Protein AF-0000000075733438 (afdb_homodimer)

Sequence (522 aa):
MQTAISKVSTARLRRAIELAVGPLLLFGIWWLAARGGWVNKDLLPSPVDTLRDTAAAIWSGSMTKDFWHTMVRVAYSIAIAIVAGVPVGIVLGAKAAVYRSVEFIVDFFRSTPATAMFPLFLLLFGLGDLAKIAVAAFAAWLVIVFNVAYGVMNARQTRILAARSMGASSLRIFRDVIFFETLPQTFIGLRTAVSLALVVIIVAEMFIGATDGMGHRIIDAQISYSLTDMYGSILIAGAMGYGLNLILLFIERSIVHWSGKMQTAISKVSTARLRRAIELAVGPLLLFGIWWLAARGGWVNKDLLPSPVDTLRDTAAAIWSGSMTKDFWHTMVRVAYSIAIAIVAGVPVGIVLGAKAAVYRSVEFIVDFFRSTPATAMFPLFLLLFGLGDLAKIAVAAFAAWLVIVFNVAYGVMNARQTRILAARSMGASSLRIFRDVIFFETLPQTFIGLRTAVSLALVVIIVAEMFIGATDGMGHRIIDAQISYSLTDMYGSILIAGAMGYGLNLILLFIERSIVHWSGK

Secondary structure (DSSP, 8-state):
-HHHHHHHHHHHHHHHHHHHHHHHHHHHHHHHHHHHTSS-TTT---HHHHHHHHHHHHHHSHHHHHHHHHHHHHHHHHHHHHHHHHHHHHHHHHSHHHHHHHHHHHHHHHHS-GGGGHHHHHHHH-SSHHHHHHHHHHHHHHHHHHHHHHHHHHHIIIIIHHHHTTT--HHHIIIIIIHHHHHHHHHHHHHHHHHHHHHHHHHHHHHS--SSSHHHHHHHHHHTT-HHHHHHHHHHHHHHHHHHHHHHHHHHHHHHTTT--/-HHHHHHHHHHHHHHHHHHHHHHHHHHHHHHHHHHHTSS-TTT---HHHHHHHHHHHHHHSHHHHHHHHHHHHHHHHHHHHHHHHHHHHHHHHHSHHHHHHHHHHHHHHHHS-GGGGHHHHHHHH-SSHHHHHHHHHHHHHHHHHHHHHHHHHHHIIIIIHHHHTTT--HHHIIIIIIHHHHHHHHHHHHHHHHHHHHHHHHHHHHHS--SSSHHHHHHHHHHTT-HHHHHHHHHHHHHHHHHHHHHHHHHHHHHHTTT--

Foldseek 3Di:
DVVVVVVVVVVVVVVVVVVVCVVCVVLVVLQCCCPVPVDPVLARPHPVLLVVVLVVCVVVCNVVQQAVVLVVLLVLLLVLLCVPQLVLLLVCLQDVVSVVVCVCVLVVVLPDDLLVCLVVLCVVPNLDSCSLSVSLSVNLNSLLSVLNSVLQNVLCVPCVVVVVVVVDDPVVCCVPRSCLSSLVSNLVSSLVSSLSSSVSNLVSCQPRDHPGHLSVQLNVCVVVSVNSSNVSSVVVSVVVNVVSNVVSVVVCCVRNVVVVD/DVVVVVVVVVVVVVVVCVVVCVVCVVLVVLQCCCPVVVDPVLFRPHPVLLVVVLVVCVVVCNVVQQAVVLVVLLVLLLVLLCVPQLVLLLVCLQDVVSVVVCVCVLVVVLPDDLLVCLVVLCVVPNLDSCSLSVSLSVNLNSLLSVLNSVLQNVLCVPCVVVVVVVVDDPVVCCVPRSCLSSLVSNLVSSLVSSLSSSVSNLVSCQPRDHPGHLSVQLNVCVVVSVNSSNVSSVVVSVVVNVVSNVVSVVVCCVRNVVVVD

Radius of gyration: 24.95 Å; Cα contacts (8 Å, |Δi|>4): 729; chains: 2; bounding box: 64×68×75 Å

Nearest PDB structures (foldseek):
  7ahc-assembly1_B  TM=6.934E-01  e=2.114E-06  Lactococcus lactis subsp. lactis
  7ahh-assembly1_B  TM=6.778E-01  e=2.208E-06  Lactococcus lactis subsp. lactis
  7ahd-assembly1_A  TM=6.855E-01  e=5.534E-06  Lactococcus lactis subsp. lactis
  7ahh-assembly1_A  TM=6.633E-01  e=5.070E-06  Lactococcus lactis subsp. lactis
  7ahd-assembly1_B  TM=7.149E-01  e=1.327E-05  Lactococcus lactis subsp. lactis

InterPro domains:
  IPR000515 ABC transporter type 1, transmembrane domain MetI-like [PF00528] (85-253)
  IPR000515 ABC transporter type 1, transmembrane domain MetI-like [PS50928] (67-252)
  IPR000515 ABC transporter type 1, transmembrane domain MetI-like [cd06261] (67-250)
  IPR035906 MetI-like superfamily [G3DSA:1.10.3720.10] (60-257)
  IPR035906 MetI-like superfamily [SSF161098] (63-238)

Organism: Rhodopseudomonas palustris (strain ATCC BAA-98 / CGA009) (NCBI:txid258594)

pLDDT: mean 84.65, std 14.75, range [36.91, 98.31]

Structure (mmCIF, N/CA/C/O backbone):
data_AF-0000000075733438-model_v1
#
loop_
_entity.id
_entity.type
_entity.pdbx_description
1 polymer 'ABC transporter permease subunit'
#
loop_
_atom_site.group_PDB
_atom_site.id
_atom_site.type_symbol
_atom_site.label_atom_id
_atom_site.label_alt_id
_atom_site.label_comp_id
_atom_site.label_asym_id
_atom_site.label_entity_id
_atom_site.label_seq_id
_atom_site.pdbx_PDB_ins_code
_atom_site.Cartn_x
_atom_site.Cartn_y
_atom_site.Cartn_z
_atom_site.occupancy
_atom_site.B_iso_or_equiv
_atom_site.auth_seq_id
_atom_site.auth_comp_id
_atom_site.auth_asym_id
_atom_site.auth_atom_id
_atom_site.pdbx_PDB_model_num
ATOM 1 N N . MET A 1 1 ? -22.047 14.969 44.062 1 43.75 1 MET A N 1
ATOM 2 C CA . MET A 1 1 ? -21.125 13.859 43.812 1 43.75 1 MET A CA 1
ATOM 3 C C . MET A 1 1 ? -21.766 12.805 42.938 1 43.75 1 MET A C 1
ATOM 5 O O . MET A 1 1 ? -21.078 12.039 42.25 1 43.75 1 MET A O 1
ATOM 9 N N . GLN A 1 2 ? -23.031 12.523 43.094 1 53.66 2 GLN A N 1
ATOM 10 C CA . GLN A 1 2 ? -23.781 11.539 42.312 1 53.66 2 GLN A CA 1
ATOM 11 C C . GLN A 1 2 ? -23.969 12 40.875 1 53.66 2 GLN A C 1
ATOM 13 O O . GLN A 1 2 ? -24.109 11.18 39.969 1 53.66 2 GLN A O 1
ATOM 18 N N . THR A 1 3 ? -24.109 13.312 40.656 1 53.12 3 THR A N 1
ATOM 19 C CA . THR A 1 3 ? -24.469 13.812 39.312 1 53.12 3 THR A CA 1
ATOM 20 C C . THR A 1 3 ? -23.266 13.719 38.375 1 53.12 3 THR A C 1
ATOM 22 O O . THR A 1 3 ? -23.438 13.617 37.156 1 53.12 3 THR A O 1
ATOM 25 N N . ALA A 1 4 ? -22.125 13.977 39.031 1 54.09 4 ALA A N 1
ATOM 26 C CA . ALA A 1 4 ? -20.922 13.93 38.219 1 54.09 4 ALA A CA 1
ATOM 27 C C . ALA A 1 4 ? -20.625 12.508 37.75 1 54.09 4 ALA A C 1
ATOM 29 O O . ALA A 1 4 ? -20.141 12.297 36.625 1 54.09 4 ALA A O 1
ATOM 30 N N . ILE A 1 5 ? -20.891 11.531 38.5 1 51.16 5 ILE A N 1
ATOM 31 C CA . ILE A 1 5 ? -20.625 10.125 38.219 1 51.16 5 ILE A CA 1
ATOM 32 C C . ILE A 1 5 ? -21.531 9.672 37.062 1 51.16 5 ILE A C 1
ATOM 34 O O . ILE A 1 5 ? -21.156 8.812 36.25 1 51.16 5 ILE A O 1
ATOM 38 N N . SER A 1 6 ? -22.719 10.266 36.906 1 54.28 6 SER A N 1
ATOM 39 C CA . SER A 1 6 ? -23.703 9.836 35.906 1 54.28 6 SER A CA 1
ATOM 40 C C . SER A 1 6 ? -23.344 10.352 34.531 1 54.28 6 SER A C 1
ATOM 42 O O . SER A 1 6 ? -23.578 9.664 33.531 1 54.28 6 SER A O 1
ATOM 44 N N . LYS A 1 7 ? -22.688 11.477 34.438 1 58.09 7 LYS A N 1
ATOM 45 C CA . LYS A 1 7 ? -22.359 12.086 33.125 1 58.09 7 LYS A CA 1
ATOM 46 C C . LYS A 1 7 ? -21.188 11.375 32.469 1 58.09 7 LYS A C 1
ATOM 48 O O . LYS A 1 7 ? -21.172 11.195 31.25 1 58.09 7 LYS A O 1
ATOM 53 N N . VAL A 1 8 ? -20.297 10.961 33.344 1 60.62 8 VAL A N 1
ATOM 54 C CA . VAL A 1 8 ? -19.125 10.258 32.812 1 60.62 8 VAL A CA 1
ATOM 55 C C . VAL A 1 8 ? -19.531 8.891 32.281 1 60.62 8 VAL A C 1
ATOM 57 O O . VAL A 1 8 ? -19.031 8.453 31.234 1 60.62 8 VAL A O 1
ATOM 60 N N . SER A 1 9 ? -20.547 8.32 33 1 63.12 9 SER A N 1
ATOM 61 C CA . SER A 1 9 ? -21.031 7.008 32.594 1 63.12 9 SER A CA 1
ATOM 62 C C . SER A 1 9 ? -21.781 7.098 31.266 1 63.12 9 SER A C 1
ATOM 64 O O . SER A 1 9 ? -21.609 6.25 30.391 1 63.12 9 SER A O 1
ATOM 66 N N . THR A 1 10 ? -22.453 8.203 31.141 1 70.94 10 THR A N 1
ATOM 67 C CA . THR A 1 10 ? -23.25 8.375 29.922 1 70.94 10 THR A CA 1
ATOM 68 C C . THR A 1 10 ? -22.359 8.664 28.719 1 70.94 10 THR A C 1
ATOM 70 O O . THR A 1 10 ? -22.625 8.203 27.609 1 70.94 10 THR A O 1
ATOM 73 N N . ALA A 1 11 ? -21.312 9.398 29.031 1 69.19 11 ALA A N 1
ATOM 74 C CA . ALA A 1 11 ? -20.375 9.719 27.969 1 69.19 11 ALA A CA 1
ATOM 75 C C . ALA A 1 11 ? -19.625 8.469 27.5 1 69.19 11 ALA A C 1
ATOM 77 O O . ALA A 1 11 ? -19.422 8.281 26.297 1 69.19 11 ALA A O 1
ATOM 78 N N . ARG A 1 12 ? -19.266 7.629 28.453 1 69.81 12 ARG A N 1
ATOM 79 C CA . ARG A 1 12 ? -18.578 6.391 28.109 1 69.81 12 ARG A CA 1
ATOM 80 C C . ARG A 1 12 ? -19.484 5.441 27.344 1 69.81 12 ARG A C 1
ATOM 82 O O . ARG A 1 12 ? -19.047 4.777 26.406 1 69.81 12 ARG A O 1
ATOM 89 N N . LEU A 1 13 ? -20.703 5.434 27.828 1 70.5 13 LEU A N 1
ATOM 90 C CA . LEU A 1 13 ? -21.672 4.582 27.141 1 70.5 13 LEU A CA 1
ATOM 91 C C . LEU A 1 13 ? -21.938 5.09 25.734 1 70.5 13 LEU A C 1
ATOM 93 O O . LEU A 1 13 ? -22.062 4.301 24.797 1 70.5 13 LEU A O 1
ATOM 97 N N . ARG A 1 14 ? -22.109 6.34 25.578 1 70.88 14 ARG A N 1
ATOM 98 C CA . ARG A 1 14 ? -22.328 6.945 24.266 1 70.88 14 ARG A CA 1
ATOM 99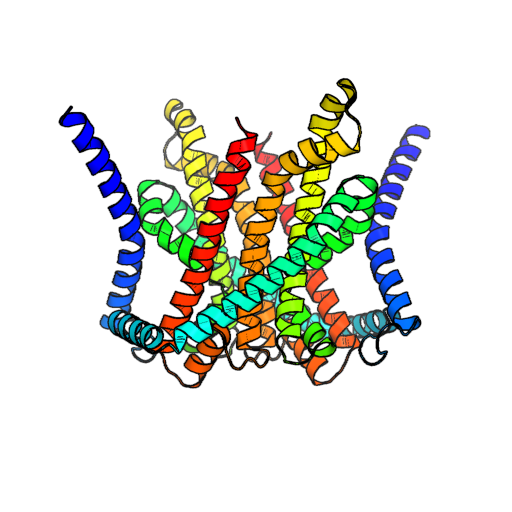 C C . ARG A 1 14 ? -21.156 6.656 23.328 1 70.88 14 ARG A C 1
ATOM 101 O O . ARG A 1 14 ? -21.359 6.34 22.156 1 70.88 14 ARG A O 1
ATOM 108 N N . ARG A 1 15 ? -20.031 6.742 23.891 1 70 15 ARG A N 1
ATOM 109 C CA . ARG A 1 15 ? -18.828 6.461 23.109 1 70 15 ARG A CA 1
ATOM 110 C C . ARG A 1 15 ? -18.781 4.992 22.703 1 70 15 ARG A C 1
ATOM 112 O O . ARG A 1 15 ? -18.422 4.668 21.562 1 70 15 ARG A O 1
ATOM 119 N N . ALA A 1 16 ? -19.188 4.191 23.641 1 71.5 16 ALA A N 1
ATOM 120 C CA . ALA A 1 16 ? -19.219 2.756 23.375 1 71.5 16 ALA A CA 1
ATOM 121 C C . ALA A 1 16 ? -20.25 2.416 22.297 1 71.5 16 ALA A C 1
ATOM 123 O O . ALA A 1 16 ? -20 1.586 21.422 1 71.5 16 ALA A O 1
ATOM 124 N N . ILE A 1 17 ? -21.344 3.002 22.359 1 71.5 17 ILE A N 1
ATOM 125 C CA . ILE A 1 17 ? -22.406 2.773 21.391 1 71.5 17 ILE A CA 1
ATOM 126 C C . ILE A 1 17 ? -21.969 3.279 20.016 1 71.5 17 ILE A C 1
ATOM 128 O O . ILE A 1 17 ? -22.172 2.607 19 1 71.5 17 ILE A O 1
ATOM 132 N N . GLU A 1 18 ? -21.359 4.414 20.062 1 69.5 18 GLU A N 1
ATOM 133 C CA . GLU A 1 18 ? -20.859 4.973 18.812 1 69.5 18 GLU A CA 1
ATOM 134 C C . GLU A 1 18 ? -19.812 4.062 18.172 1 69.5 18 GLU A C 1
ATOM 136 O O . GLU A 1 18 ? -19.781 3.906 16.953 1 69.5 18 GLU A O 1
ATOM 141 N N . LEU A 1 19 ? -19.109 3.385 19.062 1 69.25 19 LEU A N 1
ATOM 142 C CA . LEU A 1 19 ? -18.062 2.504 18.578 1 69.25 19 LEU A CA 1
ATOM 143 C C . LEU A 1 19 ? -18.641 1.177 18.094 1 69.25 19 LEU A C 1
ATOM 145 O O . LEU A 1 19 ? -18.094 0.565 17.156 1 69.25 19 LEU A O 1
ATOM 149 N N . ALA A 1 20 ? -19.766 0.819 18.734 1 78.06 20 ALA A N 1
ATOM 150 C CA . ALA A 1 20 ? -20.375 -0.473 18.422 1 78.06 20 ALA A CA 1
ATOM 151 C C . ALA A 1 20 ? -21.234 -0.384 17.172 1 78.06 20 ALA A C 1
ATOM 153 O O . ALA A 1 20 ? -21.547 -1.401 16.531 1 78.06 20 ALA A O 1
ATOM 154 N N . VAL A 1 21 ? -21.625 0.776 16.797 1 81.06 21 VAL A N 1
ATOM 155 C CA . VAL A 1 21 ? -22.531 0.964 15.656 1 81.06 21 VAL A CA 1
ATOM 156 C C . VAL A 1 21 ? -21.859 0.497 14.375 1 81.06 21 VAL A C 1
ATOM 158 O O . VAL A 1 21 ? -22.484 -0.144 13.523 1 81.06 21 VAL A O 1
ATOM 161 N N . GLY A 1 22 ? -20.578 0.748 14.242 1 79.25 22 GLY A N 1
ATOM 162 C CA . GLY A 1 22 ? -19.844 0.376 13.039 1 79.25 22 GLY A CA 1
ATOM 163 C C . GLY A 1 22 ? -19.844 -1.12 12.781 1 79.25 22 GLY A C 1
ATOM 164 O O . GLY A 1 22 ? -20.359 -1.588 11.773 1 79.25 22 GLY A O 1
ATOM 165 N N . PRO A 1 23 ? -19.359 -1.83 13.781 1 82.19 23 PRO A N 1
ATOM 166 C CA . PRO A 1 23 ? -19.344 -3.287 13.625 1 82.19 23 PRO A CA 1
ATOM 167 C C . PRO A 1 23 ? -20.75 -3.867 13.477 1 82.19 23 PRO A C 1
ATOM 169 O O . PRO A 1 23 ? -20.953 -4.793 12.688 1 82.19 23 PRO A O 1
ATOM 172 N N . LEU A 1 24 ? -21.688 -3.336 14.219 1 86.5 24 LEU A N 1
ATOM 173 C CA . LEU A 1 24 ? -23.047 -3.832 14.148 1 86.5 24 LEU A CA 1
ATOM 174 C C . LEU A 1 24 ? -23.656 -3.58 12.766 1 86.5 24 LEU A C 1
ATOM 176 O O . LEU A 1 24 ? -24.359 -4.43 12.227 1 86.5 24 LEU A O 1
ATOM 180 N N . LEU A 1 25 ? -23.375 -2.441 12.258 1 84.62 25 LEU A N 1
ATOM 181 C CA . LEU A 1 25 ? -23.844 -2.117 10.914 1 84.62 25 LEU A CA 1
ATOM 182 C C . LEU A 1 25 ? -23.203 -3.039 9.875 1 84.62 25 LEU A C 1
ATOM 184 O O . LEU A 1 25 ? -23.891 -3.51 8.961 1 84.62 25 LEU A O 1
ATOM 188 N N . LEU A 1 26 ? -21.953 -3.285 10.031 1 83.75 26 LEU A N 1
ATOM 189 C CA . LEU A 1 26 ? -21.25 -4.168 9.102 1 83.75 26 LEU A CA 1
ATOM 190 C C . LEU A 1 26 ? -21.844 -5.574 9.141 1 83.75 26 LEU A C 1
ATOM 192 O O . LEU A 1 26 ? -22.203 -6.129 8.102 1 83.75 26 LEU A O 1
ATOM 196 N N . PHE A 1 27 ? -22.031 -6.105 10.297 1 88.06 27 PHE A N 1
ATOM 197 C CA . PHE A 1 27 ? -22.516 -7.473 10.438 1 88.06 27 PHE A CA 1
ATOM 198 C C . PHE A 1 27 ? -24 -7.555 10.117 1 88.06 27 PHE A C 1
ATOM 200 O O . PHE A 1 27 ? -24.469 -8.562 9.586 1 88.06 27 PHE A O 1
ATOM 207 N N . GLY A 1 28 ? -24.734 -6.441 10.461 1 86.88 28 GLY A N 1
ATOM 208 C CA . GLY A 1 28 ? -26.141 -6.391 10.094 1 86.88 28 GLY A CA 1
ATOM 209 C C . GLY A 1 28 ? -26.359 -6.398 8.594 1 86.88 28 GLY A C 1
ATOM 210 O O . GLY A 1 28 ? -27.172 -7.176 8.086 1 86.88 28 GLY A O 1
ATOM 211 N N . ILE A 1 29 ? -25.625 -5.605 7.898 1 84.06 29 ILE A N 1
ATOM 212 C CA . ILE A 1 29 ? -25.719 -5.535 6.445 1 84.06 29 ILE A CA 1
ATOM 213 C C . ILE A 1 29 ? -25.266 -6.859 5.836 1 84.06 29 ILE A C 1
ATOM 215 O O . ILE A 1 29 ? -25.891 -7.359 4.895 1 84.06 29 ILE A O 1
ATOM 219 N N . TRP A 1 30 ? -24.234 -7.398 6.418 1 87 30 TRP A N 1
ATOM 220 C CA . TRP A 1 30 ? -23.719 -8.695 5.988 1 87 30 TRP A CA 1
ATOM 221 C C . TRP A 1 30 ? -24.766 -9.789 6.188 1 87 30 TRP A C 1
ATOM 223 O O . TRP A 1 30 ? -25.047 -10.57 5.277 1 87 30 TRP A O 1
ATOM 233 N N . TRP A 1 31 ? -25.375 -9.711 7.277 1 87.88 31 TRP A N 1
ATOM 234 C CA . TRP A 1 31 ? -26.391 -10.703 7.605 1 87.88 31 TRP A CA 1
ATOM 235 C C . TRP A 1 31 ? -27.594 -10.57 6.676 1 87.88 31 TRP A C 1
ATOM 237 O O . TRP A 1 31 ? -28.109 -11.57 6.164 1 87.88 31 TRP A O 1
ATOM 247 N N . LEU A 1 32 ? -28 -9.359 6.402 1 85.69 32 LEU A N 1
ATOM 248 C CA . LEU A 1 32 ? -29.141 -9.102 5.52 1 85.69 32 LEU A CA 1
ATOM 249 C C . LEU A 1 32 ? -28.812 -9.516 4.086 1 85.69 32 LEU A C 1
ATOM 251 O O . LEU A 1 32 ? -29.672 -10.062 3.385 1 85.69 32 LEU A O 1
ATOM 255 N N . ALA A 1 33 ? -27.641 -9.266 3.684 1 83.06 33 ALA A N 1
ATOM 256 C CA . ALA A 1 33 ? -27.234 -9.633 2.332 1 83.06 33 ALA A CA 1
ATOM 257 C C . ALA A 1 33 ? -27.172 -11.148 2.166 1 83.06 33 ALA A C 1
ATOM 259 O O . ALA A 1 33 ? -27.562 -11.68 1.121 1 83.06 33 ALA A O 1
ATOM 260 N N . ALA A 1 34 ? -26.719 -11.797 3.146 1 81.62 34 ALA A N 1
ATOM 261 C CA . ALA A 1 34 ? -26.594 -13.25 3.102 1 81.62 34 ALA A CA 1
ATOM 262 C C . ALA A 1 34 ? -27.969 -13.914 3.145 1 81.62 34 ALA A C 1
ATOM 264 O O . ALA A 1 34 ? -28.219 -14.891 2.441 1 81.62 34 ALA A O 1
ATOM 265 N N . ARG A 1 35 ? -28.859 -13.297 3.908 1 81.44 35 ARG A N 1
ATOM 266 C CA . ARG A 1 35 ? -30.188 -13.883 4.086 1 81.44 35 ARG A CA 1
ATOM 267 C C . ARG A 1 35 ? -31.109 -13.492 2.947 1 81.44 35 ARG A C 1
ATOM 269 O O . ARG A 1 35 ? -31.969 -14.281 2.537 1 81.44 35 ARG A O 1
ATOM 276 N N . GLY A 1 36 ? -31.031 -12.297 2.547 1 78.31 36 GLY A N 1
ATOM 277 C CA . GLY A 1 36 ? -31.969 -11.766 1.569 1 78.31 36 GLY A CA 1
ATOM 278 C C . GLY A 1 36 ? -31.766 -12.344 0.178 1 78.31 36 GLY A C 1
ATOM 279 O O . GLY A 1 36 ? -32.594 -12.117 -0.717 1 78.31 36 GLY A O 1
ATOM 280 N N . GLY A 1 37 ? -30.797 -13.086 -0.04 1 69.38 37 GLY A N 1
ATOM 281 C CA . GLY A 1 37 ? -30.562 -13.695 -1.342 1 69.38 37 GLY A CA 1
ATOM 282 C C . GLY A 1 37 ? -30.031 -12.719 -2.375 1 69.38 37 GLY A C 1
ATOM 283 O O . GLY A 1 37 ? -30.062 -13 -3.574 1 69.38 37 GLY A O 1
ATOM 284 N N . TRP A 1 38 ? -29.719 -11.617 -2.002 1 68.06 38 TRP A N 1
ATOM 285 C CA . TRP A 1 38 ? -29.234 -10.609 -2.938 1 68.06 38 TRP A CA 1
ATOM 286 C C . TRP A 1 38 ? -27.906 -11.039 -3.543 1 68.06 38 TRP A C 1
ATOM 288 O O . TRP A 1 38 ? -27.531 -10.594 -4.633 1 68.06 38 TRP A O 1
ATOM 298 N N . VAL A 1 39 ? -27.281 -11.844 -2.732 1 71.25 39 VAL A N 1
ATOM 299 C CA . VAL A 1 39 ? -25.984 -12.367 -3.186 1 71.25 39 VAL A CA 1
ATOM 300 C C . VAL A 1 39 ? -26.031 -13.891 -3.223 1 71.25 39 VAL A C 1
ATOM 302 O O . VAL A 1 39 ? -26.781 -14.516 -2.467 1 71.25 39 VAL A O 1
ATOM 305 N N . ASN A 1 40 ? -25.422 -14.461 -4.207 1 76.62 40 ASN A N 1
ATOM 306 C CA . ASN A 1 40 ? -25.344 -15.906 -4.312 1 76.62 40 ASN A CA 1
ATOM 307 C C . ASN A 1 40 ? -24.828 -16.531 -3.021 1 76.62 40 ASN A C 1
ATOM 309 O O . ASN A 1 40 ? -23.75 -16.172 -2.527 1 76.62 40 ASN A O 1
ATOM 313 N N . LYS A 1 41 ? -25.688 -17.297 -2.416 1 73 41 LYS A N 1
ATOM 314 C CA . LYS A 1 41 ? -25.375 -17.953 -1.152 1 73 41 LYS A CA 1
ATOM 315 C C . LYS A 1 41 ? -24.062 -18.734 -1.253 1 73 41 LYS A C 1
ATOM 317 O O . LYS A 1 41 ? -23.391 -18.969 -0.246 1 73 41 LYS A O 1
ATOM 322 N N . ASP A 1 42 ? -23.703 -19.031 -2.484 1 79.31 42 ASP A N 1
ATOM 323 C CA . ASP A 1 42 ? -22.5 -19.812 -2.695 1 79.31 42 ASP A CA 1
ATOM 324 C C . ASP A 1 42 ? -21.25 -18.922 -2.643 1 79.31 42 ASP A C 1
ATOM 326 O O . ASP A 1 42 ? -20.125 -19.422 -2.635 1 79.31 42 ASP A O 1
ATOM 330 N N . LEU A 1 43 ? -21.531 -17.641 -2.424 1 85.12 43 LEU A N 1
ATOM 331 C CA . LEU A 1 43 ? -20.391 -16.75 -2.459 1 85.12 43 LEU A CA 1
ATOM 332 C C . LEU A 1 43 ? -20.266 -15.969 -1.159 1 85.12 43 LEU A C 1
ATOM 334 O O . LEU A 1 43 ? -19.203 -15.438 -0.845 1 85.12 43 LEU A O 1
ATOM 338 N N . LEU A 1 44 ? -21.391 -15.906 -0.441 1 87.5 44 LEU A N 1
ATOM 339 C CA . LEU A 1 44 ? -21.391 -15.125 0.79 1 87.5 44 LEU A CA 1
ATOM 340 C C . LEU A 1 44 ? -21.906 -15.953 1.96 1 87.5 44 LEU A C 1
ATOM 342 O O . LEU A 1 44 ? -23.125 -16.109 2.129 1 87.5 44 LEU A O 1
ATOM 346 N N . PRO A 1 45 ? -20.984 -16.391 2.76 1 90.44 45 PRO A N 1
ATOM 347 C CA . PRO A 1 45 ? -21.438 -17.125 3.938 1 90.44 45 PRO A CA 1
ATOM 348 C C . PRO A 1 45 ? -22.062 -16.234 4.996 1 90.44 45 PRO A C 1
ATOM 350 O O . PRO A 1 45 ? -21.859 -15.016 4.988 1 90.44 45 PRO A O 1
ATOM 353 N N . SER A 1 46 ? -22.875 -16.844 5.816 1 90.81 46 SER A N 1
ATOM 354 C CA . SER A 1 46 ? -23.469 -16.062 6.895 1 90.81 46 SER A CA 1
ATOM 355 C C . SER A 1 46 ? -22.406 -15.539 7.859 1 90.81 46 SER A C 1
ATOM 357 O O . SER A 1 46 ? -21.406 -16.219 8.109 1 90.81 46 SER A O 1
ATOM 359 N N . PRO A 1 47 ? -22.672 -14.352 8.336 1 93.12 47 PRO A N 1
ATOM 360 C CA . PRO A 1 47 ? -21.719 -13.828 9.32 1 93.12 47 PRO A CA 1
ATOM 361 C C . PRO A 1 47 ? -21.641 -14.695 10.578 1 93.12 47 PRO A C 1
ATOM 363 O O . PRO A 1 47 ? -20.562 -14.805 11.188 1 93.12 47 PRO A O 1
ATOM 366 N N . VAL A 1 48 ? -22.703 -15.312 10.898 1 93.25 48 VAL A N 1
ATOM 367 C CA . VAL A 1 48 ? -22.75 -16.156 12.094 1 93.25 48 VAL A CA 1
ATOM 368 C C . VAL A 1 48 ? -21.875 -17.391 11.883 1 93.25 48 VAL A C 1
ATOM 370 O O . VAL A 1 48 ? -21.062 -17.734 12.75 1 93.25 48 VAL A O 1
ATOM 373 N N . ASP A 1 49 ? -22.016 -18.031 10.742 1 94.69 49 ASP A N 1
ATOM 374 C CA . ASP A 1 49 ? -21.203 -19.203 10.43 1 94.69 49 ASP A CA 1
ATOM 375 C C . ASP A 1 49 ? -19.719 -18.828 10.32 1 94.69 49 ASP A C 1
ATOM 377 O O . ASP A 1 49 ? -18.859 -19.562 10.781 1 94.69 49 ASP A O 1
ATOM 381 N N . THR A 1 50 ? -19.5 -17.703 9.75 1 95.75 50 THR A N 1
ATOM 382 C CA . THR A 1 50 ? -18.125 -17.234 9.57 1 95.75 50 THR A CA 1
ATOM 383 C C . THR A 1 50 ? -17.453 -16.984 10.922 1 95.75 50 THR A C 1
ATOM 385 O O . THR A 1 50 ? -16.328 -17.422 11.156 1 95.75 50 THR A O 1
ATOM 388 N N . LEU A 1 51 ? -18.156 -16.328 11.812 1 96 51 LEU A N 1
ATOM 389 C CA . LEU A 1 51 ? -17.594 -16.016 13.117 1 96 51 LEU A CA 1
ATOM 390 C C . LEU A 1 51 ? -17.422 -17.281 13.953 1 96 51 LEU A C 1
ATOM 392 O O . LEU A 1 51 ? -16.453 -17.422 14.695 1 96 51 LEU A O 1
ATOM 396 N N . ARG A 1 52 ? -18.359 -18.156 13.805 1 96.62 52 ARG A N 1
ATOM 397 C CA . ARG A 1 52 ? -18.281 -19.422 14.516 1 96.62 52 ARG A CA 1
ATOM 398 C C . ARG A 1 52 ? -17.062 -20.234 14.055 1 96.62 52 ARG A C 1
ATOM 400 O O . ARG A 1 52 ? -16.281 -20.688 14.875 1 96.62 52 ARG A O 1
ATOM 407 N N . ASP A 1 53 ? -16.891 -20.344 12.789 1 97.38 53 ASP A N 1
ATOM 408 C CA . ASP A 1 53 ? -15.789 -21.109 12.234 1 97.38 53 ASP A CA 1
ATOM 409 C C . ASP A 1 53 ? -14.453 -20.422 12.523 1 97.38 53 ASP A C 1
ATOM 411 O O . ASP A 1 53 ? -13.438 -21.094 12.734 1 97.38 53 ASP A O 1
ATOM 415 N N . THR A 1 54 ? -14.461 -19.141 12.477 1 97.75 54 THR A N 1
ATOM 416 C CA . THR A 1 54 ? -13.25 -18.391 12.82 1 97.75 54 THR A CA 1
ATOM 417 C C . THR A 1 54 ? -12.859 -18.641 14.273 1 97.75 54 THR A C 1
ATOM 419 O O . THR A 1 54 ? -11.695 -18.891 14.578 1 97.75 54 THR A O 1
ATOM 422 N N . ALA A 1 55 ? -13.859 -18.578 15.164 1 97.5 55 ALA A N 1
ATOM 423 C CA . ALA A 1 55 ? -13.602 -18.844 16.578 1 97.5 55 ALA A CA 1
ATOM 424 C C . ALA A 1 55 ? -13.062 -20.25 16.781 1 97.5 55 ALA A C 1
ATOM 426 O O . ALA A 1 55 ? -12.148 -20.469 17.578 1 97.5 55 ALA A O 1
ATOM 427 N N . ALA A 1 56 ? -13.617 -21.172 16.109 1 97.69 56 ALA A N 1
ATOM 428 C CA . ALA A 1 56 ? -13.156 -22.547 16.188 1 97.69 56 ALA A CA 1
ATOM 429 C C . ALA A 1 56 ? -11.719 -22.688 15.695 1 97.69 56 ALA A C 1
ATOM 431 O O . ALA A 1 56 ? -10.922 -23.422 16.281 1 97.69 56 ALA A O 1
ATOM 432 N N . ALA A 1 57 ? -11.406 -21.984 14.609 1 97.56 57 ALA A N 1
ATOM 433 C CA . ALA A 1 57 ? -10.055 -22.031 14.047 1 97.56 57 ALA A CA 1
ATOM 434 C C . ALA A 1 57 ? -9.047 -21.375 14.992 1 97.56 57 ALA A C 1
ATOM 436 O O . ALA A 1 57 ? -7.895 -21.828 15.07 1 97.56 57 ALA A O 1
ATOM 437 N N . ILE A 1 58 ? -9.484 -20.375 15.688 1 97.25 58 ILE A N 1
ATOM 438 C CA . ILE A 1 58 ? -8.625 -19.719 16.672 1 97.25 58 ILE A CA 1
ATOM 439 C C . ILE A 1 58 ? -8.414 -20.656 17.859 1 97.25 58 ILE A C 1
ATOM 441 O O . ILE A 1 58 ? -7.281 -20.828 18.328 1 97.25 58 ILE A O 1
ATOM 445 N N . TRP A 1 59 ? -9.484 -21.25 18.312 1 96.06 59 TRP A N 1
ATOM 446 C CA . TRP A 1 59 ? -9.445 -22.125 19.484 1 96.06 59 TRP A CA 1
ATOM 447 C C . TRP A 1 59 ? -8.625 -23.375 19.203 1 96.06 59 TRP A C 1
ATOM 449 O O . TRP A 1 59 ? -7.906 -23.859 20.078 1 96.06 59 TRP A O 1
ATOM 459 N N . SER A 1 60 ? -8.734 -23.906 18.031 1 96.12 60 SER A N 1
ATOM 460 C CA . SER A 1 60 ? -7.977 -25.109 17.672 1 96.12 60 SER A CA 1
ATOM 461 C C . SER A 1 60 ? -6.496 -24.797 17.484 1 96.12 60 SER A C 1
ATOM 463 O O . SER A 1 60 ? -5.66 -25.703 17.438 1 96.12 60 SER A O 1
ATOM 465 N N . GLY A 1 61 ? -6.199 -23.484 17.266 1 96.06 61 GLY A N 1
ATOM 466 C CA . GLY A 1 61 ? -4.812 -23.078 17.125 1 96.06 61 GLY A CA 1
ATOM 467 C C . GLY A 1 61 ? -4.387 -22.906 15.672 1 96.06 61 GLY A C 1
ATOM 468 O O . GLY A 1 61 ? -3.342 -22.328 15.391 1 96.06 61 GLY A O 1
ATOM 469 N N . SER A 1 62 ? -5.156 -23.438 14.75 1 96.38 62 SER A N 1
ATOM 470 C CA . SER A 1 62 ? -4.781 -23.375 13.336 1 96.38 62 SER A CA 1
ATOM 471 C C . SER A 1 62 ? -4.648 -21.938 12.859 1 96.38 62 SER A C 1
ATOM 473 O O . SER A 1 62 ? -3.641 -21.578 12.258 1 96.38 62 SER A O 1
ATOM 475 N N . MET A 1 63 ? -5.617 -21.141 13.141 1 97.69 63 MET A N 1
ATOM 476 C CA . MET A 1 63 ? -5.578 -19.75 12.703 1 97.69 63 MET A CA 1
ATOM 477 C C . MET A 1 63 ? -4.613 -18.938 13.555 1 97.69 63 MET A C 1
ATOM 479 O O . MET A 1 63 ? -3.975 -18.016 13.062 1 97.69 63 MET A O 1
ATOM 483 N N . THR A 1 64 ? -4.492 -19.312 14.797 1 97.5 64 THR A N 1
ATOM 484 C CA . THR A 1 64 ? -3.574 -18.625 15.695 1 97.5 64 THR A CA 1
ATOM 485 C C . THR A 1 64 ? -2.133 -18.781 15.219 1 97.5 64 THR A C 1
ATOM 487 O O . THR A 1 64 ? -1.349 -17.828 15.289 1 97.5 64 THR A O 1
ATOM 490 N N . LYS A 1 65 ? -1.826 -19.938 14.797 1 97.75 65 LYS A N 1
ATOM 491 C CA . LYS A 1 65 ? -0.489 -20.172 14.266 1 97.75 65 LYS A CA 1
ATOM 492 C C . LYS A 1 65 ? -0.222 -19.312 13.039 1 97.75 65 LYS A C 1
ATOM 494 O O . LYS A 1 65 ? 0.841 -18.688 12.93 1 97.75 65 LYS A O 1
ATOM 499 N N . ASP A 1 66 ? -1.181 -19.25 12.141 1 98.31 66 ASP A N 1
ATOM 500 C CA . ASP A 1 66 ? -1.052 -18.422 10.945 1 98.31 66 ASP A CA 1
ATOM 501 C C . ASP A 1 66 ? -0.926 -16.953 11.312 1 98.31 66 ASP A C 1
ATOM 503 O O . ASP A 1 66 ? -0.12 -16.219 10.719 1 98.31 66 ASP A O 1
ATOM 507 N N . PHE A 1 67 ? -1.701 -16.578 12.281 1 98.19 67 PHE A N 1
ATOM 508 C CA . PHE A 1 67 ? -1.664 -15.211 12.773 1 98.19 67 PHE A CA 1
ATOM 509 C C . PHE A 1 67 ? -0.267 -14.852 13.266 1 98.19 67 PHE A C 1
ATOM 511 O O . PHE A 1 67 ? 0.284 -13.82 12.883 1 98.19 67 PHE A O 1
ATOM 518 N N . TRP A 1 68 ? 0.301 -15.664 14.016 1 97.81 68 TRP A N 1
ATOM 519 C CA . TRP A 1 68 ? 1.598 -15.383 14.625 1 97.81 68 TRP A CA 1
ATOM 520 C C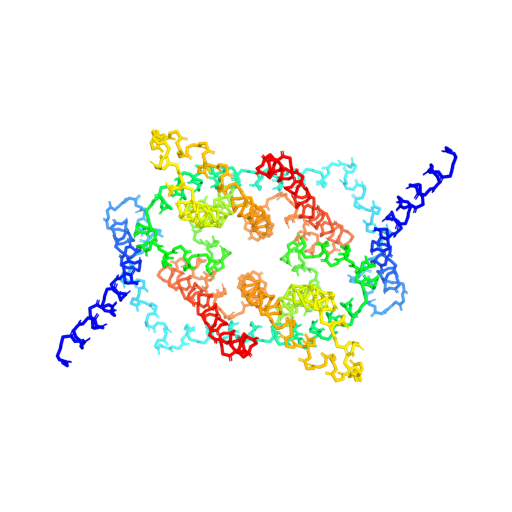 . TRP A 1 68 ? 2.709 -15.422 13.586 1 97.81 68 TRP A C 1
ATOM 522 O O . TRP A 1 68 ? 3.656 -14.633 13.648 1 97.81 68 TRP A O 1
ATOM 532 N N . HIS A 1 69 ? 2.615 -16.297 12.648 1 97.94 69 HIS A N 1
ATOM 533 C CA . HIS A 1 69 ? 3.623 -16.359 11.594 1 97.94 69 HIS A CA 1
ATOM 534 C C . HIS A 1 69 ? 3.641 -15.07 10.781 1 97.94 69 HIS A C 1
ATOM 536 O O . HIS A 1 69 ? 4.711 -14.539 10.477 1 97.94 69 HIS A O 1
ATOM 542 N N . THR A 1 70 ? 2.455 -14.57 10.477 1 98.19 70 THR A N 1
ATOM 543 C CA . THR A 1 70 ? 2.371 -13.305 9.766 1 98.19 70 THR A CA 1
ATOM 544 C C . THR A 1 70 ? 2.93 -12.164 10.617 1 98.19 70 THR A C 1
ATOM 546 O O . THR A 1 70 ? 3.732 -11.359 10.148 1 98.19 70 THR A O 1
ATOM 549 N N . MET A 1 71 ? 2.59 -12.164 11.898 1 98.12 71 MET A N 1
ATOM 550 C CA . MET A 1 71 ? 3.035 -11.102 12.797 1 98.12 71 MET A CA 1
ATOM 551 C C . MET A 1 71 ? 4.551 -11.125 12.961 1 98.12 71 MET A C 1
ATOM 553 O O . MET A 1 71 ? 5.188 -10.07 13.008 1 98.12 71 MET A O 1
ATOM 557 N N . VAL A 1 72 ? 5.094 -12.242 13.039 1 97.94 72 VAL A N 1
ATOM 558 C CA . VAL A 1 72 ? 6.535 -12.391 13.219 1 97.94 72 VAL A CA 1
ATOM 559 C C . VAL A 1 72 ? 7.262 -11.898 11.969 1 97.94 72 VAL A C 1
ATOM 561 O O . VAL A 1 72 ? 8.273 -11.203 12.062 1 97.94 72 VAL A O 1
ATOM 564 N N . ARG A 1 73 ? 6.801 -12.242 10.812 1 98.19 73 ARG A N 1
ATOM 565 C CA . ARG A 1 73 ? 7.402 -11.773 9.57 1 98.19 73 ARG A CA 1
ATOM 566 C C . ARG A 1 73 ? 7.344 -10.25 9.477 1 98.19 73 ARG A C 1
ATOM 568 O O . ARG A 1 73 ? 8.32 -9.609 9.078 1 98.19 73 ARG A O 1
ATOM 575 N N . VAL A 1 74 ? 6.188 -9.719 9.844 1 98 74 VAL A N 1
ATOM 576 C CA . VAL A 1 74 ? 6.035 -8.266 9.836 1 98 74 VAL A CA 1
ATOM 577 C C . VAL A 1 74 ? 7.023 -7.641 10.82 1 98 74 VAL A C 1
ATOM 579 O O . VAL A 1 74 ? 7.707 -6.668 10.484 1 98 74 VAL A O 1
ATOM 582 N N . ALA A 1 75 ? 7.121 -8.234 11.992 1 98 75 ALA A N 1
ATOM 583 C CA . ALA A 1 75 ? 8.008 -7.715 13.031 1 98 75 ALA A CA 1
ATOM 584 C C . ALA A 1 75 ? 9.461 -7.73 12.57 1 98 75 ALA A C 1
ATOM 586 O O . ALA A 1 75 ? 10.195 -6.762 12.773 1 98 75 ALA A O 1
ATOM 587 N N . TYR A 1 76 ? 9.883 -8.805 11.977 1 98.19 76 TYR A N 1
ATOM 588 C CA . TYR A 1 76 ? 11.242 -8.898 11.461 1 98.19 76 TYR A CA 1
ATOM 589 C C . TYR A 1 76 ? 11.484 -7.844 10.383 1 98.19 76 TYR A C 1
ATOM 591 O O . TYR A 1 76 ? 12.539 -7.199 10.367 1 98.19 76 TYR A O 1
ATOM 599 N N . SER A 1 77 ? 10.547 -7.699 9.5 1 98.31 77 SER A N 1
ATOM 600 C CA . SER A 1 77 ? 10.68 -6.73 8.422 1 98.31 77 SER A CA 1
ATOM 601 C C . SER A 1 77 ? 10.828 -5.312 8.961 1 98.31 77 SER A C 1
ATOM 603 O O . SER A 1 77 ? 11.695 -4.559 8.508 1 98.31 77 SER A O 1
ATOM 605 N N . ILE A 1 78 ? 10.031 -5.008 9.938 1 97.56 78 ILE A N 1
ATOM 606 C CA . ILE A 1 78 ? 10.031 -3.674 10.523 1 97.56 78 ILE A CA 1
ATOM 607 C C . ILE A 1 78 ? 11.328 -3.457 11.305 1 97.56 78 ILE A C 1
ATOM 609 O O . ILE A 1 78 ? 11.922 -2.375 11.258 1 97.56 78 ILE A O 1
ATOM 613 N N . ALA A 1 79 ? 11.727 -4.445 12.062 1 98 79 ALA A N 1
ATOM 614 C CA . ALA A 1 79 ? 12.961 -4.344 12.828 1 98 79 ALA A CA 1
ATOM 615 C C . ALA A 1 79 ? 14.148 -4.059 11.914 1 98 79 ALA A C 1
ATOM 617 O O . ALA A 1 79 ? 14.961 -3.172 12.195 1 98 79 ALA A O 1
ATOM 618 N N . ILE A 1 80 ? 14.234 -4.734 10.875 1 98 80 ILE A N 1
ATOM 619 C CA . ILE A 1 80 ? 15.312 -4.543 9.906 1 98 80 ILE A CA 1
ATOM 620 C C . ILE A 1 80 ? 15.227 -3.141 9.312 1 98 80 ILE A C 1
ATOM 622 O O . ILE A 1 80 ? 16.234 -2.439 9.195 1 98 80 ILE A O 1
ATOM 626 N N . ALA A 1 81 ? 14.016 -2.764 8.938 1 97.69 81 ALA A N 1
ATOM 627 C CA . ALA A 1 81 ? 13.797 -1.452 8.336 1 97.69 81 ALA A CA 1
ATOM 628 C C . ALA A 1 81 ? 14.188 -0.332 9.289 1 97.69 81 ALA A C 1
ATOM 630 O O . ALA A 1 81 ? 14.797 0.662 8.883 1 97.69 81 ALA A O 1
ATOM 631 N N . ILE A 1 82 ? 13.867 -0.518 10.539 1 95.69 82 ILE A N 1
ATOM 632 C CA . ILE A 1 82 ? 14.164 0.502 11.539 1 95.69 82 ILE A CA 1
ATOM 633 C C . ILE A 1 82 ? 15.672 0.568 11.781 1 95.69 82 ILE A C 1
ATOM 635 O O . ILE A 1 82 ? 16.266 1.649 11.75 1 95.69 82 ILE A O 1
ATOM 639 N N . VAL A 1 83 ? 16.297 -0.547 12.031 1 96.5 83 VAL A N 1
ATOM 640 C CA . VAL A 1 83 ? 17.719 -0.621 12.375 1 96.5 83 VAL A CA 1
ATOM 641 C C . VAL A 1 83 ? 18.562 -0.05 11.234 1 96.5 83 VAL A C 1
ATOM 643 O O . VAL A 1 83 ? 19.531 0.663 11.477 1 96.5 83 VAL A O 1
ATOM 646 N N . ALA A 1 84 ? 18.141 -0.255 10.062 1 96.31 84 ALA A N 1
ATOM 647 C CA . ALA A 1 84 ? 18.906 0.233 8.906 1 96.31 84 ALA A CA 1
ATOM 648 C C . ALA A 1 84 ? 18.422 1.621 8.492 1 96.31 84 ALA A C 1
ATOM 650 O O . ALA A 1 84 ? 19.219 2.443 8.023 1 96.31 84 ALA A O 1
ATOM 651 N N . GLY A 1 85 ? 17.172 1.842 8.617 1 95.12 85 GLY A N 1
ATOM 652 C CA . GLY A 1 85 ? 16.562 3.037 8.062 1 95.12 85 GLY A CA 1
ATOM 653 C C . GLY A 1 85 ? 16.797 4.277 8.898 1 95.12 85 GLY A C 1
ATOM 654 O O . GLY A 1 85 ? 17.031 5.359 8.359 1 95.12 85 GLY A O 1
ATOM 655 N N . VAL A 1 86 ? 16.719 4.113 10.156 1 92.06 86 VAL A N 1
ATOM 656 C CA . VAL A 1 86 ? 16.828 5.266 11.047 1 92.06 86 VAL A CA 1
ATOM 657 C C . VAL A 1 86 ? 18.234 5.855 10.938 1 92.06 86 VAL A C 1
ATOM 659 O O . VAL A 1 86 ? 18.391 7.047 10.672 1 92.06 86 VAL A O 1
ATOM 662 N N . PRO A 1 87 ? 19.328 5.062 11.062 1 92.81 87 PRO A N 1
ATOM 663 C CA . PRO A 1 87 ? 20.672 5.633 10.922 1 92.81 87 PRO A CA 1
ATOM 664 C C . PRO A 1 87 ? 20.906 6.258 9.547 1 92.81 87 PRO A C 1
ATOM 666 O O . PRO A 1 87 ? 21.469 7.352 9.453 1 92.81 87 PRO A O 1
ATOM 669 N N . VAL A 1 88 ? 20.484 5.605 8.484 1 94.06 88 VAL A N 1
ATOM 670 C CA . VAL A 1 88 ? 20.656 6.121 7.133 1 94.06 88 VAL A CA 1
ATOM 671 C C . VAL A 1 88 ? 19.891 7.43 6.973 1 94.06 88 VAL A C 1
ATOM 673 O O . VAL A 1 88 ? 20.391 8.391 6.391 1 94.06 88 VAL A O 1
ATOM 676 N N . GLY A 1 89 ? 18.656 7.43 7.477 1 92.56 89 GLY A N 1
ATOM 677 C CA . GLY A 1 89 ? 17.844 8.641 7.426 1 92.56 89 GLY A CA 1
ATOM 678 C C . GLY A 1 89 ? 18.484 9.812 8.148 1 92.56 89 GLY A C 1
ATOM 679 O O . GLY A 1 89 ? 18.453 10.945 7.656 1 92.56 89 GLY A O 1
ATOM 680 N N . ILE A 1 90 ? 19.062 9.531 9.242 1 87.94 90 ILE A N 1
ATOM 681 C CA . ILE A 1 90 ? 19.734 10.57 10.023 1 87.94 90 ILE A CA 1
ATOM 682 C C . ILE A 1 90 ? 20.922 11.117 9.258 1 87.94 90 ILE A C 1
ATOM 684 O O . ILE A 1 90 ? 21.109 12.328 9.141 1 87.94 90 ILE A O 1
ATOM 688 N N . VAL A 1 91 ? 21.703 10.219 8.734 1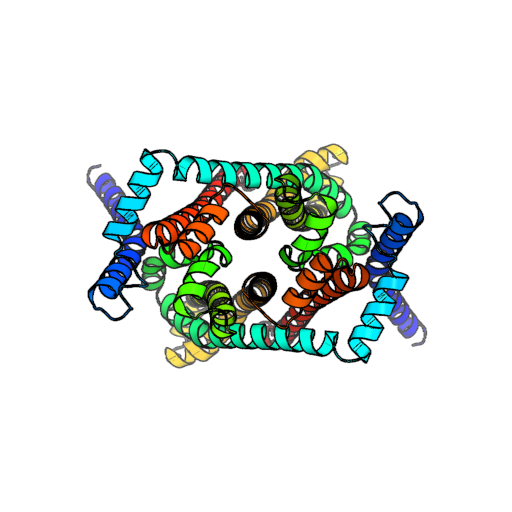 89.19 91 VAL A N 1
ATOM 689 C CA . VAL A 1 91 ? 22.906 10.617 8.008 1 89.19 91 VAL A CA 1
ATOM 690 C C . VAL A 1 91 ? 22.516 11.422 6.773 1 89.19 91 VAL A C 1
ATOM 692 O O . VAL A 1 91 ? 23.109 12.477 6.5 1 89.19 91 VAL A O 1
ATOM 695 N N . LEU A 1 92 ? 21.531 11.023 6.062 1 89.75 92 LEU A N 1
ATOM 696 C CA . LEU A 1 92 ? 21.109 11.703 4.848 1 89.75 92 LEU A CA 1
ATOM 697 C C . LEU A 1 92 ? 20.453 13.047 5.18 1 89.75 92 LEU A C 1
ATOM 699 O O . LEU A 1 92 ? 20.594 14.008 4.422 1 89.75 92 LEU A O 1
ATOM 703 N N . GLY A 1 93 ? 19.781 13.047 6.285 1 87.44 93 GLY A N 1
ATOM 704 C CA . GLY A 1 93 ? 19.062 14.258 6.668 1 87.44 93 GLY A CA 1
ATOM 705 C C . GLY A 1 93 ? 19.953 15.297 7.328 1 87.44 93 GLY A C 1
ATOM 706 O O . GLY A 1 93 ? 19.562 16.453 7.488 1 87.44 93 GLY A O 1
ATOM 707 N N . ALA A 1 94 ? 21.141 14.938 7.742 1 84.75 94 ALA A N 1
ATOM 708 C CA . ALA A 1 94 ? 22.047 15.836 8.453 1 84.75 94 ALA A CA 1
ATOM 709 C C . ALA A 1 94 ? 22.469 17 7.562 1 84.75 94 ALA A C 1
ATOM 711 O O . ALA A 1 94 ? 22.672 18.125 8.047 1 84.75 94 ALA A O 1
ATOM 712 N N . LYS A 1 95 ? 22.609 16.719 6.281 1 84.19 95 LYS A N 1
ATOM 713 C CA . LYS A 1 95 ? 22.922 17.766 5.316 1 84.19 95 LYS A CA 1
ATOM 714 C C . LYS A 1 95 ? 21.953 17.734 4.141 1 84.19 95 LYS A C 1
ATOM 716 O O . LYS A 1 95 ? 21.844 16.734 3.432 1 84.19 95 LYS A O 1
ATOM 721 N N . ALA A 1 96 ? 21.359 18.781 3.922 1 84.25 96 ALA A N 1
ATOM 722 C CA . ALA A 1 96 ? 20.344 18.891 2.893 1 84.25 96 ALA A CA 1
ATOM 723 C C . ALA A 1 96 ? 20.891 18.516 1.521 1 84.25 96 ALA A C 1
ATOM 725 O O . ALA A 1 96 ? 20.203 17.891 0.715 1 84.25 96 ALA A O 1
ATOM 726 N N . ALA A 1 97 ? 22.125 18.859 1.323 1 83 97 ALA A N 1
ATOM 727 C CA . ALA A 1 97 ? 22.75 18.594 0.026 1 83 97 ALA A CA 1
ATOM 728 C C . ALA A 1 97 ? 22.906 17.109 -0.212 1 83 97 ALA A C 1
ATOM 730 O O . ALA A 1 97 ? 22.797 16.625 -1.347 1 83 97 ALA A O 1
ATOM 731 N N . VAL A 1 98 ? 23.219 16.406 0.826 1 85.06 98 VAL A N 1
ATOM 732 C CA . VAL A 1 98 ? 23.391 14.969 0.719 1 85.06 98 VAL A CA 1
ATOM 733 C C . VAL A 1 98 ? 22.062 14.305 0.39 1 85.06 98 VAL A C 1
ATOM 735 O O . VAL A 1 98 ? 21.984 13.477 -0.517 1 85.06 98 VAL A O 1
ATOM 738 N N . TYR A 1 99 ? 21.031 14.719 1.028 1 87.69 99 TYR A N 1
ATOM 739 C CA . TYR A 1 99 ? 19.719 14.141 0.762 1 87.69 99 TYR A CA 1
ATOM 740 C C . TYR A 1 99 ? 19.266 14.445 -0.662 1 87.69 99 TYR A C 1
ATOM 742 O O . TYR A 1 99 ? 18.719 13.578 -1.344 1 87.69 99 TYR A O 1
ATOM 750 N N . ARG A 1 100 ? 19.516 15.656 -1.082 1 84.94 100 ARG A N 1
ATOM 751 C CA . ARG A 1 100 ? 19.094 16.078 -2.41 1 84.94 100 ARG A CA 1
ATOM 752 C C . ARG A 1 100 ? 19.766 15.242 -3.496 1 84.94 100 ARG A C 1
ATOM 754 O O . ARG A 1 100 ? 19.172 14.984 -4.547 1 84.94 100 ARG A O 1
ATOM 761 N N . SER A 1 101 ? 20.938 14.828 -3.17 1 85.19 101 SER A N 1
ATOM 762 C CA . SER A 1 101 ? 21.688 14.039 -4.141 1 85.19 101 SER A CA 1
ATOM 763 C C . SER A 1 101 ? 21.062 12.656 -4.32 1 85.19 101 SER A C 1
ATOM 765 O O . SER A 1 101 ? 21.203 12.039 -5.379 1 85.19 101 SER A O 1
ATOM 767 N N . VAL A 1 102 ? 20.312 12.172 -3.312 1 88.88 102 VAL A N 1
ATOM 768 C CA . VAL A 1 102 ? 19.75 10.82 -3.393 1 88.88 102 VAL A CA 1
ATOM 769 C C . VAL A 1 102 ? 18.234 10.898 -3.424 1 88.88 102 VAL A C 1
ATOM 771 O O . VAL A 1 102 ? 17.547 9.867 -3.465 1 88.88 102 VAL A O 1
ATOM 774 N N . GLU A 1 103 ? 17.719 12.023 -3.408 1 87.69 103 GLU A N 1
ATOM 775 C CA . GLU A 1 103 ? 16.281 12.266 -3.295 1 87.69 103 GLU A CA 1
ATOM 776 C C . GLU A 1 103 ? 15.523 11.586 -4.426 1 87.69 103 GLU A C 1
ATOM 778 O O . GLU A 1 103 ? 14.484 10.969 -4.199 1 87.69 103 GLU A O 1
ATOM 783 N N . PHE A 1 104 ? 16.047 11.703 -5.59 1 86.44 104 PHE A N 1
ATOM 784 C CA . PHE A 1 104 ? 15.391 11.086 -6.734 1 86.44 104 PHE A CA 1
ATOM 785 C C . PHE A 1 104 ? 15.289 9.578 -6.555 1 86.44 104 PHE A C 1
ATOM 787 O O . PHE A 1 104 ? 14.25 8.977 -6.836 1 86.44 104 PHE A O 1
ATOM 794 N N . ILE A 1 105 ? 16.344 8.961 -6.113 1 88.56 105 ILE A N 1
ATOM 795 C CA . ILE A 1 105 ? 16.375 7.516 -5.941 1 88.56 105 ILE A CA 1
ATOM 796 C C . ILE A 1 105 ? 15.352 7.09 -4.895 1 88.56 105 ILE A C 1
ATOM 798 O O . ILE A 1 105 ? 14.578 6.156 -5.121 1 88.56 105 ILE A O 1
ATOM 802 N N . VAL A 1 106 ? 15.367 7.812 -3.828 1 89.12 106 VAL A N 1
ATOM 803 C CA . VAL A 1 106 ? 14.445 7.504 -2.738 1 89.12 106 VAL A CA 1
ATOM 804 C C . VAL A 1 106 ? 13.008 7.676 -3.213 1 89.12 106 VAL A C 1
ATOM 806 O O . VAL A 1 106 ? 12.172 6.785 -3.031 1 89.12 106 VAL A O 1
ATOM 809 N N . ASP A 1 107 ? 12.789 8.758 -3.922 1 87.75 107 ASP A N 1
ATOM 810 C CA . ASP A 1 107 ? 11.438 9.07 -4.379 1 87.75 107 ASP A CA 1
ATOM 811 C C . ASP A 1 107 ? 10.977 8.086 -5.449 1 87.75 107 ASP A C 1
ATOM 813 O O . ASP A 1 107 ? 9.812 7.68 -5.477 1 87.75 107 ASP A O 1
ATOM 817 N N . PHE A 1 108 ? 11.875 7.73 -6.289 1 88.88 108 PHE A N 1
ATOM 818 C CA . PHE A 1 108 ? 11.555 6.797 -7.363 1 88.88 108 PHE A CA 1
ATOM 819 C C . PHE A 1 108 ? 11.172 5.434 -6.801 1 88.88 108 PHE A C 1
ATOM 821 O O . PHE A 1 108 ? 10.133 4.875 -7.164 1 88.88 108 PHE A O 1
ATOM 828 N N . PHE A 1 109 ? 11.914 4.895 -5.922 1 89.88 109 PHE A N 1
ATOM 829 C CA . PHE A 1 109 ? 11.656 3.559 -5.398 1 89.88 109 PHE A CA 1
ATOM 830 C C . PHE A 1 109 ? 10.477 3.574 -4.43 1 89.88 109 PHE A C 1
ATOM 832 O O . PHE A 1 109 ? 9.766 2.576 -4.289 1 89.88 109 PHE A O 1
ATOM 839 N N . ARG A 1 110 ? 10.273 4.703 -3.797 1 88.12 110 ARG A N 1
ATOM 840 C CA . ARG A 1 110 ? 9.094 4.824 -2.945 1 88.12 110 ARG A CA 1
ATOM 841 C C . ARG A 1 110 ? 7.82 4.836 -3.779 1 88.12 110 ARG A C 1
ATOM 843 O O . ARG A 1 110 ? 6.75 4.465 -3.289 1 88.12 110 ARG A O 1
ATOM 850 N N . SER A 1 111 ? 8.023 5.305 -4.984 1 87.88 111 SER A N 1
ATOM 851 C CA . SER A 1 111 ? 6.875 5.383 -5.879 1 87.88 111 SER A CA 1
ATOM 852 C C . SER A 1 111 ? 6.656 4.062 -6.617 1 87.88 111 SER A C 1
ATOM 854 O O . SER A 1 111 ? 5.602 3.844 -7.211 1 87.88 111 SER A O 1
ATOM 856 N N . THR A 1 112 ? 7.668 3.279 -6.605 1 89.06 112 THR A N 1
ATOM 857 C CA . THR A 1 112 ? 7.566 1.957 -7.211 1 89.06 112 THR A CA 1
ATOM 858 C C . THR A 1 112 ? 6.758 1.015 -6.324 1 89.06 112 THR A C 1
ATOM 860 O O . THR A 1 112 ? 7.062 0.853 -5.141 1 89.06 112 THR A O 1
ATOM 863 N N . PRO A 1 113 ? 5.723 0.427 -6.895 1 90.06 113 PRO A N 1
ATOM 864 C CA . PRO A 1 113 ? 5.062 -0.611 -6.098 1 90.06 113 PRO A CA 1
ATOM 865 C C . PRO A 1 113 ? 6.039 -1.659 -5.566 1 90.06 113 PRO A C 1
ATOM 867 O O . PRO A 1 113 ? 6.734 -2.312 -6.348 1 90.06 113 PRO A O 1
ATOM 870 N N . ALA A 1 114 ? 6.074 -1.742 -4.262 1 89.44 114 ALA A N 1
ATOM 871 C CA . ALA A 1 114 ? 7.004 -2.682 -3.645 1 89.44 114 ALA A CA 1
ATOM 872 C C . ALA A 1 114 ? 6.777 -4.102 -4.16 1 89.44 114 ALA A C 1
ATOM 874 O O . ALA A 1 114 ? 7.723 -4.879 -4.289 1 89.44 114 ALA A O 1
ATOM 875 N N . THR A 1 115 ? 5.617 -4.379 -4.477 1 88.94 115 THR A N 1
ATOM 876 C CA . THR A 1 115 ? 5.246 -5.715 -4.926 1 88.94 115 THR A CA 1
ATOM 877 C C . THR A 1 115 ? 5.801 -5.992 -6.32 1 88.94 115 THR A C 1
ATOM 879 O O . THR A 1 115 ? 5.957 -7.148 -6.711 1 88.94 115 THR A O 1
ATOM 882 N N . ALA A 1 116 ? 6.07 -4.918 -7.07 1 91.81 116 ALA A N 1
ATOM 883 C CA . ALA A 1 116 ? 6.676 -5.098 -8.391 1 91.81 116 ALA A CA 1
ATOM 884 C C . ALA A 1 116 ? 8.078 -5.691 -8.273 1 91.81 116 ALA A C 1
ATOM 886 O O . ALA A 1 116 ? 8.602 -6.242 -9.242 1 91.81 116 ALA A O 1
ATOM 887 N N . MET A 1 117 ? 8.617 -5.625 -7.09 1 92.81 117 MET A N 1
ATOM 888 C CA . MET A 1 117 ? 9.977 -6.102 -6.871 1 92.81 117 MET A CA 1
ATOM 889 C C . MET A 1 117 ? 9.977 -7.547 -6.387 1 92.81 117 MET A C 1
ATOM 891 O O . MET A 1 117 ? 11.031 -8.156 -6.227 1 92.81 117 MET A O 1
ATOM 895 N N . PHE A 1 118 ? 8.781 -8.164 -6.223 1 92.44 118 PHE A N 1
ATOM 896 C CA . PHE A 1 118 ? 8.672 -9.531 -5.723 1 92.44 118 PH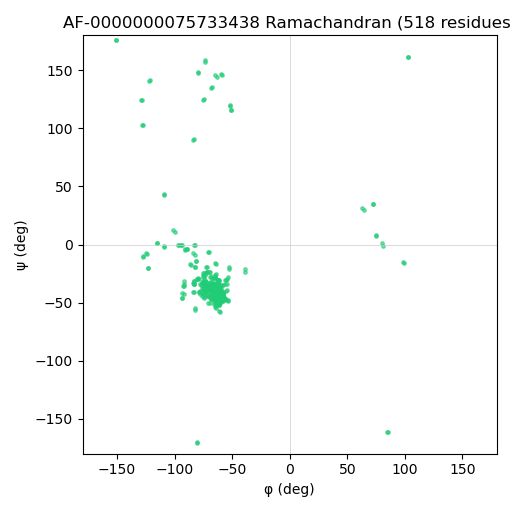E A CA 1
ATOM 897 C C . PHE A 1 118 ? 9.531 -10.484 -6.551 1 92.44 118 PHE A C 1
ATOM 899 O O . PHE A 1 118 ? 10.344 -11.234 -6 1 92.44 118 PHE A O 1
ATOM 906 N N . PRO A 1 119 ? 9.422 -10.398 -7.816 1 91.25 119 PRO A N 1
ATOM 907 C CA . PRO A 1 119 ? 10.188 -11.344 -8.625 1 91.25 119 PRO A CA 1
ATOM 908 C C . PRO A 1 119 ? 11.695 -11.195 -8.445 1 91.25 119 PRO A C 1
ATOM 910 O O . PRO A 1 119 ? 12.43 -12.188 -8.461 1 91.25 119 PRO A O 1
ATOM 913 N N . LEU A 1 120 ? 12.125 -9.945 -8.281 1 90.62 120 LEU A N 1
ATOM 914 C CA . LEU A 1 120 ? 13.539 -9.703 -8.031 1 90.62 120 LEU A CA 1
ATOM 915 C C . LEU A 1 120 ? 13.977 -10.359 -6.719 1 90.62 120 LEU A C 1
ATOM 917 O O . LEU A 1 120 ? 14.992 -11.055 -6.672 1 90.62 120 LEU A O 1
ATOM 921 N N . PHE A 1 121 ? 13.219 -10.234 -5.711 1 92 121 PHE A N 1
ATOM 922 C CA . PHE A 1 121 ? 13.578 -10.781 -4.406 1 92 121 PHE A CA 1
ATOM 923 C C . PHE A 1 121 ? 13.438 -12.297 -4.398 1 92 121 PHE A C 1
ATOM 925 O O . PHE A 1 121 ? 14.172 -12.992 -3.688 1 92 121 PHE A O 1
ATOM 932 N N . LEU A 1 122 ? 12.5 -12.773 -5.195 1 89.56 122 LEU A N 1
ATOM 933 C CA . LEU A 1 122 ? 12.383 -14.219 -5.379 1 89.56 122 LEU A CA 1
ATOM 934 C C . LEU A 1 122 ? 13.641 -14.781 -6.027 1 89.56 122 LEU A C 1
ATOM 936 O O . LEU A 1 122 ? 14.125 -15.844 -5.633 1 89.56 122 LEU A O 1
ATOM 940 N N . LEU A 1 123 ? 14.055 -14.039 -6.961 1 85.31 123 LEU A N 1
ATOM 941 C CA . LEU A 1 123 ? 15.25 -14.469 -7.684 1 85.31 123 LEU A CA 1
ATOM 942 C C . LEU A 1 123 ? 16.469 -14.445 -6.773 1 85.31 123 LEU A C 1
ATOM 944 O O . LEU A 1 123 ? 17.297 -15.352 -6.82 1 85.31 123 LEU A O 1
ATOM 948 N N . LEU A 1 124 ? 16.594 -13.492 -5.836 1 85.62 124 LEU A N 1
ATOM 949 C CA . LEU A 1 124 ? 17.781 -13.289 -5 1 85.62 124 LEU A CA 1
ATOM 950 C C . LEU A 1 124 ? 17.75 -14.211 -3.791 1 85.62 124 LEU A C 1
ATOM 952 O O . LEU A 1 124 ? 18.797 -14.719 -3.371 1 85.62 124 LEU A O 1
ATOM 956 N N . PHE A 1 125 ? 16.516 -14.492 -3.273 1 90.19 125 PHE A N 1
ATOM 957 C CA . PHE A 1 125 ? 16.469 -15.109 -1.951 1 90.19 125 PHE A CA 1
ATOM 958 C C . PHE A 1 125 ? 15.695 -16.422 -1.981 1 90.19 125 PHE A C 1
ATOM 960 O O . PHE A 1 125 ? 15.68 -17.156 -0.999 1 90.19 125 PHE A O 1
ATOM 967 N N . GLY A 1 126 ? 15.062 -16.734 -3.084 1 86.56 126 GLY A N 1
ATOM 968 C CA . GLY A 1 126 ? 14.273 -17.953 -3.176 1 86.56 126 GLY A CA 1
ATOM 969 C C . GLY A 1 126 ? 12.867 -17.797 -2.635 1 86.56 126 GLY A C 1
ATOM 970 O O . GLY A 1 126 ? 12.344 -16.688 -2.553 1 86.56 126 GLY A O 1
ATOM 971 N N . LEU A 1 127 ? 12.219 -18.875 -2.322 1 88 127 LEU A N 1
ATOM 972 C CA . LEU A 1 127 ? 10.797 -18.891 -1.983 1 88 127 LEU A CA 1
ATOM 973 C C . LEU A 1 127 ? 10.602 -18.859 -0.471 1 88 127 LEU A C 1
ATOM 975 O O . LEU A 1 127 ? 9.469 -18.766 0.01 1 88 127 LEU A O 1
ATOM 979 N N . GLY A 1 128 ? 11.641 -18.828 0.271 1 89.69 128 GLY A N 1
ATOM 980 C CA . GLY A 1 128 ? 11.547 -18.922 1.72 1 89.69 128 GLY A CA 1
ATOM 981 C C . GLY A 1 128 ? 11.18 -17.609 2.377 1 89.69 128 GLY A C 1
ATOM 982 O O . GLY A 1 128 ? 10.797 -16.656 1.695 1 89.69 128 GLY A O 1
ATOM 983 N N . ASP A 1 129 ? 11.266 -17.516 3.719 1 94.06 129 ASP A N 1
ATOM 984 C CA . ASP A 1 129 ? 10.891 -16.375 4.531 1 94.06 129 ASP A CA 1
ATOM 985 C C . ASP A 1 129 ? 11.789 -15.172 4.227 1 94.06 129 ASP A C 1
ATOM 987 O O . ASP A 1 129 ? 11.352 -14.023 4.316 1 94.06 129 ASP A O 1
ATOM 991 N N . LEU A 1 130 ? 12.914 -15.492 3.828 1 94.19 130 LEU A N 1
ATOM 992 C CA . LEU A 1 130 ? 13.883 -14.422 3.604 1 94.19 130 LEU A CA 1
ATOM 993 C C . LEU A 1 130 ? 13.406 -13.492 2.494 1 94.19 130 LEU A C 1
ATOM 995 O O . LEU A 1 130 ? 13.531 -12.273 2.609 1 94.19 130 LEU A O 1
ATOM 999 N N . ALA A 1 131 ? 12.914 -14.047 1.393 1 93.62 131 ALA A N 1
ATOM 1000 C CA . ALA A 1 131 ? 12.43 -13.227 0.29 1 93.62 131 ALA A CA 1
ATOM 1001 C C . ALA A 1 131 ? 11.266 -12.344 0.735 1 93.62 131 ALA A C 1
ATOM 1003 O O . ALA A 1 131 ? 11.227 -11.148 0.419 1 93.62 131 ALA A O 1
ATOM 1004 N N . LYS A 1 132 ? 10.344 -12.914 1.483 1 96 132 LYS A N 1
ATOM 1005 C CA . LYS A 1 132 ? 9.148 -12.211 1.94 1 96 132 LYS A CA 1
ATOM 1006 C C . LYS A 1 132 ? 9.508 -11.086 2.906 1 96 132 LYS A C 1
ATOM 1008 O O . LYS A 1 132 ? 9.047 -9.953 2.748 1 96 132 LYS A O 1
ATOM 1013 N N . ILE A 1 133 ? 10.391 -11.375 3.826 1 97.38 133 ILE A N 1
ATOM 1014 C CA . ILE A 1 133 ? 10.797 -10.414 4.84 1 97.38 133 ILE A CA 1
ATOM 1015 C C . ILE A 1 133 ? 11.656 -9.32 4.199 1 97.38 133 ILE A C 1
ATOM 1017 O O . ILE A 1 133 ? 11.5 -8.141 4.512 1 97.38 133 ILE A O 1
ATOM 1021 N N . ALA A 1 134 ? 12.5 -9.703 3.301 1 96.44 134 ALA A N 1
ATOM 1022 C CA . ALA A 1 134 ? 13.422 -8.758 2.678 1 96.44 134 ALA A CA 1
ATOM 1023 C C . ALA A 1 134 ? 12.664 -7.719 1.856 1 96.44 134 ALA A C 1
ATOM 1025 O O . ALA A 1 134 ? 12.961 -6.523 1.928 1 96.44 134 ALA A O 1
ATOM 1026 N N . VAL A 1 135 ? 11.734 -8.164 1.059 1 95.38 135 VAL A N 1
ATOM 1027 C CA . VAL A 1 135 ? 11 -7.219 0.221 1 95.38 135 VAL A CA 1
ATOM 1028 C C . VAL A 1 135 ? 10.164 -6.289 1.099 1 95.38 135 VAL A C 1
ATOM 1030 O O . VAL A 1 135 ? 10.086 -5.086 0.841 1 95.38 135 VAL A O 1
ATOM 1033 N N . ALA A 1 136 ? 9.508 -6.852 2.105 1 97.31 136 ALA A N 1
ATOM 1034 C CA . ALA A 1 136 ? 8.742 -6.031 3.037 1 97.31 136 ALA A CA 1
ATOM 1035 C C . ALA A 1 136 ? 9.641 -5.043 3.773 1 97.31 136 ALA A C 1
ATOM 1037 O O . ALA A 1 136 ? 9.281 -3.879 3.949 1 97.31 136 ALA A O 1
ATOM 1038 N N . ALA A 1 137 ? 10.781 -5.496 4.199 1 97.88 137 ALA A N 1
ATOM 1039 C CA . ALA A 1 137 ? 11.742 -4.641 4.887 1 97.88 137 ALA A CA 1
ATOM 1040 C C . ALA A 1 137 ? 12.227 -3.518 3.971 1 97.88 137 ALA A C 1
ATOM 1042 O O . ALA A 1 137 ? 12.391 -2.375 4.41 1 97.88 137 ALA A O 1
ATOM 1043 N N . PHE A 1 138 ? 12.461 -3.867 2.764 1 96.56 138 PHE A N 1
ATOM 1044 C CA . PHE A 1 138 ? 12.922 -2.877 1.799 1 96.56 138 PHE A CA 1
ATOM 1045 C C . PHE A 1 138 ? 11.891 -1.774 1.614 1 96.56 138 PHE A C 1
ATOM 1047 O O . PHE A 1 138 ? 12.227 -0.588 1.64 1 96.56 138 PHE A O 1
ATOM 1054 N N . ALA A 1 139 ? 10.672 -2.188 1.377 1 95.12 139 ALA A N 1
ATOM 1055 C CA . ALA A 1 139 ? 9.586 -1.224 1.215 1 95.12 139 ALA A CA 1
ATOM 1056 C C . ALA A 1 139 ? 9.453 -0.333 2.447 1 95.12 139 ALA A C 1
ATOM 1058 O O . ALA A 1 139 ? 9.352 0.89 2.328 1 95.12 139 ALA A O 1
ATOM 1059 N N . ALA A 1 140 ? 9.445 -0.939 3.586 1 96.94 140 ALA A N 1
ATOM 1060 C CA . ALA A 1 140 ? 9.344 -0.208 4.848 1 96.94 140 ALA A CA 1
ATOM 1061 C C . ALA A 1 140 ? 10.562 0.689 5.059 1 96.94 140 ALA A C 1
ATOM 1063 O O . ALA A 1 140 ? 10.438 1.796 5.59 1 96.94 140 ALA A O 1
ATOM 1064 N N . TRP A 1 141 ? 11.711 0.208 4.707 1 97 141 TRP A N 1
ATOM 1065 C CA . TRP A 1 141 ? 12.977 0.927 4.863 1 97 141 TRP A CA 1
ATOM 1066 C C . TRP A 1 141 ? 12.938 2.254 4.109 1 97 141 TRP A C 1
ATOM 1068 O O . TRP A 1 141 ? 13.359 3.285 4.641 1 97 141 TRP A O 1
ATOM 1078 N N . LEU A 1 142 ? 12.484 2.25 2.938 1 95.19 142 LEU A N 1
ATOM 1079 C CA . LEU A 1 142 ? 12.422 3.455 2.119 1 95.19 142 LEU A CA 1
ATOM 1080 C C . LEU A 1 142 ? 11.547 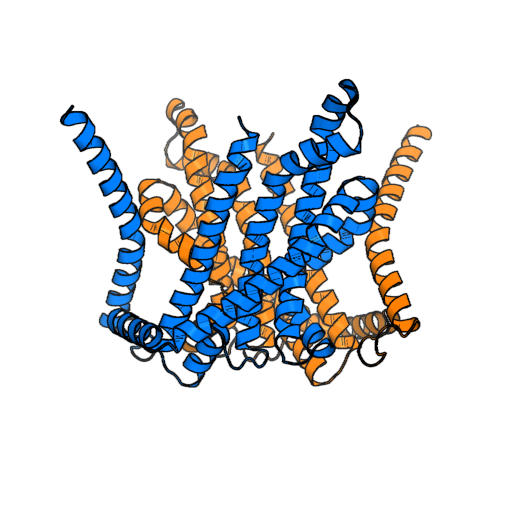4.516 2.781 1 95.19 142 LEU A C 1
ATOM 1082 O O . LEU A 1 142 ? 11.898 5.699 2.783 1 95.19 142 LEU A O 1
ATOM 1086 N N . VAL A 1 143 ? 10.445 4.086 3.299 1 94.06 143 VAL A N 1
ATOM 1087 C CA . VAL A 1 143 ? 9.516 4.988 3.963 1 94.06 143 VAL A CA 1
ATOM 1088 C C . VAL A 1 143 ? 10.164 5.586 5.207 1 94.06 143 VAL A C 1
ATOM 1090 O O . VAL A 1 143 ? 10.078 6.793 5.449 1 94.06 143 VAL A O 1
ATOM 1093 N N . ILE A 1 144 ? 10.812 4.773 5.941 1 94.81 144 ILE A N 1
ATOM 1094 C CA . ILE A 1 144 ? 11.445 5.211 7.18 1 94.81 144 ILE A CA 1
ATOM 1095 C C . ILE A 1 144 ? 12.586 6.172 6.859 1 94.81 144 ILE A C 1
ATOM 1097 O O . ILE A 1 144 ? 12.711 7.23 7.477 1 94.81 144 ILE A O 1
ATOM 1101 N N . VAL A 1 145 ? 13.43 5.82 5.906 1 94.69 145 VAL A N 1
ATOM 1102 C CA . VAL A 1 145 ? 14.555 6.668 5.508 1 94.69 145 VAL A CA 1
ATOM 1103 C C . VAL A 1 145 ? 14.039 8.055 5.125 1 94.69 145 VAL A C 1
ATOM 1105 O O . VAL A 1 145 ? 14.578 9.07 5.566 1 94.69 145 VAL A O 1
ATOM 1108 N N . PHE A 1 146 ? 13.031 8.055 4.336 1 93.31 146 PHE A N 1
ATOM 1109 C CA . PHE A 1 146 ? 12.461 9.312 3.861 1 93.31 146 PHE A CA 1
ATOM 1110 C C . PHE A 1 146 ? 11.953 10.156 5.027 1 93.31 146 PHE A C 1
ATOM 1112 O O . PHE A 1 146 ? 12.289 11.336 5.141 1 93.31 146 PHE A O 1
ATOM 1119 N N . ASN A 1 147 ? 11.164 9.586 5.891 1 92.62 147 ASN A N 1
ATOM 1120 C CA . ASN A 1 147 ? 10.539 10.336 6.98 1 92.62 147 ASN A CA 1
ATOM 1121 C C . ASN A 1 147 ? 11.57 10.789 8.008 1 92.62 147 ASN A C 1
ATOM 1123 O O . ASN A 1 147 ? 11.492 11.906 8.516 1 92.62 147 ASN A O 1
ATOM 1127 N N . VAL A 1 148 ? 12.508 9.938 8.305 1 90.81 148 VAL A N 1
ATOM 1128 C CA . VAL A 1 148 ? 13.555 10.297 9.258 1 90.81 148 VAL A CA 1
ATOM 1129 C C . VAL A 1 148 ? 14.414 11.414 8.688 1 90.81 148 VAL A C 1
ATOM 1131 O O . VAL A 1 148 ? 14.703 12.398 9.375 1 90.81 148 VAL A O 1
ATOM 1134 N N . ALA A 1 149 ? 14.828 11.281 7.426 1 91.56 149 ALA A N 1
ATOM 1135 C CA . ALA A 1 149 ? 15.641 12.312 6.789 1 91.56 149 ALA A CA 1
ATOM 1136 C C . ALA A 1 149 ? 14.906 13.656 6.773 1 91.56 149 ALA A C 1
ATOM 1138 O O . ALA A 1 149 ? 15.484 14.688 7.098 1 91.56 149 ALA A O 1
ATOM 1139 N N . TYR A 1 150 ? 13.695 13.555 6.387 1 88.31 150 TYR A N 1
ATOM 1140 C CA . TYR A 1 150 ? 12.891 14.766 6.348 1 88.31 150 TYR A CA 1
ATOM 1141 C C . TYR A 1 150 ? 12.742 15.367 7.742 1 88.31 150 TYR A C 1
ATOM 1143 O O . TYR A 1 150 ? 12.773 16.594 7.906 1 88.31 150 TYR A O 1
ATOM 1151 N N . GLY A 1 151 ? 12.5 14.555 8.703 1 86.25 151 GLY A N 1
ATOM 1152 C CA . GLY A 1 151 ? 12.43 15.023 10.078 1 86.25 151 GLY A CA 1
ATOM 1153 C C . GLY A 1 151 ? 13.703 15.703 10.539 1 86.25 151 GLY A C 1
ATOM 1154 O O . GLY A 1 151 ? 13.656 16.766 11.172 1 86.25 151 GLY A O 1
ATOM 1155 N N . VAL A 1 152 ? 14.812 15.133 10.227 1 85 152 VAL A N 1
ATOM 1156 C CA . VAL A 1 152 ? 16.109 15.672 10.617 1 85 152 VAL A CA 1
ATOM 1157 C C . VAL A 1 152 ? 16.359 17 9.906 1 85 152 VAL A C 1
ATOM 1159 O O . VAL A 1 152 ? 16.812 17.969 10.516 1 85 152 VAL A O 1
ATOM 1162 N N . MET A 1 153 ? 16.078 17.047 8.648 1 86 153 MET A N 1
ATOM 1163 C CA . MET A 1 153 ? 16.281 18.266 7.863 1 86 153 MET A CA 1
ATOM 1164 C C . MET A 1 153 ? 15.43 19.406 8.398 1 86 153 MET A C 1
ATOM 1166 O O . MET A 1 153 ? 15.867 20.562 8.422 1 86 153 MET A O 1
ATOM 1170 N N . ASN A 1 154 ? 14.305 19.141 8.805 1 82.12 154 ASN A N 1
ATOM 1171 C CA . ASN A 1 154 ? 13.398 20.188 9.273 1 82.12 154 ASN A CA 1
ATOM 1172 C C . ASN A 1 154 ? 13.672 20.562 10.727 1 82.12 154 ASN A C 1
ATOM 1174 O O . ASN A 1 154 ? 13.32 21.656 11.172 1 82.12 154 ASN A O 1
ATOM 1178 N N . ALA A 1 155 ? 14.062 19.594 11.492 1 73.25 155 ALA A N 1
ATOM 1179 C CA . ALA A 1 155 ? 14.453 19.891 12.867 1 73.25 155 ALA A CA 1
ATOM 1180 C C . ALA A 1 155 ? 15.594 20.906 12.898 1 73.25 155 ALA A C 1
ATOM 1182 O O . ALA A 1 155 ? 15.648 21.766 13.781 1 73.25 155 ALA A O 1
ATOM 1183 N N . ARG A 1 156 ? 16.531 20.719 12.008 1 59.28 156 ARG A N 1
ATOM 1184 C CA . ARG A 1 156 ? 17.719 21.547 11.953 1 59.28 156 ARG A CA 1
ATOM 1185 C C . ARG A 1 156 ? 17.344 23.016 11.711 1 59.28 156 ARG A C 1
ATOM 1187 O O . ARG A 1 156 ? 17.938 23.922 12.305 1 59.28 156 ARG A O 1
ATOM 1194 N N . GLN A 1 157 ? 16.406 23.109 10.914 1 60.66 157 GLN A N 1
ATOM 1195 C CA . GLN A 1 157 ? 16.109 24.5 10.562 1 60.66 157 GLN A CA 1
ATOM 1196 C C . GLN A 1 157 ? 15.531 25.25 11.758 1 60.66 157 GLN A C 1
ATOM 1198 O O . GLN A 1 157 ? 15.844 26.422 11.961 1 60.66 157 GLN A O 1
ATOM 1203 N N . THR A 1 158 ? 14.812 24.547 12.531 1 55.16 158 THR A N 1
ATOM 1204 C CA . THR A 1 158 ? 14.172 25.266 13.633 1 55.16 158 THR A CA 1
ATOM 1205 C C . THR A 1 158 ? 15.141 25.438 14.797 1 55.16 158 THR A C 1
ATOM 1207 O O . THR A 1 158 ? 15.258 26.531 15.359 1 55.16 158 THR A O 1
ATOM 1210 N N . ARG A 1 159 ? 15.719 24.312 15.273 1 54.06 159 ARG A N 1
ATOM 1211 C CA . ARG A 1 159 ? 16.406 24.375 16.562 1 54.06 159 ARG A CA 1
ATOM 1212 C C . ARG A 1 159 ? 17.875 24.703 16.391 1 54.06 159 ARG A C 1
ATOM 1214 O O . ARG A 1 159 ? 18.516 25.25 17.297 1 54.06 159 ARG A O 1
ATOM 1221 N N . ILE A 1 160 ? 18.531 24.234 15.297 1 52.53 160 ILE A N 1
ATOM 1222 C CA . ILE A 1 160 ? 19.953 24.531 15.18 1 52.53 160 ILE A CA 1
ATOM 1223 C C . ILE A 1 160 ? 20.172 26.047 15.289 1 52.53 160 ILE A C 1
ATOM 1225 O O . ILE A 1 160 ? 21.109 26.5 15.945 1 52.53 160 ILE A O 1
ATOM 1229 N N . LEU A 1 161 ? 19.188 26.641 14.758 1 51.62 161 LEU A N 1
ATOM 1230 C CA . LEU A 1 161 ? 19.344 28.078 14.914 1 51.62 161 LEU A CA 1
ATOM 1231 C C . LEU A 1 161 ? 19.266 28.469 16.375 1 51.62 161 LEU A C 1
ATOM 1233 O O . LEU A 1 161 ? 20.031 29.328 16.844 1 51.62 161 LEU A O 1
ATOM 1237 N N . ALA A 1 162 ? 18.406 27.688 17.016 1 52.72 162 ALA A N 1
ATOM 1238 C CA . ALA A 1 162 ? 18.234 28.031 18.422 1 52.72 162 ALA A CA 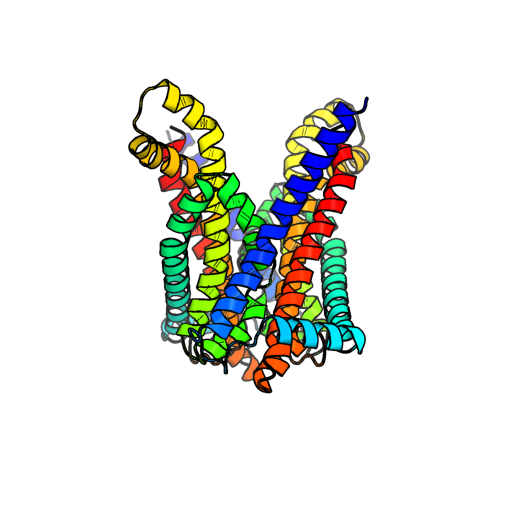1
ATOM 1239 C C . ALA A 1 162 ? 19.391 27.516 19.266 1 52.72 162 ALA A C 1
ATOM 1241 O O . ALA A 1 162 ? 19.875 28.203 20.156 1 52.72 162 ALA A O 1
ATOM 1242 N N . ALA A 1 163 ? 19.828 26.328 19.031 1 54.12 163 ALA A N 1
ATOM 1243 C CA . ALA A 1 163 ? 20.844 25.688 19.875 1 54.12 163 ALA A CA 1
ATOM 1244 C C . ALA A 1 163 ? 22.219 26.266 19.625 1 54.12 163 ALA A C 1
ATOM 1246 O O . ALA A 1 163 ? 23.016 26.406 20.562 1 54.12 163 ALA A O 1
ATOM 1247 N N . ARG A 1 164 ? 22.531 26.469 18.391 1 53.62 164 ARG A N 1
ATOM 1248 C CA . ARG A 1 164 ? 23.828 27.094 18.125 1 53.62 164 ARG A CA 1
ATOM 1249 C C . ARG A 1 164 ? 23.984 28.391 18.906 1 53.62 164 ARG A C 1
ATOM 1251 O O . ARG A 1 164 ? 25.094 28.734 19.328 1 53.62 164 ARG A O 1
ATOM 1258 N N . SER A 1 165 ? 22.938 28.938 19.141 1 52.62 165 SER A N 1
ATOM 1259 C CA . SER A 1 165 ? 23 30.156 19.938 1 52.62 165 SER A CA 1
ATOM 1260 C C . SER A 1 165 ? 23.312 29.859 21.406 1 52.62 165 SER A C 1
ATOM 1262 O O . SER A 1 165 ? 23.781 30.719 22.141 1 52.62 165 SER A O 1
ATOM 1264 N N . MET A 1 166 ? 22.969 28.625 21.797 1 53.22 166 MET A N 1
ATOM 1265 C CA . MET A 1 166 ? 23.125 28.344 23.219 1 53.22 166 MET A CA 1
ATOM 1266 C C . MET A 1 166 ? 24.406 27.578 23.484 1 53.22 166 MET A C 1
ATOM 1268 O O . MET A 1 166 ? 24.703 27.203 24.625 1 53.22 166 MET A O 1
ATOM 1272 N N . GLY A 1 167 ? 25.328 27.391 22.625 1 56.09 167 GLY A N 1
ATOM 1273 C CA . GLY A 1 167 ? 26.656 26.828 22.859 1 56.09 167 GLY A CA 1
ATOM 1274 C C . GLY A 1 167 ? 26.672 25.312 22.922 1 56.09 167 GLY A C 1
ATOM 1275 O O . GLY A 1 167 ? 27.609 24.719 23.453 1 56.09 167 GLY A O 1
ATOM 1276 N N . ALA A 1 168 ? 25.625 24.594 22.812 1 53.19 168 ALA A N 1
ATOM 1277 C CA . ALA A 1 168 ? 25.578 23.156 23 1 53.19 168 ALA A CA 1
ATOM 1278 C C . ALA A 1 168 ? 26.344 22.438 21.891 1 53.19 168 ALA A C 1
ATOM 1280 O O . ALA A 1 168 ? 26.438 22.922 20.766 1 53.19 168 ALA A O 1
ATOM 1281 N N . SER A 1 169 ? 27.172 21.422 22.312 1 57.16 169 SER A N 1
ATOM 1282 C CA . SER A 1 169 ? 27.969 20.625 21.391 1 57.16 169 SER A CA 1
ATOM 1283 C C . SER A 1 169 ? 27.094 19.906 20.375 1 57.16 169 SER A C 1
ATOM 1285 O O . SER A 1 169 ? 25.922 19.656 20.625 1 57.16 169 SER A O 1
ATOM 1287 N N . SER A 1 170 ? 27.547 19.703 19.141 1 55.72 170 SER A N 1
ATOM 1288 C CA . SER A 1 170 ? 26.828 19.234 17.953 1 55.72 170 SER A CA 1
ATOM 1289 C C . SER A 1 170 ? 26.141 17.891 18.219 1 55.72 170 SER A C 1
ATOM 1291 O O . SER A 1 170 ? 25.016 17.656 17.766 1 55.72 170 SER A O 1
ATOM 1293 N N . LEU A 1 171 ? 26.875 17.047 18.953 1 56.59 171 LEU A N 1
ATOM 1294 C CA . LEU A 1 171 ? 26.359 15.703 19.172 1 56.59 171 LEU A CA 1
ATOM 1295 C C . LEU A 1 171 ? 25.219 15.719 20.172 1 56.59 171 LEU A C 1
ATOM 1297 O O . LEU A 1 171 ? 24.25 14.969 20.031 1 56.59 171 LEU A O 1
ATOM 1301 N N . ARG A 1 172 ? 25.438 16.453 21.297 1 55.91 172 ARG A N 1
ATOM 1302 C CA . ARG A 1 172 ? 24.406 16.547 22.312 1 55.91 172 ARG A CA 1
ATOM 1303 C C . ARG A 1 172 ? 23.141 17.203 21.75 1 55.91 172 ARG A C 1
ATOM 1305 O O . ARG A 1 172 ? 22.031 16.797 22.062 1 55.91 172 ARG A O 1
ATOM 1312 N N . ILE A 1 173 ? 23.312 18.125 20.906 1 55.28 173 ILE A N 1
ATOM 1313 C CA . ILE A 1 173 ? 22.188 18.766 20.234 1 55.28 173 ILE A CA 1
ATOM 1314 C C . ILE A 1 173 ? 21.484 17.781 19.312 1 55.28 173 ILE A C 1
ATOM 1316 O O . ILE A 1 173 ? 20.266 17.734 19.25 1 55.28 173 ILE A O 1
ATOM 1320 N N . PHE A 1 174 ? 22.359 17.062 18.781 1 56 174 PHE A N 1
ATOM 1321 C CA . PHE A 1 174 ? 21.812 16.094 17.828 1 56 174 PHE A CA 1
ATOM 1322 C C . PHE A 1 174 ? 20.922 15.086 18.531 1 56 174 PHE A C 1
ATOM 1324 O O . PHE A 1 174 ? 19.828 14.781 18.062 1 56 174 PHE A O 1
ATOM 1331 N N . ARG A 1 175 ? 21.5 14.469 19.562 1 58.34 175 ARG A N 1
ATOM 1332 C CA . ARG A 1 175 ? 20.781 13.391 20.219 1 58.34 175 ARG A CA 1
ATOM 1333 C C . ARG A 1 175 ? 19.5 13.922 20.875 1 58.34 175 ARG A C 1
ATOM 1335 O O . ARG A 1 175 ? 18.438 13.32 20.734 1 58.34 175 ARG A O 1
ATOM 1342 N N . ASP A 1 176 ? 19.688 14.922 21.641 1 56.41 176 ASP A N 1
ATOM 1343 C CA . ASP A 1 176 ? 18.562 15.352 22.484 1 56.41 176 ASP A CA 1
ATOM 1344 C C . ASP A 1 176 ? 17.516 16.109 21.656 1 56.41 176 ASP A C 1
ATOM 1346 O O . ASP A 1 176 ? 16.328 15.875 21.797 1 56.41 176 ASP A O 1
ATOM 1350 N N . VAL A 1 177 ? 18.031 16.891 20.844 1 56.06 177 VAL A N 1
ATOM 1351 C CA . VAL A 1 177 ? 17.094 17.797 20.203 1 56.06 177 VAL A CA 1
ATOM 1352 C C . VAL A 1 177 ? 16.625 17.203 18.875 1 56.06 177 VAL A C 1
ATOM 1354 O O . VAL A 1 177 ? 15.43 17.172 18.594 1 56.06 177 VAL A O 1
ATOM 1357 N N . ILE A 1 178 ? 17.641 16.641 18.203 1 59.44 178 ILE A N 1
ATOM 1358 C CA . ILE A 1 178 ? 17.281 16.203 16.859 1 59.44 178 ILE A CA 1
ATOM 1359 C C . ILE A 1 178 ? 16.438 14.938 16.938 1 59.44 178 ILE A C 1
ATOM 1361 O O . ILE A 1 178 ? 15.43 14.82 16.234 1 59.44 178 ILE A O 1
ATOM 1365 N N . PHE A 1 179 ? 16.859 14.125 17.844 1 65.19 179 PHE A N 1
ATOM 1366 C CA . PHE A 1 179 ? 16.156 12.844 17.938 1 65.19 179 PHE A CA 1
ATOM 1367 C C . PHE A 1 179 ? 14.703 13.055 18.359 1 65.19 179 PHE A C 1
ATOM 1369 O O . PHE A 1 179 ? 13.789 12.539 17.719 1 65.19 179 PHE A O 1
ATOM 1376 N N . PHE A 1 180 ? 14.609 13.867 19.359 1 66.69 180 PHE A N 1
ATOM 1377 C CA . PHE A 1 180 ? 13.258 14.07 19.891 1 66.69 180 PHE A CA 1
ATOM 1378 C C . PHE A 1 180 ? 12.43 14.922 18.938 1 66.69 180 PHE A C 1
ATOM 1380 O O . PHE A 1 180 ? 11.219 14.711 18.812 1 66.69 180 PHE A O 1
ATOM 1387 N N . GLU A 1 181 ? 13.078 15.797 18.266 1 69 181 GLU A N 1
ATOM 1388 C CA . GLU A 1 181 ? 12.352 16.672 17.359 1 69 181 GLU A CA 1
ATOM 1389 C C . GLU A 1 181 ? 11.938 15.922 16.094 1 69 181 GLU A C 1
ATOM 1391 O O . GLU A 1 181 ? 10.961 16.297 15.438 1 69 181 GLU A O 1
ATOM 1396 N N . THR A 1 182 ? 12.672 14.938 15.852 1 78.19 182 THR A N 1
ATOM 1397 C CA . THR A 1 182 ? 12.398 14.188 14.633 1 78.19 182 THR A CA 1
ATOM 1398 C C . THR A 1 182 ? 11.422 13.047 14.914 1 78.19 182 THR A C 1
ATOM 1400 O O . THR A 1 182 ? 10.891 12.438 13.984 1 78.19 182 THR A O 1
ATOM 1403 N N . LEU A 1 183 ? 11.078 12.875 16.203 1 78.62 183 LEU A N 1
ATOM 1404 C CA . LEU A 1 183 ? 10.32 11.711 16.641 1 78.62 183 LEU A CA 1
ATOM 1405 C C . LEU A 1 183 ? 8.93 11.703 16.016 1 78.62 183 LEU A C 1
ATOM 1407 O O . LEU A 1 183 ? 8.461 10.672 15.523 1 78.62 183 LEU A O 1
ATOM 1411 N N . PRO A 1 184 ? 8.297 12.898 15.984 1 78.56 184 PRO A N 1
ATOM 1412 C CA . PRO A 1 184 ? 6.953 12.875 15.406 1 78.56 184 PRO A CA 1
ATOM 1413 C C . PRO A 1 184 ? 6.941 12.422 13.945 1 78.56 184 PRO A C 1
ATOM 1415 O O . PRO A 1 184 ? 6.129 11.578 13.562 1 78.56 184 PRO A O 1
ATOM 1418 N N . GLN A 1 185 ? 7.859 12.969 13.195 1 81 185 GLN A N 1
ATOM 1419 C CA . GLN A 1 185 ? 7.941 12.602 11.781 1 81 185 GLN A CA 1
ATOM 1420 C C . GLN A 1 185 ? 8.375 11.148 11.625 1 81 185 GLN A C 1
ATOM 1422 O O . GLN A 1 185 ? 7.918 10.453 10.711 1 81 185 GLN A O 1
ATOM 1427 N N . THR A 1 186 ? 9.219 10.719 12.484 1 86 186 THR A N 1
ATOM 1428 C CA . THR A 1 186 ? 9.672 9.328 12.477 1 86 186 THR A CA 1
ATOM 1429 C C . THR A 1 186 ? 8.508 8.383 12.758 1 86 186 THR A C 1
ATOM 1431 O O . THR A 1 186 ? 8.391 7.332 12.117 1 86 186 THR A O 1
ATOM 1434 N N . PHE A 1 187 ? 7.625 8.742 13.625 1 86.88 187 PHE A N 1
ATOM 1435 C CA . PHE A 1 187 ? 6.496 7.887 13.961 1 86.88 187 PHE A CA 1
ATOM 1436 C C . PHE A 1 187 ? 5.488 7.848 12.812 1 86.88 187 PHE A C 1
ATOM 1438 O O . PHE A 1 187 ? 4.848 6.82 12.586 1 86.88 187 PHE A O 1
ATOM 1445 N N . ILE A 1 188 ? 5.344 8.969 12.125 1 84.19 188 ILE A N 1
ATOM 1446 C CA . ILE A 1 188 ? 4.516 8.961 10.922 1 84.19 188 ILE A CA 1
ATOM 1447 C C . ILE A 1 188 ? 5.059 7.949 9.922 1 84.19 188 ILE A C 1
ATOM 1449 O O . ILE A 1 188 ? 4.305 7.152 9.367 1 84.19 188 ILE A O 1
ATOM 1453 N N . GLY A 1 189 ? 6.336 7.996 9.805 1 89 189 GLY A N 1
ATOM 1454 C CA . GLY A 1 189 ? 6.988 7.043 8.922 1 89 189 GLY A CA 1
ATOM 1455 C C . GLY A 1 189 ? 6.832 5.605 9.383 1 89 189 GLY A C 1
ATOM 1456 O O . GLY A 1 189 ? 6.602 4.711 8.562 1 89 189 GLY A O 1
ATOM 1457 N N . LEU A 1 190 ? 6.902 5.422 10.672 1 92.19 190 LEU A N 1
ATOM 1458 C CA . LEU A 1 190 ? 6.793 4.078 11.227 1 92.19 190 LEU A CA 1
ATOM 1459 C C . LEU A 1 190 ? 5.391 3.518 11.031 1 92.19 190 LEU A C 1
ATOM 1461 O O . LEU A 1 190 ? 5.23 2.346 10.68 1 92.19 190 LEU A O 1
ATOM 1465 N N . ARG A 1 191 ? 4.41 4.32 11.266 1 91.81 191 ARG A N 1
ATOM 1466 C CA . ARG A 1 191 ? 3.029 3.885 11.078 1 91.81 191 ARG A CA 1
ATOM 1467 C C . ARG A 1 191 ? 2.779 3.479 9.625 1 91.81 191 ARG A C 1
ATOM 1469 O O . ARG A 1 191 ? 2.195 2.426 9.367 1 91.81 191 ARG A O 1
ATOM 1476 N N . THR A 1 192 ? 3.254 4.262 8.758 1 91 192 THR A N 1
ATOM 1477 C CA . THR A 1 192 ? 3.107 3.965 7.336 1 91 192 THR A CA 1
ATOM 1478 C C . THR A 1 192 ? 3.883 2.707 6.961 1 91 192 THR A C 1
ATOM 1480 O O . THR A 1 192 ? 3.387 1.865 6.207 1 91 192 THR A O 1
ATOM 1483 N N . ALA A 1 193 ? 5.047 2.59 7.5 1 95.62 193 ALA A N 1
ATOM 1484 C CA . ALA A 1 193 ? 5.914 1.454 7.195 1 95.62 193 ALA A CA 1
ATOM 1485 C C . ALA A 1 193 ? 5.297 0.146 7.68 1 95.62 193 ALA A C 1
ATOM 1487 O O . ALA A 1 193 ? 5.348 -0.869 6.98 1 95.62 193 ALA A O 1
ATOM 1488 N N . VAL A 1 194 ? 4.754 0.185 8.859 1 95.62 194 VAL A N 1
ATOM 1489 C CA . VAL A 1 194 ? 4.156 -1.016 9.438 1 95.62 194 VAL A CA 1
ATOM 1490 C C . VAL A 1 194 ? 2.969 -1.462 8.594 1 95.62 194 VAL A C 1
ATOM 1492 O O . VAL A 1 194 ? 2.82 -2.65 8.289 1 95.62 194 VAL A O 1
ATOM 1495 N N . SER A 1 195 ? 2.117 -0.538 8.234 1 92.69 195 SER A N 1
ATOM 1496 C CA . SER A 1 195 ? 0.973 -0.847 7.379 1 92.69 195 SER A CA 1
ATOM 1497 C C . SER A 1 195 ? 1.42 -1.419 6.039 1 92.69 195 SER A C 1
ATOM 1499 O O . SER A 1 195 ? 0.861 -2.408 5.562 1 92.69 195 SER A O 1
ATOM 1501 N N . LEU A 1 196 ? 2.436 -0.84 5.48 1 93.06 196 LEU A N 1
ATOM 1502 C CA . LEU A 1 196 ? 2.957 -1.285 4.191 1 93.06 196 LEU A CA 1
ATOM 1503 C C . LEU A 1 196 ? 3.562 -2.68 4.305 1 93.06 196 LEU A C 1
ATOM 1505 O O . LEU A 1 196 ? 3.379 -3.514 3.414 1 93.06 196 LEU A O 1
ATOM 1509 N N . ALA A 1 197 ? 4.277 -2.865 5.371 1 96.75 197 ALA A N 1
ATOM 1510 C CA . ALA A 1 197 ? 4.891 -4.172 5.582 1 96.75 197 ALA A CA 1
ATOM 1511 C C . ALA A 1 197 ? 3.832 -5.266 5.688 1 96.75 197 ALA A C 1
ATOM 1513 O O . ALA A 1 197 ? 4.012 -6.367 5.16 1 96.75 197 ALA A O 1
ATOM 1514 N N . LEU A 1 198 ? 2.807 -4.977 6.414 1 96.56 198 LEU A N 1
ATOM 1515 C CA . LEU A 1 198 ? 1.731 -5.953 6.547 1 96.56 198 LEU A CA 1
ATOM 1516 C C . LEU A 1 198 ? 1.131 -6.285 5.184 1 96.56 198 LEU A C 1
ATOM 1518 O O . LEU A 1 198 ? 0.896 -7.453 4.875 1 96.56 198 LEU A O 1
ATOM 1522 N N . VAL A 1 199 ? 0.886 -5.293 4.375 1 94.31 199 VAL A N 1
ATOM 1523 C CA . VAL A 1 199 ? 0.321 -5.48 3.041 1 94.31 199 VAL A CA 1
ATOM 1524 C C . VAL A 1 199 ? 1.245 -6.363 2.207 1 94.31 199 VAL A C 1
ATOM 1526 O O . VAL A 1 199 ? 0.799 -7.336 1.593 1 94.31 199 VAL A O 1
ATOM 1529 N N . VAL A 1 200 ? 2.51 -6.062 2.199 1 95.75 200 VAL A N 1
ATOM 1530 C CA . VAL A 1 200 ? 3.498 -6.766 1.387 1 95.75 200 VAL A CA 1
ATOM 1531 C C . VAL A 1 200 ? 3.617 -8.211 1.855 1 95.75 200 VAL A C 1
ATOM 1533 O O . VAL A 1 200 ? 3.66 -9.133 1.037 1 95.75 200 VAL A O 1
ATOM 1536 N N . ILE A 1 201 ? 3.627 -8.406 3.168 1 97.19 201 ILE A N 1
ATOM 1537 C CA . ILE A 1 201 ? 3.779 -9.75 3.725 1 97.19 201 ILE A CA 1
ATOM 1538 C C . ILE A 1 201 ? 2.551 -10.594 3.385 1 97.19 201 ILE A C 1
ATOM 1540 O O . ILE A 1 201 ? 2.676 -11.758 3 1 97.19 201 ILE A O 1
ATOM 1544 N N . ILE A 1 202 ? 1.377 -10.016 3.506 1 97.12 202 ILE A N 1
ATOM 1545 C CA . ILE A 1 202 ? 0.154 -10.75 3.199 1 97.12 202 ILE A CA 1
ATOM 1546 C C . ILE A 1 202 ? 0.171 -11.195 1.738 1 97.12 202 ILE A C 1
ATOM 1548 O O . ILE A 1 202 ? -0.128 -12.352 1.429 1 97.12 202 ILE A O 1
ATOM 1552 N N . VAL A 1 203 ? 0.571 -10.352 0.861 1 94.88 203 VAL A N 1
ATOM 1553 C CA . VAL A 1 203 ? 0.626 -10.664 -0.562 1 94.88 203 VAL A CA 1
ATOM 1554 C C . VAL A 1 203 ? 1.665 -11.758 -0.807 1 94.88 203 VAL A C 1
ATOM 1556 O O . VAL A 1 203 ? 1.416 -12.703 -1.558 1 94.88 203 VAL A O 1
ATOM 1559 N N . ALA A 1 204 ? 2.764 -11.602 -0.204 1 95.56 204 ALA A N 1
ATOM 1560 C CA . ALA A 1 204 ? 3.836 -12.578 -0.37 1 95.56 204 ALA A CA 1
ATOM 1561 C C . ALA A 1 204 ? 3.402 -13.953 0.114 1 95.56 204 ALA A C 1
ATOM 1563 O O . ALA A 1 204 ? 3.727 -14.969 -0.508 1 95.56 204 ALA A O 1
ATOM 1564 N N . GLU A 1 205 ? 2.713 -13.992 1.241 1 96.31 205 GLU A N 1
ATOM 1565 C CA . GLU A 1 205 ? 2.234 -15.258 1.782 1 96.31 205 GLU A CA 1
ATOM 1566 C C . GLU A 1 205 ? 1.208 -15.906 0.854 1 96.31 205 GLU A C 1
ATOM 1568 O O . GLU A 1 205 ? 1.073 -17.125 0.824 1 96.31 205 GLU A O 1
ATOM 1573 N N . MET A 1 206 ? 0.493 -15.062 0.11 1 94.62 206 MET A N 1
ATOM 1574 C CA . MET A 1 206 ? -0.539 -15.562 -0.794 1 94.62 206 MET A CA 1
ATOM 1575 C C . MET A 1 206 ? 0.083 -16.172 -2.043 1 94.62 206 MET A C 1
ATOM 1577 O O . MET A 1 206 ? -0.379 -17.219 -2.527 1 94.62 206 MET A O 1
ATOM 1581 N N . PHE A 1 207 ? 1.164 -15.539 -2.518 1 91.12 207 PHE A N 1
ATOM 1582 C CA . PHE A 1 207 ? 1.488 -15.82 -3.91 1 91.12 207 PHE A CA 1
ATOM 1583 C C . PHE A 1 207 ? 2.941 -16.266 -4.047 1 91.12 207 PHE A C 1
ATOM 1585 O O . PHE A 1 207 ? 3.365 -16.688 -5.121 1 91.12 207 PHE A O 1
ATOM 1592 N N . ILE A 1 208 ? 3.734 -16.141 -3.029 1 90.06 208 ILE A N 1
ATOM 1593 C CA . ILE A 1 208 ? 5.152 -16.469 -3.145 1 90.06 208 ILE A CA 1
ATOM 1594 C C . ILE A 1 208 ? 5.461 -17.734 -2.369 1 90.06 208 ILE A C 1
ATOM 1596 O O . ILE A 1 208 ? 6.426 -17.797 -1.605 1 90.06 208 ILE A O 1
ATOM 1600 N N . GLY A 1 209 ? 4.723 -18.688 -2.426 1 86.69 209 GLY A N 1
ATOM 1601 C CA . GLY A 1 209 ? 4.996 -20.062 -2.012 1 86.69 209 GLY A CA 1
ATOM 1602 C C . GLY A 1 209 ? 5.051 -20.234 -0.506 1 86.69 209 GLY A C 1
ATOM 1603 O O . GLY A 1 209 ? 5.859 -21 0.009 1 86.69 209 GLY A O 1
ATOM 1604 N N . ALA A 1 210 ? 4.266 -19.531 0.222 1 89.31 210 ALA A N 1
ATOM 1605 C CA . ALA A 1 210 ? 4.211 -19.703 1.67 1 89.31 210 ALA A CA 1
ATOM 1606 C C . ALA A 1 210 ? 3.363 -20.922 2.039 1 89.31 210 ALA A C 1
ATOM 1608 O O . ALA A 1 210 ? 2.422 -21.266 1.322 1 89.31 210 ALA A O 1
ATOM 1609 N N . THR A 1 211 ? 3.795 -21.562 3.191 1 93.38 211 THR A N 1
ATOM 1610 C CA . THR A 1 211 ? 3.041 -22.703 3.67 1 93.38 211 THR A CA 1
ATOM 1611 C C . THR A 1 211 ? 2.281 -22.359 4.949 1 93.38 211 THR A C 1
ATOM 1613 O O . THR A 1 211 ? 1.652 -23.234 5.555 1 93.38 211 THR A O 1
ATOM 1616 N N . ASP A 1 212 ? 2.463 -21.188 5.371 1 96.69 212 ASP A N 1
ATOM 1617 C CA . ASP A 1 212 ? 1.766 -20.688 6.551 1 96.69 212 ASP A CA 1
ATOM 1618 C C . ASP A 1 212 ? 1.556 -19.172 6.465 1 96.69 212 ASP A C 1
ATOM 1620 O O . ASP A 1 212 ? 1.934 -18.547 5.477 1 96.69 212 ASP A O 1
ATOM 1624 N N . GLY A 1 213 ? 0.824 -18.641 7.52 1 97.88 213 GLY A N 1
ATOM 1625 C CA . GLY A 1 213 ? 0.506 -17.219 7.523 1 97.88 213 GLY A CA 1
ATOM 1626 C C . GLY A 1 213 ? -0.924 -16.938 7.109 1 97.88 213 GLY A C 1
ATOM 1627 O O . GLY A 1 213 ? -1.558 -17.75 6.434 1 97.88 213 GLY A O 1
ATOM 1628 N N . MET A 1 214 ? -1.354 -15.805 7.445 1 98.06 214 MET A N 1
ATOM 1629 C CA . MET A 1 214 ? -2.736 -15.43 7.16 1 98.06 214 MET A CA 1
ATOM 1630 C C . MET A 1 214 ? -2.969 -15.305 5.656 1 98.06 214 MET A C 1
ATOM 1632 O O . MET A 1 214 ? -4.043 -15.656 5.164 1 98.06 214 MET A O 1
ATOM 1636 N N . GLY A 1 215 ? -1.995 -14.758 4.949 1 97.5 215 GLY A N 1
ATOM 1637 C CA . GLY A 1 215 ? -2.121 -14.68 3.504 1 97.5 215 GLY A CA 1
ATOM 1638 C C . GLY A 1 215 ? -2.287 -16.031 2.848 1 97.5 215 GLY A C 1
ATOM 1639 O O . GLY A 1 215 ? -3.143 -16.219 1.978 1 97.5 215 GLY A O 1
ATOM 1640 N N . HIS A 1 216 ? -1.497 -16.953 3.246 1 97.5 216 HIS A N 1
ATOM 1641 C CA . HIS A 1 216 ? -1.599 -18.312 2.738 1 97.5 216 HIS A CA 1
ATOM 1642 C C . HIS A 1 216 ? -2.963 -18.922 3.055 1 97.5 216 HIS A C 1
ATOM 1644 O O . HIS A 1 216 ? -3.564 -19.578 2.207 1 97.5 216 HIS A O 1
ATOM 1650 N N . ARG A 1 217 ? -3.383 -18.719 4.23 1 97.81 217 ARG A N 1
ATOM 1651 C CA . ARG A 1 217 ? -4.672 -19.25 4.645 1 97.81 217 ARG A CA 1
ATOM 1652 C C . ARG A 1 217 ? -5.801 -18.703 3.775 1 97.81 217 ARG A C 1
ATOM 1654 O O . ARG A 1 217 ? -6.699 -19.453 3.373 1 97.81 217 ARG A O 1
ATOM 1661 N N . ILE A 1 218 ? -5.758 -17.438 3.467 1 97.31 218 ILE A N 1
ATOM 1662 C CA . ILE A 1 218 ? -6.801 -16.797 2.676 1 97.31 218 ILE A CA 1
ATOM 1663 C C . ILE A 1 218 ? -6.848 -17.406 1.28 1 97.31 218 ILE A C 1
ATOM 1665 O O . ILE A 1 218 ? -7.91 -17.812 0.806 1 97.31 218 ILE A O 1
ATOM 1669 N N . ILE A 1 219 ? -5.699 -17.516 0.638 1 94.94 219 ILE A N 1
ATOM 1670 C CA . ILE A 1 219 ? -5.676 -18.016 -0.735 1 94.94 219 ILE A CA 1
ATOM 1671 C C . ILE A 1 219 ? -6.027 -19.5 -0.756 1 94.94 219 ILE A C 1
ATOM 1673 O O . ILE A 1 219 ? -6.715 -19.969 -1.666 1 94.94 219 ILE A O 1
ATOM 1677 N N . ASP A 1 220 ? -5.578 -20.266 0.202 1 95.94 220 ASP A N 1
ATOM 1678 C CA . ASP A 1 220 ? -5.914 -21.672 0.3 1 95.94 220 ASP A CA 1
ATOM 1679 C C . ASP A 1 220 ? -7.418 -21.875 0.487 1 95.94 220 ASP A C 1
ATOM 1681 O O . ASP A 1 220 ? -8.008 -22.781 -0.101 1 95.94 220 ASP A O 1
ATOM 1685 N N . ALA A 1 221 ? -7.98 -21.062 1.356 1 96.44 221 ALA A N 1
ATOM 1686 C CA . ALA A 1 221 ? -9.414 -21.141 1.604 1 96.44 221 ALA A CA 1
ATOM 1687 C C . ALA A 1 221 ? -10.211 -20.812 0.339 1 96.44 221 ALA A C 1
ATOM 1689 O O . ALA A 1 221 ? -11.258 -21.406 0.086 1 96.44 221 ALA A O 1
ATOM 1690 N N . GLN A 1 222 ? -9.727 -19.875 -0.421 1 93 222 GLN A N 1
ATOM 1691 C CA . GLN A 1 222 ? -10.383 -19.531 -1.68 1 93 222 GLN A CA 1
ATOM 1692 C C . GLN A 1 222 ? -10.289 -20.688 -2.676 1 93 222 GLN A C 1
ATOM 1694 O O . GLN A 1 222 ? -11.281 -21.047 -3.316 1 93 222 GLN A O 1
ATOM 1699 N N . ILE A 1 223 ? -9.102 -21.281 -2.789 1 92.06 223 ILE A N 1
ATOM 1700 C CA . ILE A 1 223 ? -8.859 -22.375 -3.729 1 92.06 223 ILE A CA 1
ATOM 1701 C C . ILE A 1 223 ? -9.703 -23.594 -3.336 1 92.06 223 ILE A C 1
ATOM 1703 O O . ILE A 1 223 ? -10.266 -24.266 -4.199 1 92.06 223 ILE A O 1
ATOM 1707 N N . SER A 1 224 ? -9.867 -23.844 -2.094 1 94.94 224 SER A N 1
ATOM 1708 C CA . SER A 1 224 ? -10.617 -24.984 -1.6 1 94.94 224 SER A CA 1
ATOM 1709 C C . SER A 1 224 ? -12.094 -24.641 -1.43 1 94.94 224 SER A C 1
ATOM 1711 O O . SER A 1 224 ? -12.875 -25.469 -0.955 1 94.94 224 SER A O 1
ATOM 1713 N N . TYR A 1 225 ? -12.43 -23.391 -1.664 1 94.19 225 TYR A N 1
ATOM 1714 C CA . TYR A 1 225 ? -13.797 -22.891 -1.585 1 94.19 225 TYR A CA 1
ATOM 1715 C C . TYR A 1 225 ? -14.344 -23.016 -0.165 1 94.19 225 TYR A C 1
ATOM 1717 O O . TYR A 1 225 ? -15.508 -23.359 0.035 1 94.19 225 TYR A O 1
ATOM 1725 N N . SER A 1 226 ? -13.469 -22.906 0.76 1 95.62 226 SER A N 1
ATOM 1726 C CA . SER A 1 226 ? -13.867 -22.781 2.158 1 95.62 226 SER A CA 1
ATOM 1727 C C . SER A 1 226 ? -14.203 -21.328 2.508 1 95.62 226 SER A C 1
ATOM 1729 O O . SER A 1 226 ? -13.391 -20.625 3.115 1 95.62 226 SER A O 1
ATOM 1731 N N . LEU A 1 227 ? -15.414 -21.016 2.338 1 94.62 227 LEU A N 1
ATOM 1732 C CA . LEU A 1 227 ? -15.828 -19.609 2.338 1 94.62 227 LEU A CA 1
ATOM 1733 C C . LEU A 1 227 ? -15.766 -19.031 3.744 1 94.62 227 LEU A C 1
ATOM 1735 O O . LEU A 1 227 ? -15.297 -17.906 3.934 1 94.62 227 LEU A O 1
ATOM 1739 N N . THR A 1 228 ? -16.234 -19.75 4.676 1 95.88 228 THR A N 1
ATOM 1740 C CA . THR A 1 228 ? -16.203 -19.219 6.035 1 95.88 228 THR A CA 1
ATOM 1741 C C . THR A 1 228 ? -14.766 -18.969 6.488 1 95.88 228 THR A C 1
ATOM 1743 O O . THR A 1 228 ? -14.492 -17.969 7.164 1 95.88 228 THR A O 1
ATOM 1746 N N . ASP A 1 229 ? -13.867 -19.812 6.047 1 97.12 229 ASP A N 1
ATOM 1747 C CA . ASP A 1 229 ? -12.461 -19.641 6.41 1 97.12 229 ASP A CA 1
ATOM 1748 C C . ASP A 1 229 ? -11.852 -18.453 5.664 1 97.12 229 ASP A C 1
ATOM 1750 O O . ASP A 1 229 ? -11.055 -17.703 6.23 1 97.12 229 ASP A O 1
ATOM 1754 N N . MET A 1 230 ? -12.234 -18.344 4.434 1 96.56 230 MET A N 1
ATOM 1755 C CA . MET A 1 230 ? -11.727 -17.234 3.633 1 96.56 230 MET A CA 1
ATOM 1756 C C . MET A 1 230 ? -12.141 -15.891 4.227 1 96.56 230 MET A C 1
ATOM 1758 O O . MET A 1 230 ? -11.297 -15.047 4.516 1 96.56 230 MET A O 1
ATOM 1762 N N . TYR A 1 231 ? -13.453 -15.758 4.469 1 95.75 231 TYR A N 1
ATOM 1763 C CA . TYR A 1 231 ? -13.977 -14.508 5.012 1 95.75 231 TYR A CA 1
ATOM 1764 C C . TYR A 1 231 ? -13.461 -14.266 6.422 1 95.75 231 TYR A C 1
ATOM 1766 O O . TYR A 1 231 ? -13.117 -13.133 6.777 1 95.75 231 TYR A O 1
ATOM 1774 N N . GLY A 1 232 ? -13.445 -15.289 7.203 1 96.88 232 GLY A N 1
ATOM 1775 C CA . GLY A 1 232 ? -12.891 -15.156 8.539 1 96.88 232 GLY A CA 1
ATOM 1776 C C . GLY A 1 232 ? -11.438 -14.719 8.539 1 96.88 232 GLY A C 1
ATOM 1777 O O . GLY A 1 232 ? -11.047 -13.867 9.344 1 96.88 232 GLY A O 1
ATOM 1778 N N . SER A 1 233 ? -10.625 -15.305 7.645 1 97.88 233 SER A N 1
ATOM 1779 C CA . SER A 1 233 ? -9.211 -14.961 7.547 1 97.88 233 SER A CA 1
ATOM 1780 C C . SER A 1 233 ? -9.016 -13.531 7.07 1 97.88 233 SER A C 1
ATOM 1782 O O . SER A 1 233 ? -8.086 -12.844 7.492 1 97.88 233 SER A O 1
ATOM 1784 N N . ILE A 1 234 ? -9.867 -13.055 6.219 1 96.19 234 ILE A N 1
ATOM 1785 C CA . ILE A 1 234 ? -9.828 -11.664 5.758 1 96.19 234 ILE A CA 1
ATOM 1786 C C . ILE A 1 234 ? -10.141 -10.727 6.922 1 96.19 234 ILE A C 1
ATOM 1788 O O . ILE A 1 234 ? -9.477 -9.711 7.105 1 96.19 234 ILE A O 1
ATOM 1792 N N . LEU A 1 235 ? -11.133 -11.094 7.719 1 95.56 235 LEU A N 1
ATOM 1793 C CA . LEU A 1 235 ? -11.484 -10.297 8.891 1 95.56 235 LEU A CA 1
ATOM 1794 C C . LEU A 1 235 ? -10.312 -10.211 9.859 1 95.56 235 LEU A C 1
ATOM 1796 O O . LEU A 1 235 ? -10.031 -9.148 10.414 1 95.56 235 LEU A O 1
ATOM 1800 N N . ILE A 1 236 ? -9.664 -11.312 10.023 1 97.31 236 ILE A N 1
ATOM 1801 C CA . ILE A 1 236 ? -8.523 -11.344 10.945 1 97.31 236 ILE A CA 1
ATOM 1802 C C . ILE A 1 236 ? -7.379 -10.516 10.367 1 97.31 236 ILE A C 1
ATOM 1804 O O . ILE A 1 236 ? -6.676 -9.82 11.109 1 97.31 236 ILE A O 1
ATOM 1808 N N . ALA A 1 237 ? -7.168 -10.617 9.062 1 96.5 237 ALA A N 1
ATOM 1809 C CA . ALA A 1 237 ? -6.164 -9.766 8.43 1 96.5 237 ALA A CA 1
ATOM 1810 C C . ALA A 1 237 ? -6.477 -8.289 8.656 1 96.5 237 ALA A C 1
ATOM 1812 O O . ALA A 1 237 ? -5.574 -7.488 8.906 1 96.5 237 ALA A O 1
ATOM 1813 N N . GLY A 1 238 ? -7.738 -7.93 8.531 1 95.5 238 GLY A N 1
ATOM 1814 C CA . GLY A 1 238 ? -8.156 -6.574 8.844 1 95.5 238 GLY A CA 1
ATOM 1815 C C . GLY A 1 238 ? -7.906 -6.195 10.289 1 95.5 238 GLY A C 1
ATOM 1816 O O . GLY A 1 238 ? -7.449 -5.086 10.578 1 95.5 238 GLY A O 1
ATOM 1817 N N . ALA A 1 239 ? -8.219 -7.113 11.164 1 95.12 239 ALA A N 1
ATOM 1818 C CA . ALA A 1 239 ? -7.98 -6.891 12.586 1 95.12 239 ALA A CA 1
ATOM 1819 C C . ALA A 1 239 ? -6.492 -6.68 12.867 1 95.12 239 ALA A C 1
ATOM 1821 O O . ALA A 1 239 ? -6.125 -5.898 13.75 1 95.12 239 ALA A O 1
ATOM 1822 N N . MET A 1 240 ? -5.68 -7.371 12.172 1 96.56 240 MET A N 1
ATOM 1823 C CA . MET A 1 240 ? -4.234 -7.191 12.305 1 96.56 240 MET A CA 1
ATOM 1824 C C . MET A 1 240 ? -3.828 -5.77 11.93 1 96.56 240 MET A C 1
ATOM 1826 O O . MET A 1 240 ? -3.1 -5.109 12.672 1 96.56 240 MET A O 1
ATOM 1830 N N . GLY A 1 241 ? -4.301 -5.395 10.766 1 94.81 241 GLY A N 1
ATOM 1831 C CA . GLY A 1 241 ? -3.994 -4.039 10.328 1 94.81 241 GLY A CA 1
ATOM 1832 C C . GLY A 1 241 ? -4.488 -2.977 11.289 1 94.81 241 GLY A C 1
ATOM 1833 O O . GLY A 1 241 ? -3.744 -2.066 11.656 1 94.81 241 GLY A O 1
ATOM 1834 N N . TYR A 1 242 ? -5.68 -3.104 11.68 1 93 242 TYR A N 1
ATOM 1835 C CA . TYR A 1 242 ? -6.277 -2.156 12.617 1 93 242 TYR A CA 1
ATOM 1836 C C . TYR A 1 242 ? -5.562 -2.191 13.961 1 93 242 TYR A C 1
ATOM 1838 O O . TYR A 1 242 ? -5.289 -1.146 14.555 1 93 242 TYR A O 1
ATOM 1846 N N . GLY A 1 243 ? -5.301 -3.346 14.438 1 94.88 243 GLY A N 1
ATOM 1847 C CA . GLY A 1 243 ? -4.594 -3.51 15.703 1 94.88 243 GLY A CA 1
ATOM 1848 C C . GLY A 1 243 ? -3.207 -2.896 15.695 1 94.88 243 GLY A C 1
ATOM 1849 O O . GLY A 1 243 ? -2.816 -2.221 16.641 1 94.88 243 GLY A O 1
ATOM 1850 N N . LEU A 1 244 ? -2.484 -3.146 14.68 1 94.5 244 LEU A N 1
ATOM 1851 C CA . LEU A 1 244 ? -1.153 -2.562 14.555 1 94.5 244 LEU A CA 1
ATOM 1852 C C . LEU A 1 244 ? -1.225 -1.039 14.555 1 94.5 244 LEU A C 1
ATOM 1854 O O . LEU A 1 244 ? -0.391 -0.372 15.164 1 94.5 244 LEU A O 1
ATOM 1858 N N . ASN A 1 245 ? -2.184 -0.558 13.82 1 89.31 245 ASN A N 1
ATOM 1859 C CA . ASN A 1 245 ? -2.383 0.888 13.82 1 89.31 245 ASN A CA 1
ATOM 1860 C C . ASN A 1 245 ? -2.641 1.421 15.227 1 89.31 245 ASN A C 1
ATOM 1862 O O . ASN A 1 245 ? -2.08 2.447 15.617 1 89.31 245 ASN A O 1
ATOM 1866 N N . LEU A 1 246 ? -3.494 0.786 16.031 1 89.44 246 LEU A N 1
ATOM 1867 C CA . LEU A 1 246 ? -3.811 1.202 17.391 1 89.44 246 LEU A CA 1
ATOM 1868 C C . LEU A 1 246 ? -2.578 1.13 18.281 1 89.44 246 LEU A C 1
ATOM 1870 O O . LEU A 1 246 ? -2.355 2.014 19.109 1 89.44 246 LEU A O 1
ATOM 1874 N N . ILE A 1 247 ? -1.857 0.079 18.094 1 92.5 247 ILE A N 1
ATOM 1875 C CA . ILE A 1 247 ? -0.645 -0.095 18.891 1 92.5 247 ILE A CA 1
ATOM 1876 C C . ILE A 1 247 ? 0.317 1.061 18.625 1 92.5 247 ILE A C 1
ATOM 1878 O O . ILE A 1 247 ? 0.87 1.645 19.562 1 92.5 247 ILE A O 1
ATOM 1882 N N . LEU A 1 248 ? 0.483 1.42 17.406 1 89.38 248 LEU A N 1
ATOM 1883 C CA . LEU A 1 248 ? 1.417 2.482 17.062 1 89.38 248 LEU A CA 1
ATOM 1884 C C . LEU A 1 248 ? 0.911 3.836 17.547 1 89.38 248 LEU A C 1
ATOM 1886 O O . LEU A 1 248 ? 1.699 4.68 17.969 1 89.38 248 LEU A O 1
ATOM 1890 N N . LEU A 1 249 ? -0.382 4.027 17.484 1 85.31 249 LEU A N 1
ATOM 1891 C CA . LEU A 1 249 ? -0.953 5.25 18.031 1 85.31 249 LEU A CA 1
ATOM 1892 C C . LEU A 1 249 ? -0.693 5.34 19.531 1 85.31 249 LEU A C 1
ATOM 1894 O O . LEU A 1 249 ? -0.385 6.418 20.047 1 85.31 249 LEU A O 1
ATOM 1898 N N . PHE A 1 250 ? -0.832 4.281 20.156 1 87.06 250 PHE A N 1
ATOM 1899 C CA . PHE A 1 250 ? -0.595 4.227 21.594 1 87.06 250 PHE A CA 1
ATOM 1900 C C . PHE A 1 250 ? 0.864 4.531 21.906 1 87.06 250 PHE A C 1
ATOM 1902 O O . PHE A 1 250 ? 1.156 5.285 22.828 1 87.06 250 PHE A O 1
ATOM 1909 N N . ILE A 1 251 ? 1.739 3.953 21.156 1 86.94 251 ILE A N 1
ATOM 1910 C CA . ILE A 1 251 ? 3.166 4.18 21.344 1 86.94 251 ILE A CA 1
ATOM 1911 C C . ILE A 1 251 ? 3.502 5.641 21.062 1 86.94 251 ILE A C 1
ATOM 1913 O O . ILE A 1 251 ? 4.27 6.262 21.812 1 86.94 251 ILE A O 1
ATOM 1917 N N . GLU A 1 252 ? 2.98 6.156 20.031 1 83.62 252 GLU A N 1
ATOM 1918 C CA . GLU A 1 252 ? 3.207 7.551 19.672 1 83.62 252 GLU A CA 1
ATOM 1919 C C . GLU A 1 252 ? 2.777 8.484 20.797 1 83.62 252 GLU A C 1
ATOM 1921 O O . GLU A 1 252 ? 3.502 9.422 21.156 1 83.62 252 GLU A O 1
ATOM 1926 N N . ARG A 1 253 ? 1.654 8.312 21.375 1 82.38 253 ARG A N 1
ATOM 1927 C CA . ARG A 1 253 ? 1.129 9.148 22.453 1 82.38 253 ARG A CA 1
ATOM 1928 C C . ARG A 1 253 ? 2.004 9.055 23.703 1 82.38 253 ARG A C 1
ATOM 1930 O O . ARG A 1 253 ? 2.15 10.031 24.438 1 82.38 253 ARG A O 1
ATOM 1937 N N . SER A 1 254 ? 2.52 7.988 23.891 1 81.44 254 SER A N 1
ATOM 1938 C CA . SER A 1 254 ? 3.334 7.777 25.078 1 81.44 254 SER A CA 1
ATOM 1939 C C . SER A 1 254 ? 4.703 8.43 24.938 1 81.44 254 SER A C 1
ATOM 1941 O O . SER A 1 254 ? 5.281 8.891 25.922 1 81.44 254 SER A O 1
ATOM 1943 N N . ILE A 1 255 ? 5.211 8.461 23.781 1 74.5 255 ILE A N 1
ATOM 1944 C CA . ILE A 1 255 ? 6.566 8.953 23.562 1 74.5 255 ILE A CA 1
ATOM 1945 C C . ILE A 1 255 ? 6.523 10.438 23.203 1 74.5 255 ILE A C 1
ATOM 1947 O O . ILE A 1 255 ? 7.324 11.227 23.703 1 74.5 255 ILE A O 1
ATOM 1951 N N . VAL A 1 256 ? 5.641 10.828 22.297 1 63.16 256 VAL A N 1
ATOM 1952 C CA . VAL A 1 256 ? 5.598 12.211 21.844 1 63.16 256 VAL A CA 1
ATOM 1953 C C . VAL A 1 256 ? 4.988 13.102 22.922 1 63.16 256 VAL A C 1
ATOM 1955 O O . VAL A 1 256 ? 5.285 14.289 23 1 63.16 256 VAL A O 1
ATOM 1958 N N . HIS A 1 257 ? 3.977 12.812 23.703 1 58.25 257 HIS A N 1
ATOM 1959 C CA . HIS A 1 257 ? 3.561 13.641 24.844 1 58.25 257 HIS A CA 1
ATOM 1960 C C . HIS A 1 257 ? 4.766 14.195 25.594 1 58.25 257 HIS A C 1
ATOM 1962 O O . HIS A 1 257 ? 4.68 15.25 26.219 1 58.25 257 HIS A O 1
ATOM 1968 N N . TRP A 1 258 ? 5.75 13.578 25.406 1 47.06 258 TRP A N 1
ATOM 1969 C CA . TRP A 1 258 ? 6.906 14.148 26.078 1 47.06 258 TRP A CA 1
ATOM 1970 C C . TRP A 1 258 ? 7.406 15.391 25.344 1 47.06 258 TRP A C 1
ATOM 1972 O O . TRP A 1 258 ? 8.023 16.266 25.938 1 47.06 258 TRP A O 1
ATOM 1982 N N . SER A 1 259 ? 7.184 15.547 24.047 1 45.44 259 SER A N 1
ATOM 1983 C CA . SER A 1 259 ? 7.777 16.672 23.328 1 45.44 259 SER A CA 1
ATOM 1984 C C . SER A 1 259 ? 6.938 17.938 23.484 1 45.44 259 SER A C 1
ATOM 1986 O O . SER A 1 259 ? 7.398 19.047 23.188 1 45.44 259 SER A O 1
ATOM 1988 N N . GLY A 1 260 ? 5.598 17.953 23.625 1 41.41 260 GLY A N 1
ATOM 1989 C CA . GLY A 1 260 ? 4.828 19.156 23.859 1 41.41 260 GLY A CA 1
ATOM 1990 C C . GLY A 1 260 ? 4.809 19.578 25.312 1 41.41 260 GLY A C 1
ATOM 1991 O O . GLY A 1 260 ? 4.117 20.531 25.672 1 41.41 260 GLY A O 1
ATOM 1992 N N . LYS A 1 261 ? 5.242 18.906 26.281 1 36.91 261 LYS A N 1
ATOM 1993 C CA . LYS A 1 261 ? 5.32 19.641 27.531 1 36.91 261 LYS A CA 1
ATOM 1994 C C . LYS A 1 261 ? 6.582 20.484 27.594 1 36.91 261 LYS A C 1
ATOM 1996 O O . LYS A 1 261 ? 7.645 20.078 27.141 1 36.91 261 LYS A O 1
ATOM 2001 N N . MET B 1 1 ? 22.125 43.656 -17.375 1 43.41 1 MET B N 1
ATOM 2002 C CA . MET B 1 1 ? 21.203 42.75 -18.047 1 43.41 1 MET B CA 1
ATOM 2003 C C . MET B 1 1 ? 21.859 41.406 -18.312 1 43.41 1 MET B C 1
ATOM 2005 O O . MET B 1 1 ? 21.156 40.406 -18.484 1 43.41 1 MET B O 1
ATOM 2009 N N . GLN B 1 2 ? 23.125 41.344 -18.641 1 53.38 2 GLN B N 1
ATOM 2010 C CA . GLN B 1 2 ? 23.875 40.125 -18.891 1 53.38 2 GLN B CA 1
ATOM 2011 C C . GLN B 1 2 ? 24.078 39.344 -17.594 1 53.38 2 GLN B C 1
ATOM 2013 O O . GLN B 1 2 ? 24.203 38.094 -17.641 1 53.38 2 GLN B O 1
ATOM 2018 N N . THR B 1 3 ? 24.203 40 -16.453 1 53.09 3 THR B N 1
ATOM 2019 C CA . THR B 1 3 ? 24.547 39.312 -15.211 1 53.09 3 THR B CA 1
ATOM 2020 C C . THR B 1 3 ? 23.359 38.531 -14.68 1 53.09 3 THR B C 1
ATOM 2022 O O . THR B 1 3 ? 23.516 37.5 -14.016 1 53.09 3 THR B O 1
ATOM 2025 N N . ALA B 1 4 ? 22.219 39.188 -14.891 1 54.41 4 ALA B N 1
ATOM 2026 C CA . ALA B 1 4 ? 21.016 38.531 -14.406 1 54.41 4 ALA B CA 1
ATOM 2027 C C . ALA B 1 4 ? 20.734 37.25 -15.195 1 54.41 4 ALA B C 1
ATOM 2029 O O . ALA B 1 4 ? 20.25 36.25 -14.641 1 54.41 4 ALA B O 1
ATOM 2030 N N . ILE B 1 5 ? 21 37.188 -16.453 1 51.41 5 ILE B N 1
ATOM 2031 C CA . ILE B 1 5 ? 20.766 36.062 -17.328 1 51.41 5 ILE B CA 1
ATOM 2032 C C . ILE B 1 5 ? 21.672 34.906 -16.922 1 51.41 5 ILE B C 1
ATOM 2034 O O . ILE B 1 5 ? 21.297 33.719 -17.062 1 51.41 5 ILE B O 1
ATOM 2038 N N . SER B 1 6 ? 22.844 35.188 -16.344 1 54.53 6 SER B N 1
ATOM 2039 C CA . SER B 1 6 ? 23.844 34.156 -16.031 1 54.53 6 SER B CA 1
ATOM 2040 C C . SER B 1 6 ? 23.484 33.406 -14.75 1 54.53 6 SER B C 1
ATOM 2042 O O . SER B 1 6 ? 23.719 32.219 -14.633 1 54.53 6 SER B O 1
ATOM 2044 N N . LYS B 1 7 ? 22.797 34.031 -13.828 1 58.41 7 LYS B N 1
ATOM 2045 C CA . LYS B 1 7 ? 22.469 33.438 -12.531 1 58.41 7 LYS B CA 1
ATOM 2046 C C . LYS B 1 7 ? 21.312 32.469 -12.656 1 58.41 7 LYS B C 1
ATOM 2048 O O . LYS B 1 7 ? 21.312 31.406 -12 1 58.41 7 LYS B O 1
ATOM 2053 N N . VAL B 1 8 ? 20.422 32.812 -13.547 1 60.94 8 VAL B N 1
ATOM 2054 C CA . VAL B 1 8 ? 19.266 31.969 -13.758 1 60.94 8 VAL B CA 1
ATOM 2055 C C . VAL B 1 8 ? 19.703 30.672 -14.445 1 60.94 8 VAL B C 1
ATOM 2057 O O . VAL B 1 8 ? 19.203 29.594 -14.109 1 60.94 8 VAL B O 1
ATOM 2060 N N . SER B 1 9 ? 20.719 30.875 -15.344 1 63.03 9 SER B N 1
ATOM 2061 C CA . SER B 1 9 ? 21.219 29.703 -16.062 1 63.03 9 SER B CA 1
ATOM 2062 C C . SER B 1 9 ? 21.984 28.766 -15.133 1 63.03 9 SER B C 1
ATOM 2064 O O . SER B 1 9 ? 21.828 27.547 -15.219 1 63.03 9 SER B O 1
ATOM 2066 N N . THR B 1 10 ? 22.656 29.391 -14.203 1 70.38 10 THR B N 1
ATOM 2067 C CA . THR B 1 10 ? 23.453 28.578 -13.281 1 70.38 10 THR B CA 1
ATOM 2068 C C . THR B 1 10 ? 22.562 27.844 -12.289 1 70.38 10 THR B C 1
ATOM 2070 O O . THR B 1 10 ? 22.844 26.703 -11.922 1 70.38 10 THR B O 1
ATOM 2073 N N . ALA B 1 11 ? 21.5 28.547 -11.93 1 68.62 11 ALA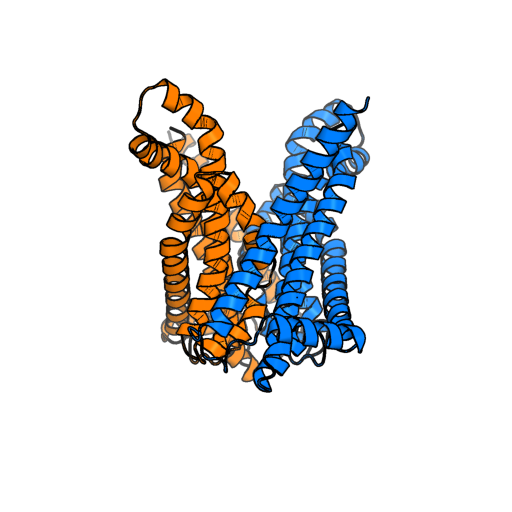 B N 1
ATOM 2074 C CA . ALA B 1 11 ? 20.547 27.922 -11 1 68.62 11 ALA B CA 1
ATOM 2075 C C . ALA B 1 11 ? 19.844 26.734 -11.656 1 68.62 11 ALA B C 1
ATOM 2077 O O . ALA B 1 11 ? 19.641 25.703 -11.031 1 68.62 11 ALA B O 1
ATOM 2078 N N . ARG B 1 12 ? 19.484 26.922 -12.93 1 69.75 12 ARG B N 1
ATOM 2079 C CA . ARG B 1 12 ? 18.812 25.859 -13.664 1 69.75 12 ARG B CA 1
ATOM 2080 C C . ARG B 1 12 ? 19.734 24.672 -13.875 1 69.75 12 ARG B C 1
ATOM 2082 O O . ARG B 1 12 ? 19.312 23.516 -13.773 1 69.75 12 ARG B O 1
ATOM 2089 N N . LEU B 1 13 ? 20.953 25.031 -14.18 1 70.06 13 LEU B N 1
ATOM 2090 C CA . LEU B 1 13 ? 21.938 23.969 -14.375 1 70.06 13 LEU B CA 1
ATOM 2091 C C . LEU B 1 13 ? 22.188 23.234 -13.062 1 70.06 13 LEU B C 1
ATOM 2093 O O . LEU B 1 13 ? 22.328 22 -13.062 1 70.06 13 LEU B O 1
ATOM 2097 N N . ARG B 1 14 ? 22.359 23.922 -12.016 1 70.38 14 ARG B N 1
ATOM 2098 C CA . ARG B 1 14 ? 22.562 23.312 -10.695 1 70.38 14 ARG B CA 1
ATOM 2099 C C . ARG B 1 14 ? 21.406 22.406 -10.32 1 70.38 14 ARG B C 1
ATOM 2101 O O . ARG B 1 14 ? 21.609 21.312 -9.797 1 70.38 14 ARG B O 1
ATOM 2108 N N . ARG B 1 15 ? 20.266 22.891 -10.648 1 69.94 15 ARG B N 1
ATOM 2109 C CA . ARG B 1 15 ? 19.078 22.094 -10.359 1 69.94 15 ARG B CA 1
ATOM 2110 C C . ARG B 1 15 ? 19.047 20.828 -11.219 1 69.94 15 ARG B C 1
ATOM 2112 O O . ARG B 1 15 ? 18.688 19.75 -10.727 1 69.94 15 ARG B O 1
ATOM 2119 N N . ALA B 1 16 ? 19.484 21.031 -12.438 1 71.12 16 ALA B N 1
ATOM 2120 C CA . ALA B 1 16 ? 19.516 19.891 -13.352 1 71.12 16 ALA B CA 1
ATOM 2121 C C . ALA B 1 16 ? 20.562 18.875 -12.898 1 71.12 16 ALA B C 1
ATOM 2123 O O . ALA B 1 16 ? 20.312 17.656 -12.961 1 71.12 16 ALA B O 1
ATOM 2124 N N . ILE B 1 17 ? 21.656 19.312 -12.477 1 70.81 17 ILE B N 1
ATOM 2125 C CA . ILE B 1 17 ? 22.719 18.422 -12 1 70.81 17 ILE B CA 1
ATOM 2126 C C . ILE B 1 17 ? 22.266 17.703 -10.734 1 70.81 17 ILE B C 1
ATOM 2128 O O . ILE B 1 17 ? 22.469 16.5 -10.586 1 70.81 17 ILE B O 1
ATOM 2132 N N . GLU B 1 18 ? 21.641 18.484 -9.914 1 69.25 18 GLU B N 1
ATOM 2133 C CA . GLU B 1 18 ? 21.125 17.875 -8.68 1 69.25 18 GLU B CA 1
ATOM 2134 C C . GLU B 1 18 ? 20.094 16.797 -8.977 1 69.25 18 GLU B C 1
ATOM 2136 O O . GLU B 1 18 ? 20.047 15.773 -8.297 1 69.25 18 GLU B O 1
ATOM 2141 N N . LEU B 1 19 ? 19.406 17.016 -10.062 1 69.12 19 LEU B N 1
ATOM 2142 C CA . LEU B 1 19 ? 18.359 16.078 -10.43 1 69.12 19 LEU B CA 1
ATOM 2143 C C . LEU B 1 19 ? 18.953 14.844 -11.117 1 69.12 19 LEU B C 1
ATOM 2145 O O . LEU B 1 19 ? 18.422 13.742 -10.977 1 69.12 19 LEU B O 1
ATOM 2149 N N . ALA B 1 20 ? 20.094 15.109 -11.797 1 78.06 20 ALA B N 1
ATOM 2150 C CA . ALA B 1 20 ? 20.719 14.031 -12.57 1 78.06 20 ALA B CA 1
ATOM 2151 C C . ALA B 1 20 ? 21.578 13.148 -11.672 1 78.06 20 ALA B C 1
ATOM 2153 O O . ALA B 1 20 ? 21.891 12.008 -12.031 1 78.06 20 ALA B O 1
ATOM 2154 N N . VAL B 1 21 ? 21.953 13.625 -10.547 1 81.12 21 VAL B N 1
ATOM 2155 C CA . VAL B 1 21 ? 22.859 12.891 -9.664 1 81.12 21 VAL B CA 1
ATOM 2156 C C . VAL B 1 21 ? 22.188 11.609 -9.18 1 81.12 21 VAL B C 1
ATOM 2158 O O . VAL B 1 21 ? 22.828 10.555 -9.109 1 81.12 21 VAL B O 1
ATOM 2161 N N . GLY B 1 22 ? 20.906 11.664 -8.914 1 79.25 22 GLY B N 1
ATOM 2162 C CA . GLY B 1 22 ? 20.172 10.508 -8.422 1 79.25 22 GLY B CA 1
ATOM 2163 C C . GLY B 1 22 ? 20.188 9.336 -9.383 1 79.25 22 GLY B C 1
ATOM 2164 O O . GLY B 1 22 ? 20.719 8.273 -9.07 1 79.25 22 GLY B O 1
ATOM 2165 N N . PRO B 1 23 ? 19.703 9.617 -10.57 1 82.44 23 PRO B N 1
ATOM 2166 C CA . PRO B 1 23 ? 19.719 8.547 -11.578 1 82.44 23 PRO B CA 1
ATOM 2167 C C . PRO B 1 23 ? 21.141 8.062 -11.898 1 82.44 23 PRO B C 1
ATOM 2169 O O . PRO B 1 23 ? 21.359 6.867 -12.086 1 82.44 23 PRO B O 1
ATOM 2172 N N . LEU B 1 24 ? 22.062 8.992 -11.984 1 86.56 24 LEU B N 1
ATOM 2173 C CA . LEU B 1 24 ? 23.438 8.625 -12.305 1 86.56 24 LEU B CA 1
ATOM 2174 C C . LEU B 1 24 ? 24.031 7.746 -11.203 1 86.56 24 LEU B C 1
ATOM 2176 O O . LEU B 1 24 ? 24.75 6.789 -11.492 1 86.56 24 LEU B O 1
ATOM 2180 N N . LEU B 1 25 ? 23.734 8.094 -10.008 1 84.75 25 LEU B N 1
ATOM 2181 C CA . LEU B 1 25 ? 24.203 7.293 -8.883 1 84.75 25 LEU B CA 1
ATOM 2182 C C . LEU B 1 25 ? 23.578 5.898 -8.906 1 84.75 25 LEU B C 1
ATOM 2184 O O . LEU B 1 25 ? 24.266 4.906 -8.656 1 84.75 25 LEU B O 1
ATOM 2188 N N . LEU B 1 26 ? 22.328 5.855 -9.211 1 83.81 26 LEU B N 1
ATOM 2189 C CA . LEU B 1 26 ? 21.656 4.57 -9.281 1 83.81 26 LEU B CA 1
ATOM 2190 C C . LEU B 1 26 ? 22.266 3.686 -10.359 1 83.81 26 LEU B C 1
ATOM 2192 O O . LEU B 1 26 ? 22.641 2.539 -10.094 1 83.81 26 LEU B O 1
ATOM 2196 N N . PHE B 1 27 ? 22.438 4.211 -11.516 1 88.06 27 PHE B N 1
ATOM 2197 C CA . PHE B 1 27 ? 22.953 3.434 -12.641 1 88.06 27 PHE B CA 1
ATOM 2198 C C . PHE B 1 27 ? 24.438 3.15 -12.477 1 88.06 27 PHE B C 1
ATOM 2200 O O . PHE B 1 27 ? 24.922 2.098 -12.898 1 88.06 27 PHE B O 1
ATOM 2207 N N . GLY B 1 28 ? 25.141 4.141 -11.859 1 86.69 28 GLY B N 1
ATOM 2208 C CA . GLY B 1 28 ? 26.547 3.908 -11.57 1 86.69 28 GLY B CA 1
ATOM 2209 C C . GLY B 1 28 ? 26.781 2.768 -10.594 1 86.69 28 GLY B C 1
ATOM 2210 O O . GLY B 1 28 ? 27.609 1.886 -10.852 1 86.69 28 GLY B O 1
ATOM 2211 N N . ILE B 1 29 ? 26.031 2.752 -9.539 1 83.94 29 ILE B N 1
ATOM 2212 C CA . ILE B 1 29 ? 26.141 1.694 -8.539 1 83.94 29 ILE B CA 1
ATOM 2213 C C . ILE B 1 29 ? 25.703 0.363 -9.148 1 83.94 29 ILE B C 1
ATOM 2215 O O . ILE B 1 29 ? 26.344 -0.669 -8.914 1 83.94 29 ILE B O 1
ATOM 2219 N N . TRP B 1 30 ? 24.672 0.441 -9.945 1 86.94 30 TRP B N 1
ATOM 2220 C CA . TRP B 1 30 ? 24.188 -0.736 -10.656 1 86.94 30 TRP B CA 1
ATOM 2221 C C . TRP B 1 30 ? 25.25 -1.282 -11.602 1 86.94 30 TRP B C 1
ATOM 2223 O O . TRP B 1 30 ? 25.531 -2.482 -11.602 1 86.94 30 TRP B O 1
ATOM 2233 N N . TRP B 1 31 ? 25.844 -0.408 -12.258 1 87.75 31 TRP B N 1
ATOM 2234 C CA . TRP B 1 31 ? 26.875 -0.795 -13.211 1 87.75 31 TRP B CA 1
ATOM 2235 C C . TRP B 1 31 ? 28.078 -1.398 -12.492 1 87.75 31 TRP B C 1
ATOM 2237 O O . TRP B 1 31 ? 28.609 -2.432 -12.914 1 87.75 31 TRP B O 1
ATOM 2247 N N . LEU B 1 32 ? 28.484 -0.813 -11.391 1 85.62 32 LEU B N 1
ATOM 2248 C CA . LEU B 1 32 ? 29.609 -1.3 -10.617 1 85.62 32 LEU B CA 1
ATOM 2249 C C . LEU B 1 32 ? 29.297 -2.658 -9.992 1 85.62 32 LEU B C 1
ATOM 2251 O O . LEU B 1 32 ? 30.172 -3.533 -9.938 1 85.62 32 LEU B O 1
ATOM 2255 N N . ALA B 1 33 ? 28.125 -2.805 -9.555 1 82.94 33 ALA B N 1
ATOM 2256 C CA . ALA B 1 33 ? 27.734 -4.074 -8.953 1 82.94 33 ALA B CA 1
ATOM 2257 C C . ALA B 1 33 ? 27.688 -5.188 -9.992 1 82.94 33 ALA B C 1
ATOM 2259 O O . ALA B 1 33 ? 28.094 -6.32 -9.711 1 82.94 33 ALA B O 1
ATOM 2260 N N . ALA B 1 34 ? 27.234 -4.871 -11.125 1 81.38 34 ALA B N 1
ATOM 2261 C CA . ALA B 1 34 ? 27.141 -5.855 -12.203 1 81.38 34 ALA B CA 1
ATOM 2262 C C . ALA B 1 34 ? 28.516 -6.234 -12.719 1 81.38 34 ALA B C 1
ATOM 2264 O O . ALA B 1 34 ? 28.797 -7.41 -12.992 1 81.38 34 ALA B O 1
ATOM 2265 N N . ARG B 1 35 ? 29.375 -5.238 -12.758 1 81.19 35 ARG B N 1
ATOM 2266 C CA . ARG B 1 35 ? 30.719 -5.469 -13.305 1 81.19 35 ARG B CA 1
ATOM 2267 C C . ARG B 1 35 ? 31.641 -6.062 -12.258 1 81.19 35 ARG B C 1
ATOM 2269 O O . ARG B 1 35 ? 32.5 -6.879 -12.578 1 81.19 35 ARG B O 1
ATOM 2276 N N . GLY B 1 36 ? 31.547 -5.586 -11.086 1 78 36 GLY B N 1
ATOM 2277 C CA . GLY B 1 36 ? 32.469 -5.969 -10.039 1 78 36 GLY B CA 1
ATOM 2278 C C . GLY B 1 36 ? 32.281 -7.395 -9.555 1 78 36 GLY B C 1
ATOM 2279 O O . GLY B 1 36 ? 33.094 -7.914 -8.789 1 78 36 GLY B O 1
ATOM 2280 N N . GLY B 1 37 ? 31.312 -8.039 -9.984 1 69 37 GLY B N 1
ATOM 2281 C CA . GLY B 1 37 ? 31.094 -9.422 -9.586 1 69 37 GLY B CA 1
ATOM 2282 C C . GLY B 1 37 ? 30.562 -9.555 -8.172 1 69 37 GLY B C 1
ATOM 2283 O O . GLY B 1 37 ? 30.594 -10.648 -7.598 1 69 37 GLY B O 1
ATOM 2284 N N . TRP B 1 38 ? 30.25 -8.562 -7.602 1 68.19 38 TRP B N 1
ATOM 2285 C CA . TRP B 1 38 ? 29.734 -8.617 -6.23 1 68.19 38 TRP B CA 1
ATOM 2286 C C . TRP B 1 38 ? 28.422 -9.375 -6.168 1 68.19 38 TRP B C 1
ATOM 2288 O O . TRP B 1 38 ? 28.062 -9.906 -5.117 1 68.19 38 TRP B O 1
ATOM 2298 N N . VAL B 1 39 ? 27.812 -9.32 -7.309 1 71.31 39 VAL B N 1
ATOM 2299 C CA . VAL B 1 39 ? 26.547 -10.016 -7.41 1 71.31 39 VAL B CA 1
ATOM 2300 C C . VAL B 1 39 ? 26.609 -11.047 -8.539 1 71.31 39 VAL B C 1
ATOM 2302 O O . VAL B 1 39 ? 27.344 -10.875 -9.5 1 71.31 39 VAL B O 1
ATOM 2305 N N . ASN B 1 40 ? 26.031 -12.172 -8.328 1 76.62 40 ASN B N 1
ATOM 2306 C CA . ASN B 1 40 ? 25.969 -13.211 -9.359 1 76.62 40 ASN B CA 1
ATOM 2307 C C . ASN B 1 40 ? 25.453 -12.656 -10.68 1 76.62 40 ASN B C 1
ATOM 2309 O O . ASN B 1 40 ? 24.375 -12.047 -10.727 1 76.62 40 ASN B O 1
ATOM 2313 N N . LYS B 1 41 ? 26.312 -12.695 -11.656 1 72.75 41 LYS B N 1
ATOM 2314 C CA . LYS B 1 41 ? 26 -12.172 -12.984 1 72.75 41 LYS B CA 1
ATOM 2315 C C . LYS B 1 41 ? 24.703 -12.781 -13.516 1 72.75 41 LYS B C 1
ATOM 2317 O O . LYS B 1 41 ? 24.031 -12.172 -14.352 1 72.75 41 LYS B O 1
ATOM 2322 N N . ASP B 1 42 ? 24.344 -13.883 -12.922 1 79.25 42 ASP B N 1
ATOM 2323 C CA . ASP B 1 42 ? 23.156 -14.57 -13.383 1 79.25 42 ASP B CA 1
ATOM 2324 C C . ASP B 1 42 ? 21.891 -13.969 -12.758 1 79.25 42 ASP B C 1
ATOM 2326 O O . ASP B 1 42 ? 20.781 -14.305 -13.148 1 79.25 42 ASP B O 1
ATOM 2330 N N . LEU B 1 43 ? 22.172 -12.969 -11.938 1 84.94 43 LEU B N 1
ATOM 2331 C CA . LEU B 1 43 ? 21 -12.422 -11.242 1 84.94 43 LEU B CA 1
ATOM 2332 C C . LEU B 1 43 ? 20.859 -10.93 -11.5 1 84.94 43 LEU B C 1
ATOM 2334 O O . LEU B 1 43 ? 19.781 -10.359 -11.32 1 84.94 43 LEU B O 1
ATOM 2338 N N . LEU B 1 44 ? 21.984 -10.328 -11.922 1 87.5 44 LEU B N 1
ATOM 2339 C CA . LEU B 1 44 ? 21.969 -8.883 -12.141 1 87.5 44 LEU B CA 1
ATOM 2340 C C . LEU B 1 44 ? 22.5 -8.531 -13.531 1 87.5 44 LEU B C 1
ATOM 2342 O O . LEU B 1 44 ? 23.703 -8.492 -13.75 1 87.5 44 LEU B O 1
ATOM 2346 N N . PRO B 1 45 ? 21.562 -8.227 -14.391 1 90.38 45 PRO B N 1
ATOM 2347 C CA . PRO B 1 45 ? 22.031 -7.816 -15.719 1 90.38 45 PRO B CA 1
ATOM 2348 C C . PRO B 1 45 ? 22.641 -6.414 -15.727 1 90.38 45 PRO B C 1
ATOM 2350 O O . PRO B 1 45 ? 22.406 -5.633 -14.797 1 90.38 45 PRO B O 1
ATOM 2353 N N . SER B 1 46 ? 23.438 -6.18 -16.719 1 90.69 46 SER B N 1
ATOM 2354 C CA . SER B 1 46 ? 24.031 -4.844 -16.812 1 90.69 46 SER B CA 1
ATOM 2355 C C . SER B 1 46 ? 22.953 -3.791 -17.062 1 90.69 46 SER B C 1
ATOM 2357 O O . SER B 1 46 ? 21.953 -4.059 -17.75 1 90.69 46 SER B O 1
ATOM 2359 N N . PRO B 1 47 ? 23.203 -2.645 -16.484 1 93.12 47 PRO B N 1
ATOM 2360 C CA . PRO B 1 47 ? 22.234 -1.574 -16.75 1 93.12 47 PRO B CA 1
ATOM 2361 C C . PRO B 1 47 ? 22.156 -1.193 -18.219 1 93.12 47 PRO B C 1
ATOM 2363 O O . PRO B 1 47 ? 21.094 -0.824 -18.719 1 93.12 47 PRO B O 1
ATOM 2366 N N . VAL B 1 48 ? 23.234 -1.334 -18.891 1 93.25 48 VAL B N 1
ATOM 2367 C CA . VAL B 1 48 ? 23.281 -0.982 -20.312 1 93.25 48 VAL B CA 1
ATOM 2368 C C . VAL B 1 48 ? 22.422 -1.963 -21.109 1 93.25 48 VAL B C 1
ATOM 2370 O O . VAL B 1 48 ? 21.609 -1.554 -21.953 1 93.25 48 VAL B O 1
ATOM 2373 N N . ASP B 1 49 ? 22.578 -3.246 -20.844 1 94.69 49 ASP B N 1
ATOM 2374 C CA . ASP B 1 49 ? 21.781 -4.262 -21.516 1 94.69 49 ASP B CA 1
ATOM 2375 C C . ASP B 1 49 ? 20.297 -4.113 -21.172 1 94.69 49 ASP B C 1
ATOM 2377 O O . ASP B 1 49 ? 19.438 -4.266 -22.047 1 94.69 49 ASP B O 1
ATOM 2381 N N . THR B 1 50 ? 20.047 -3.816 -19.938 1 95.75 50 THR B N 1
ATOM 2382 C CA . THR B 1 50 ? 18.672 -3.662 -19.484 1 95.75 50 THR B CA 1
ATOM 2383 C C . THR B 1 50 ? 18 -2.49 -20.188 1 95.75 50 THR B C 1
ATOM 2385 O O . THR B 1 50 ? 16.875 -2.623 -20.688 1 95.75 50 THR B O 1
ATOM 2388 N N . LEU B 1 51 ? 18.688 -1.379 -20.266 1 96.06 51 LEU B N 1
ATOM 2389 C CA . LEU B 1 51 ? 18.109 -0.195 -20.891 1 96.06 51 LEU B CA 1
ATOM 2390 C C . LEU B 1 51 ? 17.953 -0.395 -22.406 1 96.06 51 LEU B C 1
ATOM 2392 O O . LEU B 1 51 ? 16.984 0.069 -23 1 96.06 51 LEU B O 1
ATOM 2396 N N . ARG B 1 52 ? 18.906 -1.054 -22.953 1 96.69 52 ARG B N 1
ATOM 2397 C CA . ARG B 1 52 ? 18.844 -1.352 -24.391 1 96.69 52 ARG B CA 1
ATOM 2398 C C . ARG B 1 52 ? 17.641 -2.24 -24.703 1 96.69 52 ARG B C 1
ATOM 2400 O O . ARG B 1 52 ? 16.844 -1.934 -25.594 1 96.69 52 ARG B O 1
ATOM 2407 N N . ASP B 1 53 ? 17.484 -3.279 -23.953 1 97.44 53 ASP B N 1
ATOM 2408 C CA . ASP B 1 53 ? 16.391 -4.215 -24.188 1 97.44 53 ASP B CA 1
ATOM 2409 C C . ASP B 1 53 ? 15.039 -3.564 -23.859 1 97.44 53 ASP B C 1
ATOM 2411 O O . ASP B 1 53 ? 14.031 -3.859 -24.516 1 97.44 53 ASP B O 1
ATOM 2415 N N . THR B 1 54 ? 15.023 -2.764 -22.859 1 97.81 54 THR B N 1
ATOM 2416 C CA . THR B 1 54 ? 13.805 -2.033 -22.531 1 97.81 54 THR B CA 1
ATOM 2417 C C . THR B 1 54 ? 13.406 -1.095 -23.656 1 97.81 54 THR B C 1
ATOM 2419 O O . THR B 1 54 ? 12.242 -1.044 -24.047 1 97.81 54 THR B O 1
ATOM 2422 N N . ALA B 1 55 ? 14.406 -0.366 -24.203 1 97.5 55 ALA B N 1
ATOM 2423 C CA . ALA B 1 55 ? 14.141 0.526 -25.328 1 97.5 55 ALA B CA 1
ATOM 2424 C C . ALA B 1 55 ? 13.617 -0.251 -26.531 1 97.5 55 ALA B C 1
ATOM 2426 O O . ALA B 1 55 ? 12.703 0.201 -27.219 1 97.5 55 ALA B O 1
ATOM 2427 N N . ALA B 1 56 ? 14.195 -1.352 -26.781 1 97.69 56 ALA B N 1
ATOM 2428 C CA . ALA B 1 56 ? 13.758 -2.201 -27.875 1 97.69 56 ALA B CA 1
ATOM 2429 C C . ALA B 1 56 ? 12.32 -2.68 -27.672 1 97.69 56 ALA B C 1
ATOM 2431 O O . ALA B 1 56 ? 11.531 -2.73 -28.609 1 97.69 56 ALA B O 1
ATOM 2432 N N . ALA B 1 57 ? 12.008 -3.037 -26.422 1 97.62 57 ALA B N 1
ATOM 2433 C CA . ALA B 1 57 ? 10.664 -3.512 -26.094 1 97.62 57 ALA B CA 1
ATOM 2434 C C . ALA B 1 57 ? 9.641 -2.391 -26.234 1 97.62 57 ALA B C 1
ATOM 2436 O O . ALA B 1 57 ? 8.492 -2.633 -26.625 1 97.62 57 ALA B O 1
ATOM 2437 N N . ILE B 1 58 ? 10.055 -1.191 -25.922 1 97.31 58 ILE B N 1
ATOM 2438 C CA . ILE B 1 58 ? 9.18 -0.034 -26.078 1 97.31 58 ILE B CA 1
ATOM 2439 C C . ILE B 1 58 ? 8.969 0.258 -27.562 1 97.31 58 ILE B C 1
ATOM 2441 O O . ILE B 1 58 ? 7.84 0.474 -28.016 1 97.31 58 ILE B O 1
ATOM 2445 N N . TRP B 1 59 ? 10.055 0.206 -28.297 1 96.12 59 TRP B N 1
ATOM 2446 C CA . TRP B 1 59 ? 10.023 0.524 -29.719 1 96.12 59 TRP B CA 1
ATOM 2447 C C . TRP B 1 59 ? 9.219 -0.519 -30.5 1 96.12 59 TRP B C 1
ATOM 2449 O O . TRP B 1 59 ? 8.5 -0.184 -31.438 1 96.12 59 TRP B O 1
ATOM 2459 N N . SER B 1 60 ? 9.336 -1.757 -30.141 1 96.25 60 SER B N 1
ATOM 2460 C CA . SER B 1 60 ? 8.602 -2.822 -30.812 1 96.25 60 SER B CA 1
ATOM 2461 C C . SER B 1 60 ? 7.121 -2.773 -30.469 1 96.25 60 SER B C 1
ATOM 2463 O O . SER B 1 60 ? 6.297 -3.41 -31.125 1 96.25 60 SER B O 1
ATOM 2465 N N . GLY B 1 61 ? 6.805 -2.084 -29.344 1 96.12 61 GLY B N 1
ATOM 2466 C CA . GLY B 1 61 ? 5.414 -1.943 -28.938 1 96.12 61 GLY B CA 1
ATOM 2467 C C . GLY B 1 61 ? 4.996 -2.939 -27.875 1 96.12 61 GLY B C 1
ATOM 2468 O O . GLY B 1 61 ? 3.939 -2.791 -27.266 1 96.12 61 GLY B O 1
ATOM 2469 N N . SER B 1 62 ? 5.781 -3.977 -27.656 1 96.44 62 SER B N 1
ATOM 2470 C CA . SER B 1 62 ? 5.41 -5.008 -26.688 1 96.44 62 SER B CA 1
ATOM 2471 C C . SER B 1 62 ? 5.266 -4.43 -25.297 1 96.44 62 SER B C 1
ATOM 2473 O O . SER B 1 62 ? 4.254 -4.664 -24.625 1 96.44 62 SER B O 1
ATOM 2475 N N . MET B 1 63 ? 6.211 -3.686 -24.875 1 97.75 63 MET B N 1
ATOM 2476 C CA . MET B 1 63 ? 6.16 -3.104 -23.531 1 97.75 63 MET B CA 1
ATOM 2477 C C . MET B 1 63 ? 5.176 -1.938 -23.484 1 97.75 63 MET B C 1
ATOM 2479 O O . MET B 1 63 ? 4.527 -1.71 -22.453 1 97.75 63 MET B O 1
ATOM 2483 N N . THR B 1 64 ? 5.062 -1.245 -24.562 1 97.5 64 THR B N 1
ATOM 2484 C CA . THR B 1 64 ? 4.133 -0.124 -24.641 1 97.5 64 THR B CA 1
ATOM 2485 C C . THR B 1 64 ? 2.693 -0.602 -24.453 1 97.5 64 THR B C 1
ATOM 2487 O O . THR B 1 64 ? 1.896 0.059 -23.781 1 97.5 64 THR B O 1
ATOM 2490 N N . LYS B 1 65 ? 2.4 -1.679 -25.047 1 97.75 65 LYS B N 1
ATOM 2491 C CA . LYS B 1 65 ? 1.067 -2.254 -24.891 1 97.75 65 LYS B CA 1
ATOM 2492 C C . LYS B 1 65 ? 0.795 -2.613 -23.438 1 97.75 65 LYS B C 1
ATOM 2494 O O . LYS B 1 65 ? -0.274 -2.307 -22.906 1 97.75 65 LYS B O 1
ATOM 2499 N N . ASP B 1 66 ? 1.757 -3.252 -22.797 1 98.31 66 ASP B N 1
ATOM 2500 C CA . ASP B 1 66 ? 1.622 -3.615 -21.391 1 98.31 66 ASP B CA 1
ATOM 2501 C C . ASP B 1 66 ? 1.478 -2.373 -20.516 1 98.31 66 ASP B C 1
ATOM 2503 O O . ASP B 1 66 ? 0.665 -2.352 -19.594 1 98.31 66 ASP B O 1
ATOM 2507 N N . PHE B 1 67 ? 2.246 -1.386 -20.875 1 98.19 67 PHE B N 1
ATOM 2508 C CA . PHE B 1 67 ? 2.189 -0.115 -20.172 1 98.19 67 PHE B CA 1
ATOM 2509 C C . PHE B 1 67 ? 0.785 0.476 -20.219 1 98.19 67 PHE B C 1
ATOM 2511 O O . PHE B 1 67 ? 0.224 0.855 -19.188 1 98.19 67 PHE B O 1
ATOM 2518 N N . TRP B 1 68 ? 0.227 0.502 -21.328 1 97.81 68 TRP B N 1
ATOM 2519 C CA . TRP B 1 68 ? -1.075 1.133 -21.516 1 97.81 68 TRP B CA 1
ATOM 2520 C C . TRP B 1 68 ? -2.182 0.304 -20.875 1 97.81 68 TRP B C 1
ATOM 2522 O O . TRP B 1 68 ? -3.139 0.855 -20.328 1 97.81 68 TRP B O 1
ATOM 2532 N N . HIS B 1 69 ? -2.078 -0.977 -20.938 1 97.94 69 HIS B N 1
ATOM 2533 C CA . HIS B 1 69 ? -3.08 -1.821 -20.297 1 97.94 69 HIS B CA 1
ATOM 2534 C C . HIS B 1 69 ? -3.111 -1.593 -18.781 1 97.94 69 HIS B C 1
ATOM 2536 O O . HIS B 1 69 ? -4.188 -1.496 -18.188 1 97.94 69 HIS B O 1
ATOM 2542 N N . THR B 1 70 ? -1.937 -1.489 -18.203 1 98.19 70 THR B N 1
ATOM 2543 C CA . THR B 1 70 ? -1.865 -1.195 -16.781 1 98.19 70 THR B CA 1
ATOM 2544 C C . THR B 1 70 ? -2.441 0.186 -16.484 1 98.19 70 THR B C 1
ATOM 2546 O O . THR B 1 70 ? -3.252 0.343 -15.562 1 98.19 70 THR B O 1
ATOM 2549 N N . MET B 1 71 ? -2.111 1.162 -17.312 1 98.12 71 MET B N 1
ATOM 2550 C CA . MET B 1 71 ? -2.574 2.529 -17.094 1 98.12 71 MET B CA 1
ATOM 2551 C C . MET B 1 71 ? -4.09 2.615 -17.219 1 98.12 71 MET B C 1
ATOM 2553 O O . MET B 1 71 ? -4.742 3.334 -16.453 1 98.12 71 MET B O 1
ATOM 2557 N N . VAL B 1 72 ? -4.617 1.944 -18.125 1 97.94 72 VAL B N 1
ATOM 2558 C CA . VAL B 1 72 ? -6.055 1.961 -18.359 1 97.94 72 VAL B CA 1
ATOM 2559 C C . VAL B 1 72 ? -6.781 1.328 -17.172 1 97.94 72 VAL B C 1
ATOM 2561 O O . VAL B 1 72 ? -7.805 1.845 -16.719 1 97.94 72 VAL B O 1
ATOM 2564 N N . ARG B 1 73 ? -6.312 0.228 -16.672 1 98.12 73 ARG B N 1
ATOM 2565 C CA . ARG B 1 73 ? -6.91 -0.413 -15.516 1 98.12 73 ARG B CA 1
ATOM 2566 C C . ARG B 1 73 ? -6.875 0.511 -14.297 1 98.12 73 ARG B C 1
ATOM 2568 O O . ARG B 1 73 ? -7.855 0.613 -13.562 1 98.12 73 ARG B O 1
ATOM 2575 N N . VAL B 1 74 ? -5.73 1.154 -14.133 1 98 74 VAL B N 1
ATOM 2576 C CA . VAL B 1 74 ? -5.594 2.1 -13.031 1 98 74 VAL B CA 1
ATOM 2577 C C . VAL B 1 74 ? -6.598 3.24 -13.203 1 98 74 VAL B C 1
ATOM 2579 O O . VAL B 1 74 ? -7.289 3.613 -12.25 1 98 74 VAL B O 1
ATOM 2582 N N . ALA B 1 75 ? -6.688 3.74 -14.422 1 97.94 75 ALA B N 1
ATOM 2583 C CA . ALA B 1 75 ? -7.59 4.855 -14.711 1 97.94 75 ALA B CA 1
ATOM 2584 C C . ALA B 1 75 ? -9.039 4.477 -14.43 1 97.94 75 ALA B C 1
ATOM 2586 O O . ALA B 1 75 ? -9.789 5.25 -13.828 1 97.94 75 ALA B O 1
ATOM 2587 N N . TYR B 1 76 ? -9.438 3.314 -14.859 1 98.12 76 TYR B N 1
ATOM 2588 C CA . TYR B 1 76 ? -10.797 2.848 -14.594 1 98.12 76 TYR B CA 1
ATOM 2589 C C . TYR B 1 76 ? -11.047 2.719 -13.094 1 98.12 76 TYR B C 1
ATOM 2591 O O . TYR B 1 76 ? -12.109 3.113 -12.602 1 98.12 76 TYR B O 1
ATOM 2599 N N . SER B 1 77 ? -10.109 2.162 -12.406 1 98.25 77 SER B N 1
ATOM 2600 C CA . SER B 1 77 ? -10.25 1.976 -10.961 1 98.25 77 SER B CA 1
ATOM 2601 C C . SER B 1 77 ? -10.414 3.311 -10.242 1 98.25 77 SER B C 1
ATOM 2603 O O . SER B 1 77 ? -11.289 3.455 -9.383 1 98.25 77 SER B O 1
ATOM 2605 N N . ILE B 1 78 ? -9.625 4.262 -10.656 1 97.5 78 ILE B N 1
ATOM 2606 C CA . ILE B 1 78 ? -9.656 5.578 -10.023 1 97.5 78 ILE B CA 1
ATOM 2607 C C . ILE B 1 78 ? -10.953 6.293 -10.375 1 97.5 78 ILE B C 1
ATOM 2609 O O . ILE B 1 78 ? -11.562 6.949 -9.531 1 97.5 78 ILE B O 1
ATOM 2613 N N . ALA B 1 79 ? -11.344 6.211 -11.617 1 97.94 79 ALA B N 1
ATOM 2614 C CA . ALA B 1 79 ? -12.594 6.84 -12.047 1 97.94 79 ALA B CA 1
ATOM 2615 C C . ALA B 1 79 ? -13.781 6.32 -11.242 1 97.94 79 ALA B C 1
ATOM 2617 O O . ALA B 1 79 ? -14.602 7.102 -10.758 1 97.94 79 ALA B O 1
ATOM 2618 N N . ILE B 1 80 ? -13.844 5.094 -11.078 1 98 80 ILE B N 1
ATOM 2619 C CA . ILE B 1 80 ? -14.914 4.473 -10.305 1 98 80 ILE B CA 1
ATOM 2620 C C . ILE B 1 80 ? -14.836 4.934 -8.852 1 98 80 ILE B C 1
ATOM 2622 O O . ILE B 1 80 ? -15.852 5.297 -8.258 1 98 80 ILE B O 1
ATOM 2626 N N . ALA B 1 81 ? -13.641 4.922 -8.32 1 97.69 81 ALA B N 1
ATOM 2627 C CA . ALA B 1 81 ? -13.43 5.32 -6.926 1 97.69 81 ALA B CA 1
ATOM 2628 C C . ALA B 1 81 ? -13.844 6.773 -6.707 1 97.69 81 ALA B C 1
ATOM 2630 O O . ALA B 1 81 ? -14.461 7.105 -5.691 1 97.69 81 ALA B O 1
ATOM 2631 N N . ILE B 1 82 ? -13.516 7.605 -7.656 1 95.69 82 ILE B N 1
ATOM 2632 C CA . ILE B 1 82 ? -13.836 9.023 -7.539 1 95.69 82 ILE B CA 1
ATOM 2633 C C . ILE B 1 82 ? -15.344 9.227 -7.652 1 95.69 82 ILE B C 1
ATOM 2635 O O . ILE B 1 82 ? -15.945 9.906 -6.816 1 95.69 82 ILE B O 1
ATOM 2639 N N . VAL B 1 83 ? -15.953 8.672 -8.664 1 96.44 83 VAL B N 1
ATOM 2640 C CA . VAL B 1 83 ? -17.375 8.875 -8.953 1 96.44 83 VAL B CA 1
ATOM 2641 C C . VAL B 1 83 ? -18.219 8.367 -7.785 1 96.44 83 VAL B C 1
ATOM 2643 O O . VAL B 1 83 ? -19.203 9.008 -7.406 1 96.44 83 VAL B O 1
ATOM 2646 N N . ALA B 1 84 ? -17.797 7.352 -7.172 1 96.31 84 ALA B N 1
ATOM 2647 C CA . ALA B 1 84 ? -18.547 6.789 -6.055 1 96.31 84 ALA B CA 1
ATOM 2648 C C . ALA B 1 84 ? -18.094 7.383 -4.727 1 96.31 84 ALA B C 1
ATOM 2650 O O . ALA B 1 84 ? -18.891 7.551 -3.805 1 96.31 84 ALA B O 1
ATOM 2651 N N . GLY B 1 85 ? -16.844 7.648 -4.637 1 95.12 85 GLY B N 1
ATOM 2652 C CA . GLY B 1 85 ? -16.234 8.008 -3.361 1 95.12 85 GLY B CA 1
ATOM 2653 C C . GLY B 1 85 ? -16.5 9.453 -2.973 1 95.12 85 GLY B C 1
ATOM 2654 O O . GLY B 1 85 ? -16.75 9.758 -1.804 1 95.12 85 GLY B O 1
ATOM 2655 N N . VAL B 1 86 ? -16.422 10.305 -3.918 1 91.94 86 VAL B N 1
ATOM 2656 C CA . VAL B 1 86 ? -16.562 11.727 -3.623 1 91.94 86 VAL B CA 1
ATOM 2657 C C . VAL B 1 86 ? -17.969 12.023 -3.117 1 91.94 86 VAL B C 1
ATOM 2659 O O . VAL B 1 86 ? -18.141 12.594 -2.037 1 91.94 86 VAL B O 1
ATOM 2662 N N . PRO B 1 87 ? -19.062 11.586 -3.809 1 92.81 87 PRO B N 1
ATOM 2663 C CA . PRO B 1 87 ? -20.406 11.836 -3.293 1 92.81 87 PRO B CA 1
ATOM 2664 C C . PRO B 1 87 ? -20.641 11.203 -1.923 1 92.81 87 PRO B C 1
ATOM 2666 O O . PRO B 1 87 ? -21.219 11.836 -1.034 1 92.81 87 PRO B O 1
ATOM 2669 N N . VAL B 1 88 ? -20.203 9.984 -1.711 1 94 88 VAL B N 1
ATOM 2670 C CA . VAL B 1 88 ? -20.375 9.297 -0.437 1 94 88 VAL B CA 1
ATOM 2671 C C . VAL B 1 88 ? -19.609 10.039 0.66 1 94 88 VAL B C 1
ATOM 2673 O O . VAL B 1 88 ? -20.125 10.227 1.765 1 94 88 VAL B O 1
ATOM 2676 N N . GLY B 1 89 ? -18.375 10.43 0.332 1 92.56 89 GLY B N 1
ATOM 2677 C CA . GLY B 1 89 ? -17.594 11.195 1.284 1 92.56 89 GLY B CA 1
ATOM 2678 C C . GLY B 1 89 ? -18.25 12.5 1.696 1 92.56 89 GLY B C 1
ATOM 2679 O O . GLY B 1 89 ? -18.219 12.867 2.871 1 92.56 89 GLY B O 1
ATOM 2680 N N . ILE B 1 90 ? -18.828 13.125 0.761 1 87.81 90 ILE B N 1
ATOM 2681 C CA . ILE B 1 90 ? -19.516 14.391 1.033 1 87.81 90 ILE B CA 1
ATOM 2682 C C . ILE B 1 90 ? -20.719 14.148 1.942 1 87.81 90 ILE B C 1
ATOM 2684 O O . ILE B 1 90 ? -20.906 14.859 2.932 1 87.81 90 ILE B O 1
ATOM 2688 N N . VAL B 1 91 ? -21.484 13.164 1.605 1 89.25 91 VAL B N 1
ATOM 2689 C CA . VAL B 1 91 ? -22.688 12.859 2.375 1 89.25 91 VAL B CA 1
ATOM 2690 C C . VAL B 1 91 ? -22.297 12.461 3.797 1 89.25 91 VAL B C 1
ATOM 2692 O O . VAL B 1 91 ? -22.891 12.938 4.766 1 89.25 91 VAL B O 1
ATOM 2695 N N . LEU B 1 92 ? -21.312 11.672 3.963 1 89.75 92 LEU B N 1
ATOM 2696 C CA . LEU B 1 92 ? -20.875 11.203 5.277 1 89.75 92 LEU B CA 1
ATOM 2697 C C . LEU B 1 92 ? -20.25 12.336 6.078 1 89.75 92 LEU B C 1
ATOM 2699 O O . LEU B 1 92 ? -20.391 12.398 7.301 1 89.75 92 LEU B O 1
ATOM 2703 N N . GLY B 1 93 ? -19.578 13.188 5.359 1 87.44 93 GLY B N 1
ATOM 2704 C CA . GLY B 1 93 ? -18.875 14.273 6.027 1 87.44 93 GLY B CA 1
ATOM 2705 C C . GLY B 1 93 ? -19.781 15.445 6.371 1 87.44 93 GLY B C 1
ATOM 2706 O O . GLY B 1 93 ? -19.391 16.328 7.137 1 87.44 93 GLY B O 1
ATOM 2707 N N . ALA B 1 94 ? -20.953 15.516 5.828 1 84.69 94 ALA B N 1
ATOM 2708 C CA . ALA B 1 94 ? -21.875 16.625 6.039 1 84.69 94 ALA B CA 1
ATOM 2709 C C . ALA B 1 94 ? -22.297 16.719 7.504 1 84.69 94 ALA B C 1
ATOM 2711 O O . ALA B 1 94 ? -22.516 17.812 8.031 1 84.69 94 ALA B O 1
ATOM 2712 N N . LYS B 1 95 ? -22.438 15.555 8.125 1 84.19 95 LYS B N 1
ATOM 2713 C CA . LYS B 1 95 ? -22.75 15.508 9.547 1 84.19 95 LYS B CA 1
ATOM 2714 C C . LYS B 1 95 ? -21.766 14.609 10.297 1 84.19 95 LYS B C 1
ATOM 2716 O O . LYS B 1 95 ? -21.656 13.422 10.008 1 84.19 95 LYS B O 1
ATOM 2721 N N . ALA B 1 96 ? -21.188 15.133 11.234 1 84.31 96 ALA B N 1
ATOM 2722 C CA . ALA B 1 96 ? -20.156 14.43 11.984 1 84.31 96 ALA B CA 1
ATOM 2723 C C . ALA B 1 96 ? -20.703 13.141 12.602 1 84.31 96 ALA B C 1
ATOM 2725 O O . ALA B 1 96 ? -20 12.125 12.648 1 84.31 96 ALA B O 1
ATOM 2726 N N . ALA B 1 97 ? -21.938 13.211 12.984 1 83 97 ALA B N 1
ATOM 2727 C CA . ALA B 1 97 ? -22.547 12.055 13.633 1 83 97 ALA B CA 1
ATOM 2728 C C . ALA B 1 97 ? -22.688 10.898 12.656 1 83 97 ALA B C 1
ATOM 2730 O O . ALA B 1 97 ? -22.562 9.734 13.039 1 83 97 ALA B O 1
ATOM 2731 N N . VAL B 1 98 ? -23 11.234 11.461 1 85 98 VAL B N 1
ATOM 2732 C CA . VAL B 1 98 ? -23.172 10.211 10.438 1 85 98 VAL B CA 1
ATOM 2733 C C . VAL B 1 98 ? -21.828 9.539 10.156 1 85 98 VAL B C 1
ATOM 2735 O O . VAL B 1 98 ? -21.734 8.305 10.109 1 85 98 VAL B O 1
ATOM 2738 N N . TYR B 1 99 ? -20.812 10.297 10.047 1 87.75 99 TYR B N 1
ATOM 2739 C CA . TYR B 1 99 ? -19.484 9.727 9.789 1 87.75 99 TYR B CA 1
ATOM 2740 C C . TYR B 1 99 ? -19.031 8.852 10.953 1 87.75 99 TYR B C 1
ATOM 2742 O O . TYR B 1 99 ? -18.469 7.773 10.742 1 87.75 99 TYR B O 1
ATOM 2750 N N . ARG B 1 100 ? -19.281 9.32 12.141 1 84.88 100 ARG B N 1
ATOM 2751 C CA . ARG B 1 100 ? -18.844 8.594 13.328 1 84.88 100 ARG B CA 1
ATOM 2752 C C . ARG B 1 100 ? -19.5 7.223 13.406 1 84.88 100 ARG B C 1
ATOM 2754 O O . ARG B 1 100 ? -18.906 6.27 13.906 1 84.88 100 ARG B O 1
ATOM 2761 N N . SER B 1 101 ? -20.688 7.199 12.875 1 85.12 101 SER B N 1
ATOM 2762 C CA . SER B 1 101 ? -21.422 5.938 12.906 1 85.12 101 SER B CA 1
ATOM 2763 C C . SER B 1 101 ? -20.781 4.902 11.984 1 85.12 101 SER B C 1
ATOM 2765 O O . SER B 1 101 ? -20.922 3.699 12.203 1 85.12 101 SER B O 1
ATOM 2767 N N . VAL B 1 102 ? -20.031 5.348 10.961 1 88.81 102 VAL B N 1
ATOM 2768 C CA . VAL B 1 102 ? -19.453 4.41 10 1 88.81 102 VAL B CA 1
ATOM 2769 C C . VAL B 1 102 ? -17.922 4.449 10.086 1 88.81 102 VAL B C 1
ATOM 2771 O O . VAL B 1 102 ? -17.234 3.748 9.344 1 88.81 102 VAL B O 1
ATOM 2774 N N . GLU B 1 103 ? -17.438 5.207 10.93 1 87.69 103 GLU B N 1
ATOM 2775 C CA . GLU B 1 103 ? -16 5.465 11.047 1 87.69 103 GLU B CA 1
ATOM 2776 C C . GLU B 1 103 ? -15.227 4.176 11.281 1 87.69 103 GLU B C 1
ATOM 2778 O O . GLU B 1 103 ? -14.18 3.961 10.672 1 87.69 103 GLU B O 1
ATOM 2783 N N . PHE B 1 104 ? -15.742 3.365 12.117 1 86.38 104 PHE B N 1
ATOM 2784 C CA . PHE B 1 104 ? -15.07 2.104 12.406 1 86.38 104 PHE B CA 1
ATOM 2785 C C . PHE B 1 104 ? -14.953 1.252 11.148 1 86.38 104 PHE B C 1
ATOM 2787 O O . PHE B 1 104 ? -13.898 0.666 10.883 1 86.38 104 PHE B O 1
ATOM 2794 N N . ILE B 1 105 ? -16 1.182 10.398 1 88.5 105 ILE B N 1
ATOM 2795 C CA . ILE B 1 105 ? -16.031 0.365 9.188 1 88.5 105 ILE B CA 1
ATOM 2796 C C . ILE B 1 105 ? -15 0.89 8.188 1 88.5 105 ILE B C 1
ATOM 2798 O O . ILE B 1 105 ? -14.219 0.119 7.637 1 88.5 105 ILE B O 1
ATOM 2802 N N . VAL B 1 106 ? -15.031 2.17 8.039 1 89.12 106 VAL B N 1
ATOM 2803 C CA . VAL B 1 106 ? -14.117 2.801 7.09 1 89.12 106 VAL B CA 1
ATOM 2804 C C . VAL B 1 106 ? -12.672 2.576 7.539 1 89.12 106 VAL B C 1
ATOM 2806 O O . VAL B 1 106 ? -11.836 2.139 6.75 1 89.12 106 VAL B O 1
ATOM 2809 N N . ASP B 1 107 ? -12.461 2.748 8.828 1 87.69 107 ASP B N 1
ATOM 2810 C CA . ASP B 1 107 ? -11.109 2.619 9.367 1 87.69 107 ASP B CA 1
ATOM 2811 C C . ASP B 1 107 ? -10.633 1.169 9.32 1 87.69 107 ASP B C 1
ATOM 2813 O O . ASP B 1 107 ? -9.469 0.901 9.031 1 87.69 107 ASP B O 1
ATOM 2817 N N . PHE B 1 108 ? -11.516 0.292 9.594 1 89 108 PHE B N 1
ATOM 2818 C CA . PHE B 1 108 ? -11.18 -1.126 9.594 1 89 108 PHE B CA 1
ATOM 2819 C C . PHE B 1 108 ? -10.781 -1.586 8.195 1 89 108 PHE B C 1
ATOM 2821 O O . PHE B 1 108 ? -9.734 -2.213 8.016 1 89 108 PHE B O 1
ATOM 2828 N N . PHE B 1 109 ? -11.523 -1.275 7.211 1 89.94 109 PHE B N 1
ATOM 2829 C CA . PHE B 1 109 ? -11.258 -1.747 5.855 1 89.94 109 PHE B CA 1
ATOM 2830 C C . PHE B 1 109 ? -10.094 -0.988 5.242 1 89.94 109 PHE B C 1
ATOM 2832 O O . PHE B 1 109 ? -9.367 -1.525 4.395 1 89.94 109 PHE B O 1
ATOM 2839 N N . ARG B 1 110 ? -9.906 0.224 5.691 1 88.25 110 ARG B N 1
ATOM 2840 C CA . ARG B 1 110 ? -8.734 0.964 5.234 1 88.25 110 ARG B CA 1
ATOM 2841 C C . ARG B 1 110 ? -7.449 0.357 5.789 1 88.25 110 ARG B C 1
ATOM 2843 O O . ARG B 1 110 ? -6.379 0.502 5.195 1 88.25 110 ARG B O 1
ATOM 2850 N N . SER B 1 111 ? -7.641 -0.257 6.938 1 88.12 111 SER B N 1
ATOM 2851 C CA . SER B 1 111 ? -6.484 -0.871 7.582 1 88.12 111 SER B CA 1
ATOM 2852 C C . SER B 1 111 ? -6.25 -2.287 7.07 1 88.12 111 SER B C 1
ATOM 2854 O O . SER B 1 111 ? -5.188 -2.869 7.297 1 88.12 111 SER B O 1
ATOM 2856 N N . THR B 1 112 ? -7.258 -2.799 6.457 1 89.31 112 THR B N 1
ATOM 2857 C CA . THR B 1 112 ? -7.141 -4.121 5.855 1 89.31 112 THR B CA 1
ATOM 2858 C C . THR B 1 112 ? -6.328 -4.059 4.566 1 89.31 112 THR B C 1
ATOM 2860 O O . THR B 1 112 ? -6.637 -3.275 3.666 1 89.31 112 THR B O 1
ATOM 2863 N N . PRO B 1 113 ? -5.277 -4.863 4.5 1 90.38 113 PRO B N 1
ATOM 2864 C CA . PRO B 1 113 ? -4.609 -4.93 3.201 1 90.38 113 PRO B CA 1
ATOM 2865 C C . PRO B 1 113 ? -5.574 -5.227 2.055 1 90.38 113 PRO B C 1
ATOM 2867 O O . PRO B 1 113 ? -6.254 -6.254 2.064 1 90.38 113 PRO B O 1
ATOM 2870 N N . ALA B 1 114 ? -5.625 -4.289 1.139 1 89.69 114 ALA B N 1
ATOM 2871 C CA . ALA B 1 114 ? -6.547 -4.445 0.018 1 89.69 114 ALA B CA 1
ATOM 2872 C C . ALA B 1 114 ? -6.297 -5.762 -0.718 1 89.69 114 ALA B C 1
ATOM 2874 O O . ALA B 1 114 ? -7.234 -6.379 -1.231 1 89.69 114 ALA B O 1
ATOM 2875 N N . THR B 1 115 ? -5.133 -6.18 -0.714 1 89 115 THR B N 1
ATOM 2876 C CA . THR B 1 115 ? -4.742 -7.387 -1.43 1 89 115 THR B CA 1
ATOM 2877 C C . THR B 1 115 ? -5.289 -8.633 -0.731 1 89 115 THR B C 1
ATOM 2879 O O . THR B 1 115 ? -5.434 -9.688 -1.353 1 89 115 THR B O 1
ATOM 2882 N N . ALA B 1 116 ? -5.555 -8.508 0.569 1 92.06 116 ALA B N 1
ATOM 2883 C CA . ALA B 1 116 ? -6.152 -9.625 1.29 1 92.06 116 ALA B CA 1
ATOM 2884 C C . ALA B 1 116 ? -7.547 -9.938 0.759 1 92.06 116 ALA B C 1
ATOM 2886 O O . ALA B 1 116 ? -8.062 -11.039 0.968 1 92.06 116 ALA B O 1
ATOM 2887 N N . MET B 1 117 ? -8.094 -9 0.037 1 93 117 MET B N 1
ATOM 2888 C CA . MET B 1 117 ? -9.453 -9.164 -0.478 1 93 117 MET B CA 1
ATOM 2889 C C . MET B 1 117 ? -9.43 -9.742 -1.89 1 93 117 MET B C 1
ATOM 2891 O O . MET B 1 117 ? -10.484 -10.023 -2.461 1 93 117 MET B O 1
ATOM 2895 N N . PHE B 1 118 ? -8.234 -10.008 -2.461 1 92.5 118 PHE B N 1
ATOM 2896 C CA . PHE B 1 118 ? -8.117 -10.523 -3.822 1 92.5 118 PHE B CA 1
ATOM 2897 C C . PHE B 1 118 ? -8.961 -11.773 -4.004 1 92.5 118 PHE B C 1
ATOM 2899 O O . PHE B 1 118 ? -9.766 -11.859 -4.934 1 92.5 118 PHE B O 1
ATOM 2906 N N . PRO B 1 119 ? -8.836 -12.68 -3.113 1 91.31 119 PRO B N 1
ATOM 2907 C CA . PRO B 1 119 ? -9.586 -13.922 -3.305 1 91.31 119 PRO B CA 1
ATOM 2908 C C . PRO B 1 119 ? -11.102 -13.695 -3.316 1 91.31 119 PRO B C 1
ATOM 2910 O O . PRO B 1 119 ? -11.82 -14.367 -4.059 1 91.31 119 PRO B O 1
ATOM 2913 N N . LEU B 1 120 ? -11.547 -12.766 -2.48 1 90.62 120 LEU B N 1
ATOM 2914 C CA . LEU B 1 120 ? -12.969 -12.438 -2.475 1 90.62 120 LEU B CA 1
ATOM 2915 C C . LEU B 1 120 ? -13.398 -11.875 -3.826 1 90.62 120 LEU B C 1
ATOM 2917 O O . LEU B 1 120 ? -14.406 -12.312 -4.387 1 90.62 120 LEU B O 1
ATOM 2921 N N . PHE B 1 121 ? -12.656 -11.031 -4.391 1 92.06 121 PHE B N 1
ATOM 2922 C CA . PHE B 1 121 ? -13.016 -10.406 -5.66 1 92.06 121 PHE B CA 1
ATOM 2923 C C . PHE B 1 121 ? -12.859 -11.398 -6.812 1 92.06 121 PHE B C 1
ATOM 2925 O O . PHE B 1 121 ? -13.586 -11.32 -7.805 1 92.06 121 PHE B O 1
ATOM 2932 N N . LEU B 1 122 ? -11.906 -12.289 -6.645 1 89.62 122 LEU B N 1
ATOM 2933 C CA . LEU B 1 122 ? -11.773 -13.367 -7.617 1 89.62 122 LEU B CA 1
ATOM 2934 C C . LEU B 1 122 ? -13.023 -14.25 -7.625 1 89.62 122 LEU B C 1
ATOM 2936 O O . LEU B 1 122 ? -13.492 -14.648 -8.688 1 89.62 122 LEU B O 1
ATOM 2940 N N . LEU B 1 123 ? -13.438 -14.477 -6.469 1 85.31 123 LEU B N 1
ATOM 2941 C CA . LEU B 1 123 ? -14.617 -15.32 -6.324 1 85.31 123 LEU B CA 1
ATOM 2942 C C . LEU B 1 123 ? -15.852 -14.633 -6.902 1 85.31 123 LEU B C 1
ATOM 2944 O O . LEU B 1 123 ? -16.672 -15.273 -7.559 1 85.31 123 LEU B O 1
ATOM 2948 N N . LEU B 1 124 ? -15.992 -13.305 -6.793 1 85.56 124 LEU B N 1
ATOM 2949 C CA . LEU B 1 124 ? -17.172 -12.555 -7.184 1 85.56 124 LEU B CA 1
ATOM 2950 C C . LEU B 1 124 ? -17.156 -12.242 -8.68 1 85.56 124 LEU B C 1
ATOM 2952 O O . LEU B 1 124 ? -18.188 -12.266 -9.336 1 85.56 124 LEU B O 1
ATOM 2956 N N . PHE B 1 125 ? -15.914 -12.016 -9.234 1 90.25 125 PHE B N 1
ATOM 2957 C CA . PHE B 1 125 ? -15.883 -11.422 -10.562 1 90.25 125 PHE B CA 1
ATOM 2958 C C . PHE B 1 125 ? -15.086 -12.289 -11.523 1 90.25 125 PHE B C 1
ATOM 2960 O O . PHE B 1 125 ? -15.07 -12.039 -12.734 1 90.25 125 PHE B O 1
ATOM 2967 N N . GLY B 1 126 ? -14.43 -13.312 -11.039 1 86.62 126 GLY B N 1
ATOM 2968 C CA . GLY B 1 126 ? -13.633 -14.172 -11.898 1 86.62 126 GLY B CA 1
ATOM 2969 C C . GLY B 1 126 ? -12.227 -13.641 -12.133 1 86.62 126 GLY B C 1
ATOM 2970 O O . GLY B 1 126 ? -11.719 -12.852 -11.336 1 86.62 126 GLY B O 1
ATOM 2971 N N . LEU B 1 127 ? -11.57 -14.109 -13.141 1 88 127 LEU B N 1
ATOM 2972 C CA . LEU B 1 127 ? -10.156 -13.844 -13.367 1 88 127 LEU B CA 1
ATOM 2973 C C . LEU B 1 127 ? -9.969 -12.672 -14.328 1 88 127 LEU B C 1
ATOM 2975 O O . LEU B 1 127 ? -8.844 -12.227 -14.562 1 88 127 LEU B O 1
ATOM 2979 N N . GLY B 1 128 ? -11.016 -12.094 -14.797 1 89.75 128 GLY B N 1
ATOM 2980 C CA . GLY B 1 128 ? -10.938 -11.055 -15.805 1 89.75 128 GLY B CA 1
ATOM 2981 C C . GLY B 1 128 ? -10.586 -9.695 -15.234 1 89.75 128 GLY B C 1
ATOM 2982 O O . GLY B 1 128 ? -10.211 -9.578 -14.07 1 89.75 128 GLY B O 1
ATOM 2983 N N . ASP B 1 129 ? -10.672 -8.633 -16.047 1 94.12 129 ASP B N 1
ATOM 2984 C CA . ASP B 1 129 ? -10.312 -7.262 -15.711 1 94.12 129 ASP B CA 1
ATOM 2985 C C . ASP B 1 129 ? -11.227 -6.719 -14.609 1 94.12 129 ASP B C 1
ATOM 2987 O O . ASP B 1 129 ? -10.805 -5.891 -13.797 1 94.12 129 ASP B O 1
ATOM 2991 N N . LEU B 1 130 ? -12.344 -7.25 -14.602 1 94.25 130 LEU B N 1
ATOM 2992 C CA . LEU B 1 130 ? -13.32 -6.734 -13.648 1 94.25 130 LEU B CA 1
ATOM 2993 C C . LEU B 1 130 ? -12.852 -6.953 -12.219 1 94.25 130 LEU B C 1
ATOM 2995 O O . LEU B 1 130 ? -12.992 -6.066 -11.375 1 94.25 130 LEU B O 1
ATOM 2999 N N . ALA B 1 131 ? -12.344 -8.148 -11.914 1 93.69 131 ALA B N 1
ATOM 3000 C CA . ALA B 1 131 ? -11.859 -8.438 -10.57 1 93.69 131 ALA B CA 1
ATOM 3001 C C . ALA B 1 131 ? -10.711 -7.508 -10.188 1 93.69 131 ALA B C 1
ATOM 3003 O O . ALA B 1 131 ? -10.68 -6.965 -9.078 1 93.69 131 ALA B O 1
ATOM 3004 N N . LYS B 1 132 ? -9.789 -7.305 -11.102 1 96.06 132 LYS B N 1
ATOM 3005 C CA . LYS B 1 132 ? -8.609 -6.484 -10.867 1 96.06 132 LYS B CA 1
ATOM 3006 C C . LYS B 1 132 ? -8.984 -5.023 -10.648 1 96.06 132 LYS B C 1
ATOM 3008 O O . LYS B 1 132 ? -8.539 -4.398 -9.688 1 96.06 132 LYS B O 1
ATOM 3013 N N . ILE B 1 133 ? -9.875 -4.523 -11.469 1 97.38 133 ILE B N 1
ATOM 3014 C CA . ILE B 1 133 ? -10.297 -3.131 -11.406 1 97.38 133 ILE B CA 1
ATOM 3015 C C . ILE B 1 133 ? -11.164 -2.914 -10.164 1 97.38 133 ILE B C 1
ATOM 3017 O O . ILE B 1 133 ? -11.023 -1.903 -9.477 1 97.38 133 ILE B O 1
ATOM 3021 N N . ALA B 1 134 ? -11.992 -3.861 -9.875 1 96.5 134 ALA B N 1
ATOM 3022 C CA . ALA B 1 134 ? -12.922 -3.723 -8.758 1 96.5 134 ALA B CA 1
ATOM 3023 C C . ALA B 1 134 ? -12.18 -3.656 -7.43 1 96.5 134 ALA B C 1
ATOM 3025 O O . ALA B 1 134 ? -12.492 -2.826 -6.574 1 96.5 134 ALA B O 1
ATOM 3026 N N . VAL B 1 135 ? -11.234 -4.535 -7.238 1 95.44 135 VAL B N 1
ATOM 3027 C CA . VAL B 1 135 ? -10.508 -4.547 -5.973 1 95.44 135 VAL B CA 1
ATOM 3028 C C . VAL B 1 135 ? -9.688 -3.264 -5.84 1 95.44 135 VAL B C 1
ATOM 3030 O O . VAL B 1 135 ? -9.617 -2.672 -4.762 1 95.44 135 VAL B O 1
ATOM 3033 N N . ALA B 1 136 ? -9.031 -2.854 -6.914 1 97.31 136 ALA B N 1
ATOM 3034 C CA . ALA B 1 136 ? -8.273 -1.604 -6.902 1 97.31 136 ALA B CA 1
ATOM 3035 C C . ALA B 1 136 ? -9.188 -0.412 -6.641 1 97.31 136 ALA B C 1
ATOM 3037 O O . ALA B 1 136 ? -8.844 0.485 -5.867 1 97.31 136 ALA B O 1
ATOM 3038 N N . ALA B 1 137 ? -10.328 -0.398 -7.27 1 97.81 137 ALA B N 1
ATOM 3039 C CA . ALA B 1 137 ? -11.305 0.668 -7.07 1 97.81 137 ALA B CA 1
ATOM 3040 C C . ALA B 1 137 ? -11.797 0.703 -5.625 1 97.81 137 ALA B C 1
ATOM 3042 O O . ALA B 1 137 ? -11.969 1.778 -5.051 1 97.81 137 ALA B O 1
ATOM 3043 N N . PHE B 1 138 ? -12.016 -0.445 -5.102 1 96.62 138 PHE B N 1
ATOM 3044 C CA . PHE B 1 138 ? -12.484 -0.535 -3.723 1 96.62 138 PHE B CA 1
ATOM 3045 C C . PHE B 1 138 ? -11.461 0.059 -2.764 1 96.62 138 PHE B C 1
ATOM 3047 O O . PHE B 1 138 ? -11.812 0.849 -1.884 1 96.62 138 PHE B O 1
ATOM 3054 N N . ALA B 1 139 ? -10.242 -0.367 -2.92 1 95.12 139 ALA B N 1
ATOM 3055 C CA . ALA B 1 139 ? -9.164 0.154 -2.082 1 95.12 139 ALA B CA 1
ATOM 3056 C C . ALA B 1 139 ? -9.055 1.67 -2.213 1 95.12 139 ALA B C 1
ATOM 3058 O O . ALA B 1 139 ? -8.969 2.381 -1.209 1 95.12 139 ALA B O 1
ATOM 3059 N N . ALA B 1 140 ? -9.047 2.133 -3.41 1 96.94 140 ALA B N 1
ATOM 3060 C CA . ALA B 1 140 ? -8.961 3.564 -3.68 1 96.94 140 ALA B CA 1
ATOM 3061 C C . ALA B 1 140 ? -10.195 4.297 -3.145 1 96.94 140 ALA B C 1
ATOM 3063 O O . ALA B 1 140 ? -10.086 5.422 -2.652 1 96.94 140 ALA B O 1
ATOM 3064 N N . TRP B 1 141 ? -11.336 3.699 -3.281 1 97 141 TRP B N 1
ATOM 3065 C CA . TRP B 1 141 ? -12.602 4.273 -2.846 1 97 141 TRP B CA 1
ATOM 3066 C C . TRP B 1 141 ? -12.578 4.574 -1.352 1 97 141 TRP B C 1
ATOM 3068 O O . TRP B 1 141 ? -13.016 5.645 -0.92 1 97 141 TRP B O 1
ATOM 3078 N N . LEU B 1 142 ? -12.125 3.686 -0.587 1 95.19 142 LEU B N 1
ATOM 3079 C CA . LEU B 1 142 ? -12.07 3.857 0.861 1 95.19 142 LEU B CA 1
ATOM 3080 C C . LEU B 1 142 ? -11.211 5.062 1.233 1 95.19 142 LEU B C 1
ATOM 3082 O O . LEU B 1 142 ? -11.57 5.836 2.125 1 95.19 142 LEU B O 1
ATOM 3086 N N . VAL B 1 143 ? -10.102 5.184 0.58 1 94.06 143 VAL B N 1
ATOM 3087 C CA . VAL B 1 143 ? -9.188 6.289 0.833 1 94.06 143 VAL B CA 1
ATOM 3088 C C . VAL B 1 143 ? -9.852 7.613 0.466 1 94.06 143 VAL B C 1
ATOM 3090 O O . VAL B 1 143 ? -9.781 8.586 1.223 1 94.06 143 VAL B O 1
ATOM 3093 N N . ILE B 1 144 ? -10.492 7.633 -0.635 1 94.75 144 ILE B N 1
ATOM 3094 C CA . ILE B 1 144 ? -11.141 8.844 -1.113 1 94.75 144 ILE B CA 1
ATOM 3095 C C . ILE B 1 144 ? -12.289 9.219 -0.183 1 94.75 144 ILE B C 1
ATOM 3097 O O . ILE B 1 144 ? -12.43 10.375 0.216 1 94.75 144 ILE B O 1
ATOM 3101 N N . VAL B 1 145 ? -13.133 8.25 0.168 1 94.62 145 VAL B N 1
ATOM 3102 C CA . VAL B 1 145 ? -14.258 8.5 1.062 1 94.62 145 VAL B CA 1
ATOM 3103 C C . VAL B 1 145 ? -13.758 9.117 2.365 1 94.62 145 VAL B C 1
ATOM 3105 O O . VAL B 1 145 ? -14.32 10.109 2.838 1 94.62 145 VAL B O 1
ATOM 3108 N N . PHE B 1 146 ? -12.742 8.539 2.893 1 93.31 146 PHE B N 1
ATOM 3109 C CA . PHE B 1 146 ? -12.188 9.008 4.156 1 93.31 146 PHE B CA 1
ATOM 3110 C C . PHE B 1 146 ? -11.695 10.445 4.031 1 93.31 146 PHE B C 1
ATOM 3112 O O . PHE B 1 146 ? -12.047 11.297 4.852 1 93.31 146 PHE B O 1
ATOM 3119 N N . ASN B 1 147 ? -10.906 10.734 3.045 1 92.62 147 ASN B N 1
ATOM 3120 C CA . ASN B 1 147 ? -10.297 12.055 2.9 1 92.62 147 ASN B CA 1
ATOM 3121 C C . ASN B 1 147 ? -11.344 13.117 2.566 1 92.62 147 ASN B C 1
ATOM 3123 O O . ASN B 1 147 ? -11.281 14.234 3.074 1 92.62 147 ASN B O 1
ATOM 3127 N N . VAL B 1 148 ? -12.273 12.766 1.723 1 90.75 148 VAL B N 1
ATOM 3128 C CA . VAL B 1 148 ? -13.32 13.711 1.363 1 90.75 148 VAL B CA 1
ATOM 3129 C C . VAL B 1 148 ? -14.195 14 2.582 1 90.75 148 VAL B C 1
ATOM 3131 O O . VAL B 1 148 ? -14.5 15.156 2.873 1 90.75 148 VAL B O 1
ATOM 3134 N N . ALA B 1 149 ? -14.609 12.953 3.301 1 91.56 149 ALA B N 1
ATOM 3135 C CA . ALA B 1 149 ? -15.422 13.148 4.496 1 91.56 149 ALA B CA 1
ATOM 3136 C C . ALA B 1 149 ? -14.703 14.023 5.52 1 91.56 149 ALA B C 1
ATOM 3138 O O . ALA B 1 149 ? -15.297 14.938 6.086 1 91.56 149 ALA B O 1
ATOM 3139 N N . TYR B 1 150 ? -13.492 13.688 5.695 1 88.31 150 TYR B N 1
ATOM 3140 C CA . TYR B 1 150 ? -12.703 14.461 6.641 1 88.31 150 TYR B CA 1
ATOM 3141 C C . TYR B 1 150 ? -12.562 15.906 6.18 1 88.31 150 TYR B C 1
ATOM 3143 O O . TYR B 1 150 ? -12.609 16.828 6.992 1 88.31 150 TYR B O 1
ATOM 3151 N N . GLY B 1 151 ? -12.312 16.094 4.938 1 86.25 151 GLY B N 1
ATOM 3152 C CA . GLY B 1 151 ? -12.258 17.438 4.387 1 86.25 151 GLY B CA 1
ATOM 3153 C C . GLY B 1 151 ? -13.539 18.219 4.59 1 86.25 151 GLY B C 1
ATOM 3154 O O . GLY B 1 151 ? -13.508 19.391 4.973 1 86.25 151 GLY B O 1
ATOM 3155 N N . VAL B 1 152 ? -14.648 17.594 4.375 1 84.94 152 VAL B N 1
ATOM 3156 C CA . VAL B 1 152 ? -15.953 18.234 4.52 1 84.94 152 VAL B CA 1
ATOM 3157 C C . VAL B 1 152 ? -16.203 18.562 5.988 1 84.94 152 VAL B C 1
ATOM 3159 O O . VAL B 1 152 ? -16.672 19.656 6.312 1 84.94 152 VAL B O 1
ATOM 3162 N N . MET B 1 153 ? -15.938 17.641 6.848 1 85.94 153 MET B N 1
ATOM 3163 C CA . MET B 1 153 ? -16.156 17.844 8.273 1 85.94 153 MET B CA 1
ATOM 3164 C C . MET B 1 153 ? -15.312 19 8.797 1 85.94 153 MET B C 1
ATOM 3166 O O . MET B 1 153 ? -15.766 19.766 9.656 1 85.94 153 MET B O 1
ATOM 3170 N N . ASN B 1 154 ? -14.195 19.141 8.32 1 81.94 154 ASN B N 1
ATOM 3171 C CA . ASN B 1 154 ? -13.305 20.203 8.805 1 81.94 154 ASN B CA 1
ATOM 3172 C C . ASN B 1 154 ? -13.594 21.531 8.133 1 81.94 154 ASN B C 1
ATOM 3174 O O . ASN B 1 154 ? -13.234 22.594 8.656 1 81.94 154 ASN B O 1
ATOM 3178 N N . ALA B 1 155 ? -13.977 21.453 6.902 1 72.94 155 ALA B N 1
ATOM 3179 C CA . ALA B 1 155 ? -14.375 22.688 6.223 1 72.94 155 ALA B CA 1
ATOM 3180 C C . ALA B 1 155 ? -15.523 23.375 6.961 1 72.94 155 ALA B C 1
ATOM 3182 O O . ALA B 1 155 ? -15.594 24.594 7.012 1 72.94 155 ALA B O 1
ATOM 3183 N N . ARG B 1 156 ? -16.453 22.578 7.402 1 58.62 156 ARG B N 1
ATOM 3184 C CA . ARG B 1 156 ? -17.656 23.078 8.062 1 58.62 156 ARG B CA 1
ATOM 3185 C C . ARG B 1 156 ? -17.297 23.875 9.312 1 58.62 156 ARG B C 1
ATOM 3187 O O . ARG B 1 156 ? -17.922 24.906 9.586 1 58.62 156 ARG B O 1
ATOM 3194 N N . GLN B 1 157 ? -16.328 23.359 9.914 1 60 157 GLN B N 1
ATOM 3195 C CA . GLN B 1 157 ? -16.047 24.031 11.18 1 60 157 GLN B CA 1
ATOM 3196 C C . GLN B 1 157 ? -15.492 25.438 10.945 1 60 157 GLN B C 1
ATOM 3198 O O . GLN B 1 157 ? -15.828 26.359 11.68 1 60 157 GLN B O 1
ATOM 3203 N N . THR B 1 158 ? -14.766 25.547 9.938 1 54.56 158 THR B N 1
ATOM 3204 C CA . THR B 1 158 ? -14.148 26.859 9.75 1 54.56 158 THR B CA 1
ATOM 3205 C C . THR B 1 158 ? -15.117 27.828 9.086 1 54.56 158 THR B C 1
ATOM 3207 O O . THR B 1 158 ? -15.273 28.969 9.539 1 54.56 158 THR B O 1
ATOM 3210 N N . ARG B 1 159 ? -15.633 27.438 7.91 1 53.69 159 ARG B N 1
ATOM 3211 C CA . ARG B 1 159 ? -16.297 28.453 7.09 1 53.69 159 ARG B CA 1
ATOM 3212 C C . ARG B 1 159 ? -17.797 28.5 7.398 1 53.69 159 ARG B C 1
ATOM 3214 O O . ARG B 1 159 ? -18.438 29.531 7.168 1 53.69 159 ARG B O 1
ATOM 3221 N N . ILE B 1 160 ? -18.438 27.391 7.766 1 52.56 160 ILE B N 1
ATOM 3222 C CA . ILE B 1 160 ? -19.875 27.469 8.016 1 52.56 160 ILE B CA 1
ATOM 3223 C C . ILE B 1 160 ? -20.156 28.531 9.07 1 52.56 160 ILE B C 1
ATOM 3225 O O . ILE B 1 160 ? -21.109 29.297 8.938 1 52.56 160 ILE B O 1
ATOM 3229 N N . LEU B 1 161 ? -19.203 28.547 9.906 1 51.41 161 LEU B N 1
ATOM 3230 C CA . LEU B 1 161 ? -19.438 29.609 10.883 1 51.41 161 LEU B CA 1
ATOM 3231 C C . LEU B 1 161 ? -19.375 30.984 10.211 1 51.41 161 LEU B C 1
ATOM 3233 O O . LEU B 1 161 ? -20.172 31.859 10.523 1 51.41 161 LEU B O 1
ATOM 3237 N N . ALA B 1 162 ? -18.484 30.953 9.227 1 52.66 162 ALA B N 1
ATOM 3238 C CA . ALA B 1 162 ? -18.312 32.25 8.57 1 52.66 162 ALA B CA 1
ATOM 3239 C C . ALA B 1 162 ? -19.453 32.5 7.59 1 52.66 162 ALA B C 1
ATOM 3241 O O . ALA B 1 162 ? -19.969 33.625 7.5 1 52.66 162 ALA B O 1
ATOM 3242 N N . ALA B 1 163 ? -19.875 31.547 6.852 1 54.09 163 ALA B N 1
ATOM 3243 C CA . ALA B 1 163 ? -20.859 31.719 5.789 1 54.09 163 ALA B CA 1
ATOM 3244 C C . ALA B 1 163 ? -22.266 31.891 6.367 1 54.09 163 ALA B C 1
ATOM 3246 O O . ALA B 1 163 ? -23.078 32.656 5.836 1 54.09 163 ALA B O 1
ATOM 3247 N N . ARG B 1 164 ? -22.562 31.094 7.336 1 53.91 164 ARG B N 1
ATOM 3248 C CA . ARG B 1 164 ? -23.875 31.25 7.965 1 53.91 164 ARG B CA 1
ATOM 3249 C C . ARG B 1 164 ? -24.062 32.688 8.438 1 53.91 164 ARG B C 1
ATOM 3251 O O . ARG B 1 164 ? -25.188 33.219 8.406 1 53.91 164 ARG B O 1
ATOM 3258 N N . SER B 1 165 ? -23.031 33.25 8.742 1 52.53 165 SER B N 1
ATOM 3259 C CA . SER B 1 165 ? -23.141 34.656 9.156 1 52.53 165 SER B CA 1
ATOM 3260 C C . SER B 1 165 ? -23.453 35.562 7.973 1 52.53 165 SER B C 1
ATOM 3262 O O . SER B 1 165 ? -23.938 36.688 8.148 1 52.53 165 SER B O 1
ATOM 3264 N N . MET B 1 166 ? -23.094 35.062 6.77 1 53.06 166 MET B N 1
ATOM 3265 C CA . MET B 1 166 ? -23.266 35.969 5.637 1 53.06 166 MET B CA 1
ATOM 3266 C C . MET B 1 166 ? -24.531 35.625 4.871 1 53.06 166 MET B C 1
ATOM 3268 O O . MET B 1 166 ? -24.812 36.219 3.834 1 53.06 166 MET B O 1
ATOM 3272 N N . GLY B 1 167 ? -25.438 34.844 5.293 1 56.12 167 GLY B N 1
ATOM 3273 C CA . GLY B 1 167 ? -26.766 34.625 4.715 1 56.12 167 GLY B CA 1
ATOM 3274 C C . GLY B 1 167 ? -26.75 33.688 3.535 1 56.12 167 GLY B C 1
ATOM 3275 O O . GLY B 1 167 ? -27.672 33.656 2.727 1 56.12 167 GLY B O 1
ATOM 3276 N N . ALA B 1 168 ? -25.688 33.125 3.098 1 53.41 168 ALA B N 1
ATOM 3277 C CA . ALA B 1 168 ? -25.625 32.281 1.894 1 53.41 168 ALA B CA 1
ATOM 3278 C C . ALA B 1 168 ? -26.375 30.984 2.082 1 53.41 168 ALA B C 1
ATOM 3280 O O . ALA B 1 168 ? -26.469 30.469 3.197 1 53.41 168 ALA B O 1
ATOM 3281 N N . SER B 1 169 ? -27.188 30.625 1.038 1 57.41 169 SER B N 1
ATOM 3282 C CA . SER B 1 169 ? -27.969 29.391 1.048 1 57.41 169 SER B CA 1
ATOM 3283 C C . SER B 1 169 ? -27.078 28.172 1.199 1 57.41 169 SER B C 1
ATOM 3285 O O . SER B 1 169 ? -25.891 28.219 0.854 1 57.41 169 SER B O 1
ATOM 3287 N N . SER B 1 170 ? -27.484 27.109 1.871 1 55.75 170 SER B N 1
ATOM 3288 C CA . SER B 1 170 ? -26.75 25.922 2.303 1 55.75 170 SER B CA 1
ATOM 3289 C C . SER B 1 170 ? -26.062 25.25 1.127 1 55.75 170 SER B C 1
ATOM 3291 O O . SER B 1 170 ? -24.922 24.781 1.258 1 55.75 170 SER B O 1
ATOM 3293 N N . LEU B 1 171 ? -26.797 25.25 0.005 1 56.59 171 LEU B N 1
ATOM 3294 C CA . LEU B 1 171 ? -26.25 24.531 -1.146 1 56.59 171 LEU B CA 1
ATOM 3295 C C . LEU B 1 171 ? -25.109 25.312 -1.793 1 56.59 171 LEU B C 1
ATOM 3297 O O . LEU B 1 171 ? -24.141 24.734 -2.256 1 56.59 171 LEU B O 1
ATOM 3301 N N . ARG B 1 172 ? -25.359 26.641 -1.964 1 55.88 172 ARG B N 1
ATOM 3302 C CA . ARG B 1 172 ? -24.328 27.484 -2.549 1 55.88 172 ARG B CA 1
ATOM 3303 C C . ARG B 1 172 ? -23.078 27.516 -1.677 1 55.88 172 ARG B C 1
ATOM 3305 O O . ARG B 1 172 ? -21.953 27.5 -2.191 1 55.88 172 ARG B O 1
ATOM 3312 N N . ILE B 1 173 ? -23.25 27.469 -0.443 1 55.31 173 ILE B N 1
ATOM 3313 C CA . ILE B 1 173 ? -22.141 27.406 0.5 1 55.31 173 ILE B CA 1
ATOM 3314 C C . ILE B 1 173 ? -21.422 26.062 0.354 1 55.31 173 ILE B C 1
ATOM 3316 O O . ILE B 1 173 ? -20.188 26.016 0.378 1 55.31 173 ILE B O 1
ATOM 3320 N N . PHE B 1 174 ? -22.266 25.172 0.148 1 55.97 174 PHE B N 1
ATOM 3321 C CA . PHE B 1 174 ? -21.703 23.828 0.036 1 55.97 174 PHE B CA 1
ATOM 3322 C C . PHE B 1 174 ? -20.781 23.734 -1.183 1 55.97 174 PHE B C 1
ATOM 3324 O O . PHE B 1 174 ? -19.688 23.203 -1.093 1 55.97 174 PHE B O 1
ATOM 3331 N N . ARG B 1 175 ? -21.375 24.109 -2.305 1 58.25 175 ARG B N 1
ATOM 3332 C CA . ARG B 1 175 ? -20.641 23.922 -3.549 1 58.25 175 ARG B CA 1
ATOM 3333 C C . ARG B 1 175 ? -19.375 24.781 -3.57 1 58.25 175 ARG B C 1
ATOM 3335 O O . ARG B 1 175 ? -18.297 24.312 -3.932 1 58.25 175 ARG B O 1
ATOM 3342 N N . ASP B 1 176 ? -19.578 26.016 -3.301 1 56.38 176 ASP B N 1
ATOM 3343 C CA . ASP B 1 176 ? -18.484 26.953 -3.52 1 56.38 176 ASP B CA 1
ATOM 3344 C C . ASP B 1 176 ? -17.438 26.828 -2.408 1 56.38 176 ASP B C 1
ATOM 3346 O O . ASP B 1 176 ? -16.234 26.797 -2.68 1 56.38 176 ASP B O 1
ATOM 3350 N N . VAL B 1 177 ? -17.953 26.75 -1.297 1 55.81 177 VAL B N 1
ATOM 3351 C CA . VAL B 1 177 ? -17.016 26.859 -0.181 1 55.81 177 VAL B CA 1
ATOM 3352 C C . VAL B 1 177 ? -16.531 25.469 0.23 1 55.81 177 VAL B C 1
ATOM 3354 O O . VAL B 1 177 ? -15.32 25.25 0.4 1 55.81 177 VAL B O 1
ATOM 3357 N N . ILE B 1 178 ? -17.516 24.594 0.248 1 59.06 178 ILE B N 1
ATOM 3358 C CA . ILE B 1 178 ? -17.141 23.281 0.796 1 59.06 178 ILE B CA 1
ATOM 3359 C C . ILE B 1 178 ? -16.281 22.531 -0.208 1 59.06 178 ILE B C 1
ATOM 3361 O O . ILE B 1 178 ? -15.266 21.938 0.162 1 59.06 178 ILE B O 1
ATOM 3365 N N . PHE B 1 179 ? -16.703 22.688 -1.421 1 65 179 PHE B N 1
ATOM 3366 C CA . PHE B 1 179 ? -15.977 21.922 -2.436 1 65 179 PHE B CA 1
ATOM 3367 C C . PHE B 1 179 ? -14.539 22.406 -2.549 1 65 179 PHE B C 1
ATOM 3369 O O . PHE B 1 179 ? -13.609 21.594 -2.518 1 65 179 PHE B O 1
ATOM 3376 N N . PHE B 1 180 ? -14.445 23.688 -2.59 1 66.75 180 PHE B N 1
ATOM 3377 C CA . PHE B 1 180 ? -13.102 24.234 -2.768 1 66.75 180 PHE B CA 1
ATOM 3378 C C . PHE B 1 180 ? -12.281 24.078 -1.495 1 66.75 180 PHE B C 1
ATOM 3380 O O . PHE B 1 180 ? -11.07 23.859 -1.557 1 66.75 180 PHE B O 1
ATOM 3387 N N . GLU B 1 181 ? -12.938 24.141 -0.386 1 68.75 181 GLU B N 1
ATOM 3388 C CA . GLU B 1 181 ? -12.219 24.031 0.879 1 68.75 181 GLU B CA 1
ATOM 3389 C C . GLU B 1 181 ? -11.789 22.594 1.142 1 68.75 181 GLU B C 1
ATOM 3391 O O . GLU B 1 181 ? -10.812 22.344 1.857 1 68.75 181 GLU B O 1
ATOM 3396 N N . THR B 1 182 ? -12.516 21.75 0.549 1 77.94 182 THR B N 1
ATOM 3397 C CA . THR B 1 182 ? -12.219 20.344 0.779 1 77.94 182 THR B CA 1
ATOM 3398 C C . THR B 1 182 ? -11.234 19.828 -0.263 1 77.94 182 THR B C 1
ATOM 3400 O O . THR B 1 182 ? -10.695 18.719 -0.118 1 77.94 182 THR B O 1
ATOM 3403 N N . LEU B 1 183 ? -10.891 20.688 -1.212 1 78.38 183 LEU B N 1
ATOM 3404 C CA . LEU B 1 183 ? -10.117 20.266 -2.373 1 78.38 183 LEU B CA 1
ATOM 3405 C C . LEU B 1 183 ? -8.727 19.812 -1.96 1 78.38 183 LEU B C 1
ATOM 3407 O O . LEU B 1 183 ? -8.258 18.766 -2.416 1 78.38 183 LEU B O 1
ATOM 3411 N N . PRO B 1 184 ? -8.109 20.562 -1.032 1 78.44 184 PRO B N 1
ATOM 3412 C CA . PRO B 1 184 ? -6.766 20.125 -0.67 1 78.44 184 PRO B CA 1
ATOM 3413 C C . PRO B 1 184 ? -6.75 18.719 -0.057 1 78.44 184 PRO B C 1
ATOM 3415 O O . PRO B 1 184 ? -5.93 17.891 -0.443 1 78.44 184 PRO B O 1
ATOM 3418 N N . GLN B 1 185 ? -7.676 18.5 0.832 1 81.12 185 GLN B N 1
ATOM 3419 C CA . GLN B 1 185 ? -7.754 17.188 1.469 1 81.12 185 GLN B CA 1
ATOM 3420 C C . GLN B 1 185 ? -8.172 16.125 0.469 1 81.12 185 GLN B C 1
ATOM 3422 O O . GLN B 1 185 ? -7.699 14.977 0.539 1 81.12 185 GLN B O 1
ATOM 3427 N N . THR B 1 186 ? -9.016 16.484 -0.415 1 85.94 186 THR B N 1
ATOM 3428 C CA . THR B 1 186 ? -9.453 15.562 -1.462 1 85.94 186 THR B CA 1
ATOM 3429 C C . THR B 1 186 ? -8.281 15.164 -2.357 1 85.94 186 THR B C 1
ATOM 3431 O O . THR B 1 186 ? -8.148 14 -2.738 1 85.94 186 THR B O 1
ATOM 3434 N N . PHE B 1 187 ? -7.402 16.078 -2.639 1 86.69 187 PHE B N 1
ATOM 3435 C CA . PHE B 1 187 ? -6.266 15.781 -3.502 1 86.69 187 PHE B CA 1
ATOM 3436 C C . PHE B 1 187 ? -5.25 14.898 -2.781 1 86.69 187 PHE B C 1
ATOM 3438 O O . PHE B 1 187 ? -4.59 14.062 -3.402 1 86.69 187 PHE B O 1
ATOM 3445 N N . ILE B 1 188 ? -5.117 15.117 -1.48 1 84.25 188 ILE B N 1
ATOM 3446 C CA . ILE B 1 188 ? -4.281 14.211 -0.694 1 84.25 188 ILE B CA 1
ATOM 3447 C C . ILE B 1 188 ? -4.812 12.781 -0.812 1 84.25 188 ILE B C 1
ATOM 3449 O O . ILE B 1 188 ? -4.043 11.852 -1.045 1 84.25 188 ILE B O 1
ATOM 3453 N N . GLY B 1 189 ? -6.082 12.711 -0.713 1 88.94 189 GLY B N 1
ATOM 3454 C CA . GLY B 1 189 ? -6.723 11.414 -0.862 1 88.94 189 GLY B CA 1
ATOM 3455 C C . GLY B 1 189 ? -6.555 10.82 -2.248 1 88.94 189 GLY B C 1
ATOM 3456 O O . GLY B 1 189 ? -6.305 9.625 -2.389 1 88.94 189 GLY B O 1
ATOM 3457 N N . LEU B 1 190 ? -6.625 11.68 -3.223 1 92.19 190 LEU B N 1
ATOM 3458 C CA . LEU B 1 190 ? -6.504 11.227 -4.605 1 92.19 190 LEU B CA 1
ATOM 3459 C C . LEU B 1 190 ? -5.094 10.727 -4.891 1 92.19 190 LEU B C 1
ATOM 3461 O O . LEU B 1 190 ? -4.914 9.703 -5.547 1 92.19 190 LEU B O 1
ATOM 3465 N N . ARG B 1 191 ? -4.113 11.445 -4.438 1 91.75 191 ARG B N 1
ATOM 3466 C CA . ARG B 1 191 ? -2.729 11.031 -4.633 1 91.75 191 ARG B CA 1
ATOM 3467 C C . ARG B 1 191 ? -2.467 9.672 -3.99 1 91.75 191 ARG B C 1
ATOM 3469 O O . ARG B 1 191 ? -1.868 8.789 -4.613 1 91.75 191 ARG B O 1
ATOM 3476 N N . THR B 1 192 ? -2.955 9.516 -2.828 1 91.06 192 THR B N 1
ATOM 3477 C CA . THR B 1 192 ? -2.795 8.25 -2.121 1 91.06 192 THR B CA 1
ATOM 3478 C C . THR B 1 192 ? -3.557 7.137 -2.83 1 91.06 192 THR B C 1
ATOM 3480 O O . THR B 1 192 ? -3.047 6.023 -2.971 1 91.06 192 THR B O 1
ATOM 3483 N N . ALA B 1 193 ? -4.715 7.453 -3.281 1 95.69 193 ALA B N 1
ATOM 3484 C CA . ALA B 1 193 ? -5.57 6.473 -3.945 1 95.69 193 ALA B CA 1
ATOM 3485 C C . ALA B 1 193 ? -4.938 5.988 -5.25 1 95.69 193 ALA B C 1
ATOM 3487 O O . ALA B 1 193 ? -4.977 4.797 -5.559 1 95.69 193 ALA B O 1
ATOM 3488 N N . VAL B 1 194 ? -4.402 6.914 -5.996 1 95.56 194 VAL B N 1
ATOM 3489 C CA . VAL B 1 194 ? -3.797 6.574 -7.277 1 95.56 194 VAL B CA 1
ATOM 3490 C C . VAL B 1 194 ? -2.598 5.652 -7.055 1 95.56 194 VAL B C 1
ATOM 3492 O O . VAL B 1 194 ? -2.436 4.652 -7.758 1 95.56 194 VAL B O 1
ATOM 3495 N N . SER B 1 195 ? -1.755 5.996 -6.113 1 92.69 195 SER B N 1
ATOM 3496 C CA . SER B 1 195 ? -0.603 5.164 -5.785 1 92.69 195 SER B CA 1
ATOM 3497 C C . SER B 1 195 ? -1.035 3.771 -5.34 1 92.69 195 SER B C 1
ATOM 3499 O O . SER B 1 195 ? -0.461 2.77 -5.773 1 92.69 195 SER B O 1
ATOM 3501 N N . LEU B 1 196 ? -2.057 3.719 -4.547 1 93.06 196 LEU B N 1
ATOM 3502 C CA . LEU B 1 196 ? -2.564 2.445 -4.047 1 93.06 196 LEU B CA 1
ATOM 3503 C C . LEU B 1 196 ? -3.152 1.609 -5.176 1 93.06 196 LEU B C 1
ATOM 3505 O O . LEU B 1 196 ? -2.951 0.394 -5.227 1 93.06 196 LEU B O 1
ATOM 3509 N N . ALA B 1 197 ? -3.871 2.287 -6.016 1 96.75 197 ALA B N 1
ATOM 3510 C CA . ALA B 1 197 ? -4.473 1.581 -7.145 1 96.75 197 ALA B CA 1
ATOM 3511 C C . ALA B 1 197 ? -3.398 0.96 -8.039 1 96.75 197 ALA B C 1
ATOM 3513 O O . ALA B 1 197 ? -3.561 -0.16 -8.523 1 96.75 197 ALA B O 1
ATOM 3514 N N . LEU B 1 198 ? -2.381 1.715 -8.289 1 96.5 198 LEU B N 1
ATOM 3515 C CA . LEU B 1 198 ? -1.293 1.19 -9.109 1 96.5 198 LEU B CA 1
ATOM 3516 C C . LEU B 1 198 ? -0.68 -0.05 -8.469 1 96.5 198 LEU B C 1
ATOM 3518 O O . LEU B 1 198 ? -0.432 -1.048 -9.148 1 96.5 198 LEU B O 1
ATOM 3522 N N . VAL B 1 199 ? -0.445 -0.014 -7.18 1 94.31 199 VAL B N 1
ATOM 3523 C CA . VAL B 1 199 ? 0.131 -1.138 -6.449 1 94.31 199 VAL B CA 1
ATOM 3524 C C . VAL B 1 199 ? -0.779 -2.357 -6.574 1 94.31 199 VAL B C 1
ATOM 3526 O O . VAL B 1 199 ? -0.317 -3.453 -6.906 1 94.31 199 VAL B O 1
ATOM 3529 N N . VAL B 1 200 ? -2.039 -2.182 -6.348 1 95.75 200 VAL B N 1
ATOM 3530 C CA . VAL B 1 200 ? -3.012 -3.27 -6.355 1 95.75 200 VAL B CA 1
ATOM 3531 C C . VAL B 1 200 ? -3.117 -3.861 -7.758 1 95.75 200 VAL B C 1
ATOM 3533 O O . VAL B 1 200 ? -3.146 -5.086 -7.922 1 95.75 200 VAL B O 1
ATOM 3536 N N . ILE B 1 201 ? -3.135 -3 -8.766 1 97.19 201 ILE B N 1
ATOM 3537 C CA . ILE B 1 201 ? -3.273 -3.459 -10.141 1 97.19 201 ILE B CA 1
ATOM 3538 C C . ILE B 1 201 ? -2.035 -4.25 -10.555 1 97.19 201 ILE B C 1
ATOM 3540 O O . ILE B 1 201 ? -2.145 -5.305 -11.18 1 97.19 201 ILE B O 1
ATOM 3544 N N . ILE B 1 202 ? -0.872 -3.764 -10.195 1 97.12 202 ILE B N 1
ATOM 3545 C CA . ILE B 1 202 ? 0.361 -4.461 -10.539 1 97.12 202 ILE B CA 1
ATOM 3546 C C . ILE B 1 202 ? 0.36 -5.855 -9.914 1 97.12 202 ILE B C 1
ATOM 3548 O O . ILE B 1 202 ? 0.675 -6.844 -10.586 1 97.12 202 ILE B O 1
ATOM 3552 N N . VAL B 1 203 ? -0.049 -5.973 -8.703 1 94.81 203 VAL B N 1
ATOM 3553 C CA . VAL B 1 203 ? -0.093 -7.254 -8.016 1 94.81 203 VAL B CA 1
ATOM 3554 C C . VAL B 1 203 ? -1.116 -8.172 -8.688 1 94.81 203 VAL B C 1
ATOM 3556 O O . VAL B 1 203 ? -0.85 -9.352 -8.906 1 94.81 203 VAL B O 1
ATOM 3559 N N . ALA B 1 204 ? -2.219 -7.625 -8.969 1 95.5 204 ALA B N 1
ATOM 3560 C CA . ALA B 1 204 ? -3.277 -8.406 -9.602 1 95.5 204 ALA B CA 1
ATOM 3561 C C . ALA B 1 204 ? -2.826 -8.938 -10.961 1 95.5 204 ALA B C 1
ATOM 3563 O O . ALA B 1 204 ? -3.135 -10.07 -11.32 1 95.5 204 ALA B O 1
ATOM 3564 N N . GLU B 1 205 ? -2.143 -8.102 -11.727 1 96.38 205 GLU B N 1
ATOM 3565 C CA . GLU B 1 205 ? -1.648 -8.516 -13.039 1 96.38 205 GLU B CA 1
ATOM 3566 C C . GLU B 1 205 ? -0.61 -9.625 -12.906 1 96.38 205 GLU B C 1
ATOM 3568 O O . GLU B 1 205 ? -0.459 -10.445 -13.812 1 96.38 205 GLU B O 1
ATOM 3573 N N . MET B 1 206 ? 0.101 -9.625 -11.773 1 94.62 206 MET B N 1
ATOM 3574 C CA . MET B 1 206 ? 1.146 -10.625 -11.547 1 94.62 206 MET B CA 1
ATOM 3575 C C . MET B 1 206 ? 0.54 -11.977 -11.203 1 94.62 206 MET B C 1
ATOM 3577 O O . MET B 1 206 ? 1.02 -13.016 -11.664 1 94.62 206 MET B O 1
ATOM 3581 N N . PHE B 1 207 ? -0.548 -11.93 -10.422 1 91.06 207 PHE B N 1
ATOM 3582 C CA . PHE B 1 207 ? -0.861 -13.18 -9.727 1 91.06 207 PHE B CA 1
ATOM 3583 C C . PHE B 1 207 ? -2.307 -13.586 -9.977 1 91.06 207 PHE B C 1
ATOM 3585 O O . PHE B 1 207 ? -2.719 -14.688 -9.609 1 91.06 207 PHE B O 1
ATOM 3592 N N . ILE B 1 208 ? -3.113 -12.742 -10.562 1 89.94 208 ILE B N 1
ATOM 3593 C CA . ILE B 1 208 ? -4.527 -13.055 -10.734 1 89.94 208 ILE B CA 1
ATOM 3594 C C . ILE B 1 208 ? -4.82 -13.312 -12.211 1 89.94 208 ILE B C 1
ATOM 3596 O O . ILE B 1 208 ? -5.793 -12.781 -12.758 1 89.94 208 ILE B O 1
ATOM 3600 N N . GLY B 1 209 ? -4.07 -13.977 -12.898 1 86.5 209 GLY B N 1
ATOM 3601 C CA . GLY B 1 209 ? -4.336 -14.555 -14.203 1 86.5 209 GLY B CA 1
ATOM 3602 C C . GLY B 1 209 ? -4.395 -13.523 -15.312 1 86.5 209 GLY B C 1
ATOM 3603 O O . GLY B 1 209 ? -5.195 -13.656 -16.25 1 86.5 209 GLY B O 1
ATOM 3604 N N . ALA B 1 210 ? -3.625 -12.516 -15.258 1 89.19 210 ALA B N 1
ATOM 3605 C CA . ALA B 1 210 ? -3.576 -11.531 -16.344 1 89.19 210 ALA B CA 1
ATOM 3606 C C . ALA B 1 210 ? -2.715 -12.039 -17.5 1 89.19 210 ALA B C 1
ATOM 3608 O O . ALA B 1 210 ? -1.764 -12.797 -17.281 1 89.19 210 ALA B O 1
ATOM 3609 N N . THR B 1 211 ? -3.146 -11.586 -18.734 1 93.25 211 THR B N 1
ATOM 3610 C CA . THR B 1 211 ? -2.379 -11.969 -19.922 1 93.25 211 THR B CA 1
ATOM 3611 C C . THR B 1 211 ? -1.628 -10.766 -20.484 1 93.25 211 THR B C 1
ATOM 3613 O O . THR B 1 211 ? -0.989 -10.867 -21.531 1 93.25 211 THR B O 1
ATOM 3616 N N . ASP B 1 212 ? -1.832 -9.672 -19.859 1 96.69 212 ASP B N 1
ATOM 3617 C CA . ASP B 1 212 ? -1.146 -8.445 -20.25 1 96.69 212 ASP B CA 1
ATOM 3618 C C . ASP B 1 212 ? -0.949 -7.523 -19.047 1 96.69 212 ASP B C 1
ATOM 3620 O O . ASP B 1 212 ? -1.324 -7.867 -17.922 1 96.69 212 ASP B O 1
ATOM 3624 N N . GLY B 1 213 ? -0.227 -6.371 -19.344 1 97.88 213 GLY B N 1
ATOM 3625 C CA . GLY B 1 213 ? 0.074 -5.434 -18.266 1 97.88 213 GLY B CA 1
ATOM 3626 C C . GLY B 1 213 ? 1.503 -5.539 -17.766 1 97.88 213 GLY B C 1
ATOM 3627 O O . GLY B 1 213 ? 2.152 -6.57 -17.938 1 97.88 213 GLY B O 1
ATOM 3628 N N . MET B 1 214 ? 1.92 -4.543 -17.125 1 98.06 214 MET B N 1
ATOM 3629 C CA . MET B 1 214 ? 3.297 -4.492 -16.656 1 98.06 214 MET B CA 1
ATOM 3630 C C . MET B 1 214 ? 3.537 -5.543 -15.57 1 98.06 214 MET B C 1
ATOM 3632 O O . MET B 1 214 ? 4.617 -6.133 -15.5 1 98.06 214 MET B O 1
ATOM 3636 N N . GLY B 1 215 ? 2.557 -5.734 -14.695 1 97.5 215 GLY B N 1
ATOM 3637 C CA . GLY B 1 215 ? 2.689 -6.777 -13.688 1 97.5 215 GLY B CA 1
ATOM 3638 C C . GLY B 1 215 ? 2.873 -8.156 -14.289 1 97.5 215 GLY B C 1
ATOM 3639 O O . GLY B 1 215 ? 3.734 -8.922 -13.844 1 97.5 215 GLY B O 1
ATOM 3640 N N . HIS B 1 216 ? 2.1 -8.469 -15.242 1 97.5 216 HIS B N 1
ATOM 3641 C CA . HIS B 1 216 ? 2.221 -9.742 -15.945 1 97.5 216 HIS B CA 1
ATOM 3642 C C . HIS B 1 216 ? 3.59 -9.883 -16.594 1 97.5 216 HIS B C 1
ATOM 3644 O O . HIS B 1 216 ? 4.203 -10.953 -16.547 1 97.5 216 HIS B O 1
ATOM 3650 N N . ARG B 1 217 ? 4.004 -8.852 -17.219 1 97.88 217 ARG B N 1
ATOM 3651 C CA . ARG B 1 217 ? 5.297 -8.875 -17.891 1 97.88 217 ARG B CA 1
ATOM 3652 C C . ARG B 1 217 ? 6.422 -9.164 -16.906 1 97.88 217 ARG B C 1
ATOM 3654 O O . ARG B 1 217 ? 7.332 -9.938 -17.203 1 97.88 217 ARG B O 1
ATOM 3661 N N . ILE B 1 218 ? 6.363 -8.562 -15.742 1 97.31 218 ILE B N 1
ATOM 3662 C CA . ILE B 1 218 ? 7.402 -8.734 -14.727 1 97.31 218 ILE B CA 1
ATOM 3663 C C . ILE B 1 218 ? 7.461 -10.188 -14.281 1 97.31 218 ILE B C 1
ATOM 3665 O O . ILE B 1 218 ? 8.531 -10.797 -14.266 1 97.31 218 ILE B O 1
ATOM 3669 N N . ILE B 1 219 ? 6.316 -10.758 -13.945 1 94.94 219 ILE B N 1
ATOM 3670 C CA . ILE B 1 219 ? 6.305 -12.125 -13.422 1 94.94 219 ILE B CA 1
ATOM 3671 C C . ILE B 1 219 ? 6.672 -13.102 -14.531 1 94.94 219 ILE B C 1
ATOM 3673 O O . ILE B 1 219 ? 7.367 -14.094 -14.289 1 94.94 219 ILE B O 1
ATOM 3677 N N . ASP B 1 220 ? 6.227 -12.875 -15.742 1 95.94 220 ASP B N 1
ATOM 3678 C CA . ASP B 1 220 ? 6.582 -13.727 -16.875 1 95.94 220 ASP B CA 1
ATOM 3679 C C . ASP B 1 220 ? 8.086 -13.688 -17.141 1 95.94 220 ASP B C 1
ATOM 3681 O O . ASP B 1 220 ? 8.695 -14.727 -17.438 1 95.94 220 ASP B O 1
ATOM 3685 N N . ALA B 1 221 ? 8.641 -12.508 -17.094 1 96.38 221 ALA B N 1
ATOM 3686 C CA . ALA B 1 221 ? 10.078 -12.344 -17.297 1 96.38 221 ALA B CA 1
ATOM 3687 C C . ALA B 1 221 ? 10.867 -13.078 -16.219 1 96.38 221 ALA B C 1
ATOM 3689 O O . ALA B 1 221 ? 11.93 -13.648 -16.5 1 96.38 221 ALA B O 1
ATOM 3690 N N . GLN B 1 222 ? 10.375 -13.055 -15.016 1 93 222 GLN B N 1
ATOM 3691 C CA . GLN B 1 222 ? 11.031 -13.773 -13.93 1 93 222 GLN B CA 1
ATOM 3692 C C . GLN B 1 222 ? 10.961 -15.281 -14.148 1 93 222 GLN B C 1
ATOM 3694 O O . GLN B 1 222 ? 11.961 -15.984 -13.984 1 93 222 GLN B O 1
ATOM 3699 N N . ILE B 1 223 ? 9.781 -15.773 -14.531 1 92 223 ILE B N 1
ATOM 3700 C CA . ILE B 1 223 ? 9.57 -17.203 -14.742 1 92 223 ILE B CA 1
ATOM 3701 C C . ILE B 1 223 ? 10.422 -17.688 -15.906 1 92 223 ILE B C 1
ATOM 3703 O O . ILE B 1 223 ? 11 -18.781 -15.852 1 92 223 ILE B O 1
ATOM 3707 N N . SER B 1 224 ? 10.578 -16.906 -16.906 1 95 224 SER B N 1
ATOM 3708 C CA . SER B 1 224 ? 11.344 -17.281 -18.094 1 95 224 SER B CA 1
ATOM 3709 C C . SER B 1 224 ? 12.812 -16.906 -17.938 1 95 224 SER B C 1
ATOM 3711 O O . SER B 1 224 ? 13.602 -17.078 -18.875 1 95 224 SER B O 1
ATOM 3713 N N . TYR B 1 225 ? 13.133 -16.25 -16.828 1 94.12 225 TYR B N 1
ATOM 3714 C CA . TYR B 1 225 ? 14.5 -15.852 -16.5 1 94.12 225 TYR B CA 1
ATOM 3715 C C . TYR B 1 225 ? 15.031 -14.844 -17.516 1 94.12 225 TYR B C 1
ATOM 3717 O O . TYR B 1 225 ? 16.203 -14.906 -17.906 1 94.12 225 TYR B O 1
ATOM 3725 N N . SER B 1 226 ? 14.141 -14.086 -18.062 1 95.62 226 SER B N 1
ATOM 3726 C CA . SER B 1 226 ? 14.531 -12.945 -18.875 1 95.62 226 SER B CA 1
ATOM 3727 C C . SER B 1 226 ? 14.844 -11.727 -18 1 95.62 226 SER B C 1
ATOM 3729 O O . SER B 1 226 ? 14.023 -10.82 -17.875 1 95.62 226 SER B O 1
ATOM 3731 N N . LEU B 1 227 ? 16.062 -11.633 -17.641 1 94.62 227 LEU B N 1
ATOM 3732 C CA . LEU B 1 227 ? 16.469 -10.711 -16.578 1 94.62 227 LEU B CA 1
ATOM 3733 C C . LEU B 1 227 ? 16.391 -9.266 -17.062 1 94.62 227 LEU B C 1
ATOM 3735 O O . LEU B 1 227 ? 15.898 -8.391 -16.328 1 94.62 227 LEU B O 1
ATOM 3739 N N . THR B 1 228 ? 16.844 -9.031 -18.219 1 95.88 228 THR B N 1
ATOM 3740 C CA . THR B 1 228 ? 16.812 -7.652 -18.703 1 95.88 228 THR B CA 1
ATOM 3741 C C . THR B 1 228 ? 15.367 -7.164 -18.812 1 95.88 228 THR B C 1
ATOM 3743 O O . THR B 1 228 ? 15.07 -6.008 -18.5 1 95.88 228 THR B O 1
ATOM 3746 N N . ASP B 1 229 ? 14.477 -8.062 -19.172 1 97.12 229 ASP B N 1
ATOM 3747 C CA . ASP B 1 229 ? 13.07 -7.691 -19.281 1 97.12 229 ASP B CA 1
ATOM 3748 C C . ASP B 1 229 ? 12.453 -7.488 -17.906 1 97.12 229 ASP B C 1
ATOM 3750 O O . ASP B 1 229 ? 11.641 -6.582 -17.703 1 97.12 229 ASP B O 1
ATOM 3754 N N . MET B 1 230 ? 12.836 -8.352 -17.016 1 96.56 230 MET B N 1
ATOM 3755 C CA . MET B 1 230 ? 12.312 -8.242 -15.656 1 96.56 230 MET B CA 1
ATOM 3756 C C . MET B 1 230 ? 12.711 -6.91 -15.023 1 96.56 230 MET B C 1
ATOM 3758 O O . MET B 1 230 ? 11.859 -6.148 -14.578 1 96.56 230 MET B O 1
ATOM 3762 N N . TYR B 1 231 ? 14.023 -6.613 -15.07 1 95.75 231 TYR B N 1
ATOM 3763 C CA . TYR B 1 231 ? 14.531 -5.383 -14.469 1 95.75 231 TYR B CA 1
ATOM 3764 C C . TYR B 1 231 ? 14.008 -4.16 -15.211 1 95.75 231 TYR B C 1
ATOM 3766 O O . TYR B 1 231 ? 13.648 -3.158 -14.594 1 95.75 231 TYR B O 1
ATOM 3774 N N . GLY B 1 232 ? 14.008 -4.234 -16.484 1 96.88 232 GLY B N 1
ATOM 3775 C CA . GLY B 1 232 ? 13.445 -3.145 -17.266 1 96.88 232 GLY B CA 1
ATOM 3776 C C . GLY B 1 232 ? 11.984 -2.873 -16.953 1 96.88 232 GLY B C 1
ATOM 3777 O O . GLY B 1 232 ? 11.578 -1.716 -16.828 1 96.88 232 GLY B O 1
ATOM 3778 N N . SER B 1 233 ? 11.188 -3.955 -16.828 1 97.88 233 SER B N 1
ATOM 3779 C CA . SER B 1 233 ? 9.766 -3.82 -16.516 1 97.88 233 SER B CA 1
ATOM 3780 C C . SER B 1 233 ? 9.562 -3.246 -15.117 1 97.88 233 SER B C 1
ATOM 3782 O O . SER B 1 233 ? 8.617 -2.488 -14.883 1 97.88 233 SER B O 1
ATOM 3784 N N . ILE B 1 234 ? 10.406 -3.564 -14.188 1 96.19 234 ILE B N 1
ATOM 3785 C CA . ILE B 1 234 ? 10.352 -3.006 -12.836 1 96.19 234 ILE B CA 1
ATOM 3786 C C . ILE B 1 234 ? 10.641 -1.509 -12.891 1 96.19 234 ILE B C 1
ATOM 3788 O O . ILE B 1 234 ? 9.961 -0.713 -12.242 1 96.19 234 ILE B O 1
ATOM 3792 N N . LEU B 1 235 ? 11.641 -1.132 -13.672 1 95.56 235 LEU B N 1
ATOM 3793 C CA . LEU B 1 235 ? 11.977 0.279 -13.828 1 95.56 235 LEU B CA 1
ATOM 3794 C C . LEU B 1 235 ? 10.797 1.055 -14.414 1 95.56 235 LEU B C 1
ATOM 3796 O O . LEU B 1 235 ? 10.5 2.166 -13.969 1 95.56 235 LEU B O 1
ATOM 3800 N N . ILE B 1 236 ? 10.164 0.457 -15.367 1 97.31 236 ILE B N 1
ATOM 3801 C CA . ILE B 1 236 ? 9.023 1.118 -15.992 1 97.31 236 ILE B CA 1
ATOM 3802 C C . ILE B 1 236 ? 7.867 1.211 -15 1 97.31 236 ILE B C 1
ATOM 3804 O O . ILE B 1 236 ? 7.152 2.215 -14.969 1 97.31 236 ILE B O 1
ATOM 3808 N N . ALA B 1 237 ? 7.66 0.146 -14.219 1 96.5 237 ALA B N 1
ATOM 3809 C CA . ALA B 1 237 ? 6.648 0.209 -13.164 1 96.5 237 ALA B CA 1
ATOM 3810 C C . ALA B 1 237 ? 6.938 1.349 -12.195 1 96.5 237 ALA B C 1
ATOM 3812 O O . ALA B 1 237 ? 6.02 2.049 -11.758 1 96.5 237 ALA B O 1
ATOM 3813 N N . GLY B 1 238 ? 8.195 1.503 -11.836 1 95.56 238 GLY B N 1
ATOM 3814 C CA . GLY B 1 238 ? 8.594 2.633 -11.008 1 95.56 238 GLY B CA 1
ATOM 3815 C C . GLY B 1 238 ? 8.336 3.975 -11.672 1 95.56 238 GLY B C 1
ATOM 3816 O O . GLY B 1 238 ? 7.855 4.91 -11.023 1 95.56 238 GLY B O 1
ATOM 3817 N N . ALA B 1 239 ? 8.648 4.043 -12.938 1 95.12 239 ALA B N 1
ATOM 3818 C CA . ALA B 1 239 ? 8.398 5.262 -13.695 1 95.12 239 ALA B CA 1
ATOM 3819 C C . ALA B 1 239 ? 6.91 5.594 -13.734 1 95.12 239 ALA B C 1
ATOM 3821 O O . ALA B 1 239 ? 6.531 6.766 -13.719 1 95.12 239 ALA B O 1
ATOM 3822 N N . MET B 1 240 ? 6.109 4.602 -13.805 1 96.56 240 MET B N 1
ATOM 3823 C CA . MET B 1 240 ? 4.664 4.805 -13.766 1 96.56 240 MET B CA 1
ATOM 3824 C C . MET B 1 240 ? 4.242 5.441 -12.445 1 96.56 240 MET B C 1
ATOM 3826 O O . MET B 1 240 ? 3.498 6.426 -12.438 1 96.56 240 MET B O 1
ATOM 3830 N N . GLY B 1 241 ? 4.711 4.812 -11.398 1 94.81 241 GLY B N 1
ATOM 3831 C CA . GLY B 1 241 ? 4.387 5.359 -10.086 1 94.81 241 GLY B CA 1
ATOM 3832 C C . GLY B 1 241 ? 4.867 6.789 -9.906 1 94.81 241 GLY B C 1
ATOM 3833 O O . GLY B 1 241 ? 4.105 7.652 -9.469 1 94.81 241 GLY B O 1
ATOM 3834 N N . TYR B 1 242 ? 6.055 7.023 -10.25 1 93.06 242 TYR B N 1
ATOM 3835 C CA . TYR B 1 242 ? 6.633 8.352 -10.141 1 93.06 242 TYR B CA 1
ATOM 3836 C C . TYR B 1 242 ? 5.914 9.344 -11.055 1 93.06 242 TYR B C 1
ATOM 3838 O O . TYR B 1 242 ? 5.625 10.469 -10.648 1 93.06 242 TYR B O 1
ATOM 3846 N N . GLY B 1 243 ? 5.668 8.945 -12.242 1 94.94 243 GLY B N 1
ATOM 3847 C CA . GLY B 1 243 ? 4.961 9.789 -13.195 1 94.94 243 GLY B CA 1
ATOM 3848 C C . GLY B 1 243 ? 3.564 10.164 -12.734 1 94.94 243 GLY B C 1
ATOM 3849 O O . GLY B 1 243 ? 3.158 11.328 -12.852 1 94.94 243 GLY B O 1
ATOM 3850 N N . LEU B 1 244 ? 2.846 9.227 -12.266 1 94.44 244 LEU B N 1
ATOM 3851 C CA . LEU B 1 244 ? 1.508 9.5 -11.758 1 94.44 244 LEU B CA 1
ATOM 3852 C C . LEU B 1 244 ? 1.561 10.492 -10.602 1 94.44 244 LEU B C 1
ATOM 3854 O O . LEU B 1 244 ? 0.714 11.383 -10.5 1 94.44 244 LEU B O 1
ATOM 3858 N N . ASN B 1 245 ? 2.52 10.258 -9.75 1 89.19 245 ASN B N 1
ATOM 3859 C CA . ASN B 1 245 ? 2.701 11.203 -8.656 1 89.19 245 ASN B CA 1
ATOM 3860 C C . ASN B 1 245 ? 2.943 12.617 -9.164 1 89.19 245 ASN B C 1
ATOM 3862 O O . ASN B 1 245 ? 2.365 13.578 -8.656 1 89.19 245 ASN B O 1
ATOM 3866 N N . LEU B 1 246 ? 3.797 12.82 -10.164 1 89.56 246 LEU B N 1
ATOM 3867 C CA . LEU B 1 246 ? 4.102 14.133 -10.742 1 89.56 246 LEU B CA 1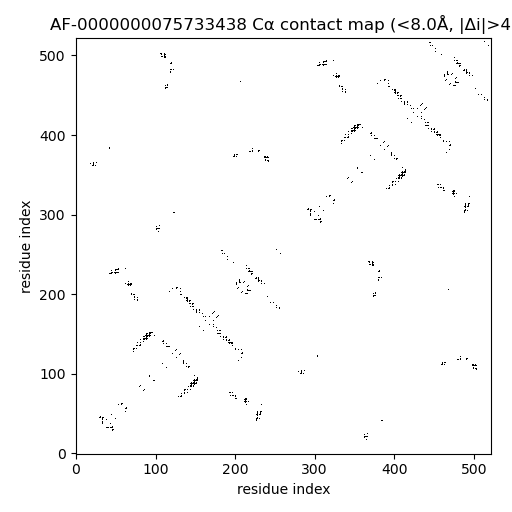
ATOM 3868 C C . LEU B 1 246 ? 2.867 14.742 -11.383 1 89.56 246 LEU B C 1
ATOM 3870 O O . LEU B 1 246 ? 2.631 15.945 -11.266 1 89.56 246 LEU B O 1
ATOM 3874 N N . ILE B 1 247 ? 2.164 13.898 -12.07 1 92.56 247 ILE B N 1
ATOM 3875 C CA . ILE B 1 247 ? 0.951 14.375 -12.727 1 92.56 247 ILE B CA 1
ATOM 3876 C C . ILE B 1 247 ? -0.024 14.914 -11.68 1 92.56 247 ILE B C 1
ATOM 3878 O O . ILE B 1 247 ? -0.586 16 -11.852 1 92.56 247 ILE B O 1
ATOM 3882 N N . LEU B 1 248 ? -0.197 14.234 -10.617 1 89.31 248 LEU B N 1
ATOM 3883 C CA . LEU B 1 248 ? -1.143 14.656 -9.586 1 89.31 248 LEU B CA 1
ATOM 3884 C C . LEU B 1 248 ? -0.656 15.914 -8.883 1 89.31 248 LEU B C 1
ATOM 3886 O O . LEU B 1 248 ? -1.458 16.781 -8.523 1 89.31 248 LEU B O 1
ATOM 3890 N N . LEU B 1 249 ? 0.635 16.016 -8.688 1 85.44 249 LEU B N 1
ATOM 3891 C CA . LEU B 1 249 ? 1.188 17.234 -8.125 1 85.44 249 LEU B CA 1
ATOM 3892 C C . LEU B 1 249 ? 0.921 18.422 -9.039 1 85.44 249 LEU B C 1
ATOM 3894 O O . LEU B 1 249 ? 0.598 19.516 -8.562 1 85.44 249 LEU B O 1
ATOM 3898 N N . PHE B 1 250 ? 1.067 18.203 -10.242 1 87.19 250 PHE B N 1
ATOM 3899 C CA . PHE B 1 250 ? 0.824 19.25 -11.227 1 87.19 250 PHE B CA 1
ATOM 3900 C C . PHE B 1 250 ? -0.641 19.672 -11.219 1 87.19 250 PHE B C 1
ATOM 3902 O O . PHE B 1 250 ? -0.948 20.859 -11.258 1 87.19 250 PHE B O 1
ATOM 3909 N N . ILE B 1 251 ? -1.503 18.703 -11.156 1 87.06 251 ILE B N 1
ATOM 3910 C CA . ILE B 1 251 ? -2.934 18.984 -11.125 1 87.06 251 ILE B CA 1
ATOM 3911 C C . ILE B 1 251 ? -3.285 19.719 -9.836 1 87.06 251 ILE B C 1
ATOM 3913 O O . ILE B 1 251 ? -4.066 20.688 -9.859 1 87.06 251 ILE B O 1
ATOM 3917 N N . GLU B 1 252 ? -2.771 19.281 -8.766 1 83.62 252 GLU B N 1
ATOM 3918 C CA . GLU B 1 252 ? -3.012 19.922 -7.48 1 83.62 252 GLU B CA 1
ATOM 3919 C C . GLU B 1 252 ? -2.598 21.391 -7.508 1 83.62 252 GLU B C 1
ATOM 3921 O O . GLU B 1 252 ? -3.336 22.25 -7.039 1 83.62 252 GLU B O 1
ATOM 3926 N N . ARG B 1 253 ? -1.472 21.719 -8.008 1 82.44 253 ARG B N 1
ATOM 3927 C CA . ARG B 1 253 ? -0.962 23.078 -8.078 1 82.44 253 ARG B CA 1
ATOM 3928 C C . ARG B 1 253 ? -1.843 23.953 -8.969 1 82.44 253 ARG B C 1
ATOM 3930 O O . ARG B 1 253 ? -2.014 25.141 -8.703 1 82.44 253 ARG B O 1
ATOM 3937 N N . SER B 1 254 ? -2.34 23.391 -9.906 1 81.56 254 SER B N 1
ATOM 3938 C CA . SER B 1 254 ? -3.158 24.156 -10.852 1 81.56 254 SER B CA 1
ATOM 3939 C C . SER B 1 254 ? -4.535 24.453 -10.266 1 81.56 254 SER B C 1
ATOM 3941 O O . SER B 1 254 ? -5.121 25.5 -10.562 1 81.56 254 SER B O 1
ATOM 3943 N N . ILE B 1 255 ? -5.027 23.594 -9.5 1 74.69 255 ILE B N 1
ATOM 3944 C CA . ILE B 1 255 ? -6.387 23.734 -8.992 1 74.69 255 ILE B CA 1
ATOM 3945 C C . ILE B 1 255 ? -6.359 24.438 -7.637 1 74.69 255 ILE B C 1
ATOM 3947 O O . ILE B 1 255 ? -7.176 25.328 -7.375 1 74.69 255 ILE B O 1
ATOM 3951 N N . VAL B 1 256 ? -5.48 24.031 -6.746 1 63.62 256 VAL B N 1
ATOM 3952 C CA . VAL B 1 256 ? -5.445 24.594 -5.402 1 63.62 256 VAL B CA 1
ATOM 3953 C C . VAL B 1 256 ? -4.859 26 -5.449 1 63.62 256 VAL B C 1
ATOM 3955 O O . VAL B 1 256 ? -5.18 26.844 -4.609 1 63.62 256 VAL B O 1
ATOM 3958 N N . HIS B 1 257 ? -3.828 26.406 -6.172 1 58.22 257 HIS B N 1
ATOM 3959 C CA . HIS B 1 257 ? -3.432 27.797 -6.301 1 58.22 257 HIS B CA 1
ATOM 3960 C C . HIS B 1 257 ? -4.652 28.703 -6.391 1 58.22 257 HIS B C 1
ATOM 3962 O O . HIS B 1 257 ? -4.59 29.875 -6 1 58.22 257 HIS B O 1
ATOM 3968 N N . TRP B 1 258 ? -5.605 28.156 -6.773 1 46.97 258 TRP B N 1
ATOM 3969 C CA . TRP B 1 258 ? -6.781 29.016 -6.793 1 46.97 258 TRP B CA 1
ATOM 3970 C C . TRP B 1 258 ? -7.305 29.266 -5.383 1 46.97 258 TRP B C 1
ATOM 3972 O O . TRP B 1 258 ? -7.941 30.281 -5.117 1 46.97 258 TRP B O 1
ATOM 3982 N N . SER B 1 259 ? -7.09 28.391 -4.418 1 45.59 259 SER B N 1
ATOM 3983 C CA . SER B 1 259 ? -7.695 28.578 -3.102 1 45.59 259 SER B CA 1
ATOM 3984 C C . SER B 1 259 ? -6.875 29.531 -2.246 1 45.59 259 SER B C 1
ATOM 3986 O O . SER B 1 259 ? -7.355 30.031 -1.222 1 45.59 259 SER B O 1
ATOM 3988 N N . GLY B 1 260 ? -5.531 29.656 -2.33 1 41.66 260 GLY B N 1
ATOM 3989 C CA . GLY B 1 260 ? -4.773 30.656 -1.584 1 41.66 260 GLY B CA 1
ATOM 3990 C C . GLY B 1 260 ? -4.734 32 -2.262 1 41.66 260 GLY B C 1
ATOM 3991 O O . GLY B 1 260 ? -4.02 32.906 -1.816 1 41.66 260 GLY B O 1
ATOM 3992 N N . LYS B 1 261 ? -5.156 32.281 -3.393 1 37.03 261 LYS B N 1
ATOM 3993 C CA . LYS B 1 261 ? -5.223 33.688 -3.695 1 37.03 261 LYS B CA 1
ATOM 3994 C C . LYS B 1 261 ? -6.457 34.344 -3.066 1 37.03 261 LYS B C 1
ATOM 3996 O O . LYS B 1 261 ? -7.527 33.719 -3.018 1 37.03 261 LYS B O 1
#

Solvent-accessible surface area (backbone atoms only — not comparable to full-atom values): 24921 Å² total; per-residue (Å²): 116,71,69,62,57,51,51,56,51,48,50,52,48,51,51,48,47,42,56,46,39,10,59,48,49,52,50,50,51,44,38,47,39,33,68,67,56,79,39,61,63,91,76,39,59,44,52,67,59,16,50,51,50,38,51,50,33,45,73,72,37,62,48,44,52,16,46,47,50,41,49,49,44,37,49,52,14,49,51,51,13,47,70,54,12,47,59,51,6,43,61,33,11,71,37,66,68,57,33,49,38,41,40,52,48,54,50,35,56,66,31,18,43,58,69,64,44,45,52,59,32,34,70,76,51,37,57,51,68,60,18,41,28,47,49,19,14,49,50,21,17,51,41,28,22,50,26,25,14,52,20,33,43,53,32,44,65,61,42,46,62,53,41,63,70,66,69,60,55,72,63,62,43,38,56,60,48,36,47,58,56,13,40,65,40,34,48,54,17,46,52,52,18,51,56,49,18,45,38,44,38,33,49,32,19,48,72,44,71,41,92,52,16,44,25,21,49,26,44,49,19,48,75,70,64,34,54,36,55,22,54,32,38,40,52,49,47,16,48,48,34,37,47,52,52,52,51,48,52,52,50,46,54,67,59,49,58,59,69,80,105,118,71,67,64,58,50,53,56,51,49,51,52,48,51,51,49,50,42,58,46,38,11,59,49,49,53,50,49,52,44,37,48,38,35,67,67,56,80,40,62,63,91,75,38,60,43,53,66,58,15,51,51,50,38,50,49,33,43,71,73,37,62,46,45,51,17,47,48,48,42,51,48,44,36,48,52,12,47,50,52,14,47,68,54,11,47,60,51,6,43,61,32,11,72,37,66,67,58,31,50,39,42,41,51,49,55,49,35,58,67,32,18,41,60,69,65,44,47,52,59,33,35,71,76,53,39,58,49,68,62,19,42,28,48,52,19,13,50,50,21,17,51,41,26,22,50,26,26,14,51,19,35,44,54,32,44,65,61,43,44,61,54,42,62,70,67,68,58,54,72,64,61,43,40,56,61,48,36,48,58,57,14,40,64,40,32,47,55,17,45,52,51,17,52,56,49,17,46,38,44,38,34,49,32,20,47,72,44,72,42,92,52,17,45,26,19,48,27,44,51,19,48,76,69,63,36,55,36,54,22,54,30,37,39,52,50,48,17,48,49,33,36,47,52,52,52,51,48,52,52,51,45,54,67,59,47,58,59,68,79,102